Protein AF-A0A945PGB8-F1 (afdb_monomer)

Radius of gyration: 42.98 Å; Cα contacts (8 Å, |Δi|>4): 512; ch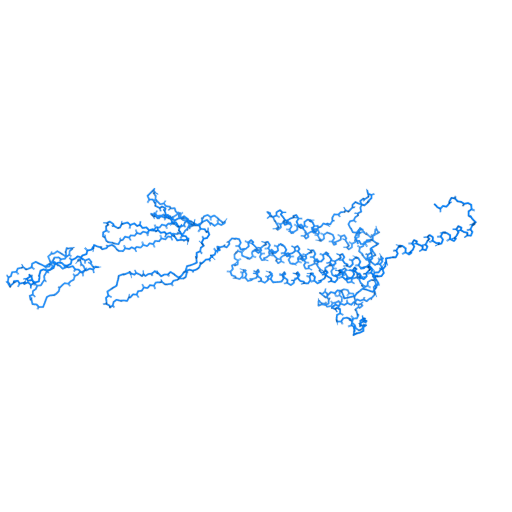ains: 1; bounding box: 104×51×129 Å

Foldseek 3Di:
DPPDPDDPVVVVVVVVVVVVVVVVVVFDDPVVLVVLLVLLVVLLVLLVVLVVVLVVLLVVLVVLCVVPVPQSVVLSVLLVVLVVLLVVLLLLLLLLLQQLQCQQPVWFAFAAQVVQADPVSDGDPVRTDNDHPVPDDPVRSPTDGHDHDQQQDQVSLCVQAHDPPDPDGSVVVSLVSLVVSLVSLCVLCPPPPPLNVVSCVLSPLDFDQDPNDTHHSSCVQRHSDGSSSNSSVSSSVSSSSSVNSSVSSVVSVVSSVQQDPDFPDKDKDKAWPDPDDDVPDDTDIDIDIDGFDQVFDWWWKKADWDDPPPQDIDHDDPPIDTFDDHSRDGDDDDDDDDFAKDKIWTWTWTQGPVGTHIDIDIDIDGDDDDDDDDDDPVPPDDDPPDDDKDADDDPPDFQLVDDDDDPPDDDDDPDSRRRID

Mean predicted aligned error: 15.31 Å

Structure (mmCIF, N/CA/C/O backbone):
data_AF-A0A945PGB8-F1
#
_entry.id   AF-A0A945PGB8-F1
#
loop_
_atom_site.group_PDB
_atom_site.id
_atom_site.type_symbol
_atom_site.label_atom_id
_atom_site.label_alt_id
_atom_site.label_comp_id
_atom_site.label_asym_id
_atom_site.label_entity_id
_atom_site.label_seq_id
_atom_site.pdbx_PDB_ins_code
_atom_site.Cartn_x
_atom_site.Cartn_y
_atom_site.Cartn_z
_atom_site.occupancy
_atom_site.B_iso_or_equiv
_atom_site.auth_seq_id
_atom_site.auth_comp_id
_atom_site.auth_asym_id
_atom_site.auth_atom_id
_atom_site.pdbx_PDB_model_num
ATOM 1 N N . MET A 1 1 ? 48.421 17.226 -33.771 1.00 53.84 1 MET A N 1
ATOM 2 C CA . MET A 1 1 ? 49.086 16.163 -34.560 1.00 53.84 1 MET A CA 1
ATOM 3 C C . MET A 1 1 ? 48.756 16.286 -36.052 1.00 53.84 1 MET A C 1
ATOM 5 O O . MET A 1 1 ? 48.104 15.428 -36.623 1.00 53.84 1 MET A O 1
ATOM 9 N N . ALA A 1 2 ? 49.216 17.376 -36.673 1.00 50.22 2 ALA A N 1
ATOM 10 C CA . ALA A 1 2 ? 49.251 17.598 -38.127 1.00 50.22 2 ALA A CA 1
ATOM 11 C C . ALA A 1 2 ? 50.359 18.626 -38.471 1.00 50.22 2 ALA A C 1
ATOM 13 O O . ALA A 1 2 ? 50.227 19.422 -39.391 1.00 50.22 2 ALA A O 1
ATOM 14 N N . GLY A 1 3 ? 51.422 18.664 -37.656 1.00 51.91 3 GLY A N 1
ATOM 15 C CA . GLY A 1 3 ? 52.451 19.711 -37.657 1.00 51.91 3 GLY A CA 1
ATOM 16 C C . GLY A 1 3 ? 53.781 19.246 -38.243 1.00 51.91 3 GLY A C 1
ATOM 17 O O . GLY A 1 3 ? 54.820 19.465 -37.639 1.00 51.91 3 GLY A O 1
ATOM 18 N N . GLY A 1 4 ? 53.749 18.552 -39.379 1.00 62.94 4 GLY A N 1
ATOM 19 C CA . GLY A 1 4 ? 54.947 18.157 -40.121 1.00 62.94 4 GLY A CA 1
ATOM 20 C C . GLY A 1 4 ? 54.637 18.049 -41.611 1.00 62.94 4 GLY A C 1
ATOM 21 O O . GLY A 1 4 ? 53.498 17.740 -41.974 1.00 62.94 4 GLY A O 1
ATOM 22 N N . ASN A 1 5 ? 55.634 18.310 -42.466 1.00 62.47 5 ASN A N 1
ATOM 23 C CA . ASN A 1 5 ? 55.567 18.190 -43.931 1.00 62.47 5 ASN A CA 1
ATOM 24 C C . ASN A 1 5 ? 55.398 16.719 -44.367 1.00 62.47 5 ASN A C 1
ATOM 26 O O . ASN A 1 5 ? 56.276 16.110 -44.967 1.00 62.47 5 ASN A O 1
ATOM 30 N N . LEU A 1 6 ? 54.256 16.123 -44.026 1.00 69.56 6 LEU A N 1
ATOM 31 C CA . LEU A 1 6 ? 53.848 14.794 -44.461 1.00 69.56 6 LEU A CA 1
ATOM 32 C C . LEU A 1 6 ? 53.384 14.858 -45.916 1.00 69.56 6 LEU A C 1
ATOM 34 O O . LEU A 1 6 ? 52.657 15.780 -46.306 1.00 69.56 6 LEU A O 1
ATOM 38 N N . SER A 1 7 ? 53.770 13.852 -46.702 1.00 80.12 7 SER A N 1
ATOM 39 C CA . SER A 1 7 ? 53.319 13.721 -48.090 1.00 80.12 7 SER A CA 1
ATOM 40 C C . SER A 1 7 ? 51.779 13.662 -48.164 1.00 80.12 7 SER A C 1
ATOM 42 O O . SER A 1 7 ? 51.143 13.130 -47.247 1.00 80.12 7 SER A O 1
ATOM 44 N N . PRO A 1 8 ? 51.140 14.161 -49.241 1.00 77.62 8 PRO A N 1
ATOM 45 C CA . PRO A 1 8 ? 49.679 14.128 -49.394 1.00 77.62 8 PRO A CA 1
ATOM 46 C C . PRO A 1 8 ? 49.063 12.733 -49.183 1.00 77.62 8 PRO A C 1
ATOM 48 O O . PRO A 1 8 ? 47.994 12.603 -48.588 1.00 77.62 8 PRO A O 1
ATOM 51 N N . ARG A 1 9 ? 49.788 11.674 -49.572 1.00 79.69 9 ARG A N 1
ATOM 52 C CA . ARG A 1 9 ? 49.409 10.273 -49.340 1.00 79.69 9 ARG A CA 1
ATOM 53 C C . ARG A 1 9 ? 49.375 9.909 -47.851 1.00 79.69 9 ARG A C 1
ATOM 55 O O . ARG A 1 9 ? 48.418 9.288 -47.405 1.00 79.69 9 ARG A O 1
ATOM 62 N N . GLN A 1 10 ? 50.373 10.320 -47.068 1.00 75.94 10 GLN A N 1
ATOM 63 C CA . GLN A 1 10 ? 50.393 10.091 -45.616 1.00 75.94 10 GLN A CA 1
ATOM 64 C C . GLN A 1 10 ? 49.336 10.919 -44.880 1.00 75.94 10 GLN A C 1
ATOM 66 O O . GLN A 1 10 ? 48.774 10.442 -43.900 1.00 75.94 10 GLN A O 1
ATOM 71 N N . LYS A 1 11 ? 49.003 12.123 -45.366 1.00 77.88 11 LYS A N 1
ATOM 72 C CA . LYS A 1 11 ? 47.878 12.904 -44.825 1.00 77.88 11 LYS A CA 1
ATOM 73 C C . LYS A 1 11 ? 46.538 12.197 -45.044 1.00 77.88 11 LYS A C 1
ATOM 75 O O . LYS A 1 11 ? 45.748 12.137 -44.109 1.00 77.88 11 LYS A O 1
ATOM 80 N N . MET A 1 12 ? 46.309 11.613 -46.225 1.00 80.50 12 MET A N 1
ATOM 81 C CA . MET A 1 12 ? 45.107 10.804 -46.474 1.00 80.50 12 MET A CA 1
ATOM 82 C C . MET A 1 12 ? 45.062 9.542 -45.611 1.00 80.50 12 MET A C 1
ATOM 84 O O . MET A 1 12 ? 44.019 9.245 -45.039 1.00 80.50 12 MET A O 1
ATOM 88 N N . ILE A 1 13 ? 46.185 8.837 -45.452 1.00 83.12 13 ILE A N 1
ATOM 89 C CA . ILE A 1 13 ? 46.251 7.648 -44.592 1.00 83.12 13 ILE A CA 1
ATOM 90 C C . ILE A 1 13 ? 45.977 8.023 -43.129 1.00 83.12 13 ILE A C 1
ATOM 92 O O . ILE A 1 13 ? 45.154 7.382 -42.486 1.00 83.12 13 ILE A O 1
ATOM 96 N N . ASN A 1 14 ? 46.584 9.095 -42.615 1.00 80.88 14 ASN A N 1
ATOM 97 C CA . ASN A 1 14 ? 46.366 9.540 -41.235 1.00 80.88 14 ASN A CA 1
ATOM 98 C C . ASN A 1 14 ? 44.934 10.041 -40.999 1.00 80.88 14 ASN A C 1
ATOM 100 O O . ASN A 1 14 ? 44.370 9.775 -39.942 1.00 80.88 14 ASN A O 1
ATOM 104 N N . MET A 1 15 ? 44.329 10.722 -41.978 1.00 82.00 15 MET A N 1
ATOM 105 C CA . MET A 1 15 ? 42.907 11.085 -41.945 1.00 82.00 15 MET A CA 1
ATOM 106 C C . MET A 1 15 ? 42.017 9.840 -41.930 1.00 82.00 15 MET A C 1
ATOM 108 O O . MET A 1 15 ? 41.088 9.773 -41.136 1.00 82.00 15 MET A O 1
ATOM 112 N N . MET A 1 16 ? 42.325 8.830 -42.746 1.00 81.69 16 MET A N 1
ATOM 113 C CA . MET A 1 16 ? 41.572 7.577 -42.781 1.00 81.69 16 MET A CA 1
ATOM 114 C C . MET A 1 16 ? 41.698 6.801 -41.466 1.00 81.69 16 MET A C 1
ATOM 116 O O . MET A 1 16 ? 40.695 6.315 -40.959 1.00 81.69 16 MET A O 1
ATOM 120 N N . TYR A 1 17 ? 42.894 6.741 -40.871 1.00 83.31 17 TYR A N 1
ATOM 121 C CA . TYR A 1 17 ? 43.100 6.146 -39.549 1.00 83.31 17 TYR A CA 1
ATOM 122 C C . TYR A 1 17 ? 42.362 6.915 -38.453 1.00 83.31 17 TYR A C 1
ATOM 124 O O . TYR A 1 17 ? 41.762 6.286 -37.590 1.00 83.31 17 TYR A O 1
ATOM 132 N N . LEU A 1 18 ? 42.347 8.250 -38.489 1.00 80.88 18 LEU A N 1
ATOM 133 C CA . LEU A 1 18 ? 41.562 9.058 -37.551 1.00 80.88 18 LEU A CA 1
ATOM 134 C C . LEU A 1 18 ? 40.062 8.807 -37.700 1.00 80.88 18 LEU A C 1
ATOM 136 O O . LEU A 1 18 ? 39.387 8.628 -36.695 1.00 80.88 18 LEU A O 1
ATOM 140 N N . VAL A 1 19 ? 39.552 8.745 -38.932 1.00 79.75 19 VAL A N 1
ATOM 141 C CA . VAL A 1 19 ? 38.139 8.450 -39.205 1.00 79.75 19 VAL A CA 1
ATOM 142 C C . VAL A 1 19 ? 37.786 7.027 -38.772 1.00 79.75 19 VAL A C 1
ATOM 144 O O . VAL A 1 19 ? 36.774 6.835 -38.112 1.00 79.75 19 VAL A O 1
ATOM 147 N N . LEU A 1 20 ? 38.629 6.035 -39.063 1.00 79.25 20 LEU A N 1
ATOM 148 C CA . LEU A 1 20 ? 38.396 4.640 -38.681 1.00 79.25 20 LEU A CA 1
ATOM 149 C C . LEU A 1 20 ? 38.501 4.428 -37.163 1.00 79.25 20 LEU A C 1
ATOM 151 O O . LEU A 1 20 ? 37.674 3.733 -36.583 1.00 79.25 20 LEU A O 1
ATOM 155 N N . THR A 1 21 ? 39.467 5.074 -36.506 1.00 80.75 21 THR A N 1
ATOM 156 C CA . THR A 1 21 ? 39.600 5.047 -35.039 1.00 80.75 21 THR A CA 1
ATOM 157 C C . THR A 1 21 ? 38.434 5.779 -34.378 1.00 80.75 21 THR A C 1
ATOM 159 O O . THR A 1 21 ? 37.914 5.301 -33.377 1.00 80.75 21 THR A O 1
ATOM 162 N N . ALA A 1 22 ? 37.972 6.897 -34.948 1.00 75.88 22 ALA A N 1
ATOM 163 C CA . ALA A 1 22 ? 36.781 7.594 -34.474 1.00 75.88 22 ALA A CA 1
ATOM 164 C C . ALA A 1 22 ? 35.515 6.746 -34.659 1.00 75.88 22 ALA A C 1
ATOM 166 O O . ALA A 1 22 ? 34.717 6.687 -33.736 1.00 75.88 22 ALA A O 1
ATOM 167 N N . LEU A 1 23 ? 35.352 6.046 -35.789 1.00 76.31 23 LEU A N 1
ATOM 168 C CA . LEU A 1 23 ? 34.226 5.133 -36.031 1.00 76.31 23 LEU A CA 1
ATOM 169 C C . LEU A 1 23 ? 34.233 3.937 -35.070 1.00 76.31 23 LEU A C 1
ATOM 171 O O . LEU A 1 23 ? 33.194 3.600 -34.511 1.00 76.31 23 LEU A O 1
ATOM 175 N N . LEU A 1 24 ? 35.398 3.328 -34.830 1.00 73.12 24 LEU A N 1
ATOM 176 C CA . LEU A 1 24 ? 35.546 2.255 -33.841 1.00 73.12 24 LEU A CA 1
ATOM 177 C C . LEU A 1 24 ? 35.276 2.745 -32.416 1.00 73.12 24 LEU A C 1
ATOM 179 O O . LEU A 1 24 ? 34.660 2.024 -31.643 1.00 73.12 24 LEU A O 1
ATOM 183 N N . ALA A 1 25 ? 35.697 3.965 -32.076 1.00 70.31 25 ALA A N 1
ATOM 184 C CA . ALA A 1 25 ? 35.446 4.562 -30.766 1.00 70.31 25 ALA A CA 1
ATOM 185 C C . ALA A 1 25 ? 33.985 5.008 -30.565 1.00 70.31 25 ALA A C 1
ATOM 187 O O . ALA A 1 25 ? 33.550 5.156 -29.426 1.00 70.31 25 ALA A O 1
ATOM 188 N N . LEU A 1 26 ? 33.237 5.247 -31.649 1.00 72.62 26 LEU A N 1
ATOM 189 C CA . LEU A 1 26 ? 31.824 5.640 -31.608 1.00 72.62 26 LEU A CA 1
ATOM 190 C C . LEU A 1 26 ? 30.895 4.427 -31.445 1.00 72.62 26 LEU A C 1
ATOM 192 O O . LEU A 1 26 ? 29.792 4.565 -30.919 1.00 72.62 26 LEU A O 1
ATOM 196 N N . ASN A 1 27 ? 31.355 3.241 -31.849 1.00 70.50 27 ASN A N 1
ATOM 197 C CA . ASN A 1 27 ? 30.632 1.992 -31.652 1.00 70.50 27 ASN A CA 1
ATOM 198 C C . ASN A 1 27 ? 30.876 1.446 -30.240 1.00 70.50 27 ASN A C 1
ATOM 200 O O . ASN A 1 27 ? 32.000 1.146 -29.844 1.00 70.50 27 ASN A O 1
ATOM 204 N N . VAL A 1 28 ? 29.794 1.291 -29.478 1.00 77.25 28 VAL A N 1
ATOM 205 C CA . VAL A 1 28 ? 29.815 0.651 -28.157 1.00 77.25 28 VAL A CA 1
ATOM 206 C C . VAL A 1 28 ? 30.038 -0.857 -28.331 1.00 77.25 28 VAL A C 1
ATOM 208 O O . VAL A 1 28 ? 29.540 -1.456 -29.285 1.00 77.25 28 VAL A O 1
ATOM 211 N N . SER A 1 29 ? 30.7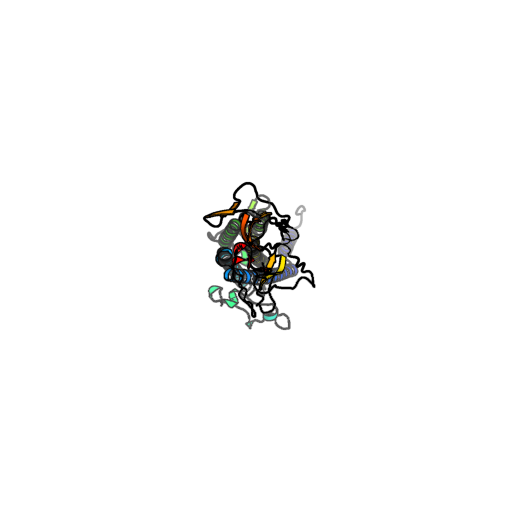85 -1.495 -27.423 1.00 83.50 29 SER A N 1
ATOM 212 C CA . SER A 1 29 ? 31.021 -2.941 -27.508 1.00 83.50 29 SER A CA 1
ATOM 213 C C . SER A 1 29 ? 29.720 -3.736 -27.323 1.00 83.50 29 SER A C 1
ATOM 215 O O . SER A 1 29 ? 28.855 -3.381 -26.518 1.00 83.50 29 SER A O 1
ATOM 217 N N . LYS A 1 30 ? 29.586 -4.853 -28.054 1.00 83.12 30 LYS A N 1
ATOM 218 C CA . LYS A 1 30 ? 28.411 -5.739 -27.967 1.00 83.12 30 LYS A CA 1
ATOM 219 C C . LYS A 1 30 ? 28.190 -6.279 -26.550 1.00 83.12 30 LYS A C 1
ATOM 221 O O . LYS A 1 30 ? 27.050 -6.419 -26.121 1.00 83.12 30 LYS A O 1
ATOM 226 N N . GLU A 1 31 ? 29.272 -6.539 -25.821 1.00 85.50 31 GLU A N 1
ATOM 227 C CA . GLU A 1 31 ? 29.238 -6.991 -24.426 1.00 85.50 31 GLU A CA 1
ATOM 228 C C . GLU A 1 31 ? 28.581 -5.955 -23.512 1.00 85.50 31 GLU A C 1
ATOM 230 O O . GLU A 1 31 ? 27.677 -6.299 -22.759 1.00 85.50 31 GLU A O 1
ATOM 235 N N . VAL A 1 32 ? 28.944 -4.674 -23.647 1.00 86.56 32 VAL A N 1
ATOM 236 C CA . VAL A 1 32 ? 28.340 -3.589 -22.858 1.00 86.56 32 VAL A CA 1
ATOM 237 C C . VAL A 1 32 ? 26.842 -3.479 -23.146 1.00 86.56 32 VAL A C 1
ATOM 239 O O . VAL A 1 32 ? 26.042 -3.362 -22.219 1.00 86.56 32 VAL A O 1
ATOM 242 N N . LEU A 1 33 ? 26.434 -3.574 -24.415 1.00 86.38 33 LEU A N 1
ATOM 243 C CA . LEU A 1 33 ? 25.016 -3.550 -24.795 1.00 86.38 33 LEU A CA 1
ATOM 244 C C . LEU A 1 33 ? 24.245 -4.766 -24.255 1.00 86.38 33 LEU A C 1
ATOM 246 O O . LEU A 1 33 ? 23.086 -4.631 -23.862 1.00 86.38 33 LEU A O 1
ATOM 250 N N . ASN A 1 34 ? 24.875 -5.942 -24.197 1.00 86.31 34 ASN A N 1
ATOM 251 C CA . ASN A 1 34 ? 24.289 -7.125 -23.567 1.00 86.31 34 ASN A CA 1
ATOM 252 C C . ASN A 1 34 ? 24.119 -6.936 -22.056 1.00 86.31 34 ASN A C 1
ATOM 254 O O . ASN A 1 34 ? 23.027 -7.189 -21.554 1.00 86.31 34 ASN A O 1
ATOM 258 N N . SER A 1 35 ? 25.124 -6.406 -21.354 1.00 88.88 35 SER A N 1
ATOM 259 C CA . SER A 1 35 ? 25.012 -6.102 -19.922 1.00 88.88 35 SER A CA 1
ATOM 260 C C . SER A 1 35 ? 23.899 -5.093 -19.627 1.00 88.88 35 SER A C 1
ATOM 262 O O . SER A 1 35 ? 23.176 -5.240 -18.646 1.00 88.88 35 SER A O 1
ATOM 264 N N . PHE A 1 36 ? 23.685 -4.097 -20.494 1.00 88.88 36 PHE A N 1
ATOM 265 C CA . PHE A 1 36 ? 22.535 -3.194 -20.355 1.00 88.88 36 PHE A CA 1
ATOM 266 C C . PHE A 1 36 ? 21.196 -3.932 -20.469 1.00 88.88 36 PHE A C 1
ATOM 268 O O . PHE A 1 36 ? 20.267 -3.640 -19.716 1.00 88.88 36 PHE A O 1
ATOM 275 N N . PHE A 1 37 ? 21.090 -4.907 -21.372 1.00 88.88 37 PHE A N 1
ATOM 276 C CA . PHE A 1 37 ? 19.888 -5.731 -21.487 1.00 88.88 37 PHE A CA 1
ATOM 277 C C . PHE A 1 37 ? 19.683 -6.638 -20.258 1.00 88.88 37 PHE A C 1
ATOM 279 O O . PHE A 1 37 ? 18.559 -6.797 -19.791 1.00 88.88 37 PHE A O 1
ATOM 286 N N . GLU A 1 38 ? 20.750 -7.167 -19.661 1.00 89.50 38 GLU A N 1
ATOM 287 C CA . GLU A 1 38 ? 20.660 -7.913 -18.395 1.00 89.50 38 GLU A CA 1
ATOM 288 C C . GLU A 1 38 ? 20.160 -7.031 -17.242 1.00 89.50 38 GLU A C 1
ATOM 290 O O . GLU A 1 38 ? 19.290 -7.441 -16.469 1.00 89.50 38 GLU A O 1
ATOM 295 N N . VAL A 1 39 ? 20.635 -5.783 -17.165 1.00 92.94 39 VAL A N 1
ATOM 296 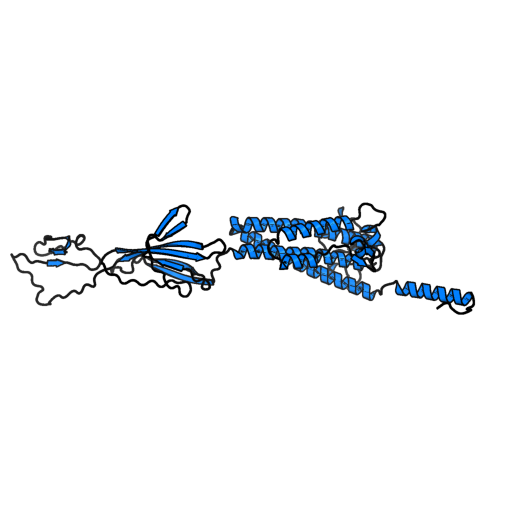C CA . VAL A 1 39 ? 20.127 -4.794 -16.201 1.00 92.94 39 VAL A CA 1
ATOM 297 C C . VAL A 1 39 ? 18.635 -4.534 -16.427 1.00 92.94 39 VAL A C 1
ATOM 299 O O . VAL A 1 39 ? 17.870 -4.514 -15.462 1.00 92.94 39 VAL A O 1
ATOM 302 N N . ASN A 1 40 ? 18.188 -4.406 -17.683 1.00 92.19 40 ASN A N 1
ATOM 303 C CA . ASN A 1 40 ? 16.763 -4.281 -18.010 1.00 92.19 40 ASN A CA 1
ATOM 304 C C . ASN A 1 40 ? 15.939 -5.458 -17.469 1.00 92.19 40 ASN A C 1
ATOM 306 O O . ASN A 1 40 ? 14.867 -5.250 -16.896 1.00 92.19 40 ASN A O 1
ATOM 310 N N . ASN A 1 41 ? 16.436 -6.685 -17.622 1.00 90.38 41 ASN A N 1
ATOM 311 C CA . ASN A 1 41 ? 15.757 -7.881 -17.125 1.00 90.38 41 ASN A CA 1
ATOM 312 C C . ASN A 1 41 ? 15.665 -7.869 -15.592 1.00 90.38 41 ASN A C 1
ATOM 314 O O . ASN A 1 41 ? 14.611 -8.174 -15.029 1.00 90.38 41 ASN A O 1
ATOM 318 N N . GLY A 1 42 ? 16.730 -7.434 -14.910 1.00 91.69 42 GLY A N 1
ATOM 319 C CA . GLY A 1 42 ? 16.739 -7.240 -13.458 1.00 91.69 42 GLY A CA 1
ATOM 320 C C . GLY A 1 42 ? 15.715 -6.205 -12.974 1.00 91.69 42 GLY A C 1
ATOM 321 O O . GLY A 1 42 ? 14.994 -6.454 -12.000 1.00 91.69 42 GLY A O 1
ATOM 322 N N . ILE A 1 43 ? 15.600 -5.075 -13.679 1.00 93.88 43 ILE A N 1
ATOM 323 C CA . ILE A 1 43 ? 14.597 -4.038 -13.393 1.00 93.88 43 ILE A CA 1
ATOM 324 C C . ILE A 1 43 ? 13.192 -4.591 -13.625 1.00 93.88 43 ILE A C 1
ATOM 326 O O . ILE A 1 43 ? 12.344 -4.481 -12.748 1.00 93.88 43 ILE A O 1
ATOM 330 N N . THR A 1 44 ? 12.967 -5.266 -14.751 1.00 90.75 44 THR A N 1
ATOM 331 C CA . THR A 1 44 ? 11.666 -5.852 -15.099 1.00 90.75 44 THR A CA 1
ATOM 332 C C . THR A 1 44 ? 11.204 -6.857 -14.038 1.00 90.75 44 THR A C 1
ATOM 334 O O . THR A 1 44 ? 10.063 -6.790 -13.585 1.00 90.75 44 THR A O 1
ATOM 337 N N . ARG A 1 45 ? 12.103 -7.727 -13.554 1.00 91.06 45 ARG A N 1
ATOM 338 C CA . ARG A 1 45 ? 11.818 -8.654 -12.443 1.00 91.06 45 ARG A CA 1
ATOM 339 C C . ARG A 1 45 ? 11.469 -7.919 -11.146 1.00 91.06 45 ARG A C 1
ATOM 341 O O . ARG A 1 45 ? 10.607 -8.343 -10.381 1.00 91.06 45 ARG A O 1
ATOM 348 N N . THR A 1 46 ? 12.150 -6.812 -10.879 1.00 92.44 46 THR A N 1
ATOM 349 C CA . THR A 1 46 ? 11.850 -5.968 -9.719 1.00 92.44 46 THR A CA 1
ATOM 350 C C . THR A 1 46 ? 10.472 -5.316 -9.860 1.00 92.44 46 THR A C 1
ATOM 352 O O . THR A 1 46 ? 9.682 -5.348 -8.920 1.00 92.44 46 THR A O 1
ATOM 355 N N . THR A 1 47 ? 10.129 -4.820 -11.050 1.00 92.31 47 THR A N 1
ATOM 356 C CA . THR A 1 47 ? 8.811 -4.244 -11.349 1.00 92.31 47 THR A CA 1
ATOM 357 C C . THR A 1 47 ? 7.687 -5.267 -11.186 1.00 92.31 47 THR A C 1
ATOM 359 O O . THR A 1 47 ? 6.661 -4.943 -10.591 1.00 92.31 47 THR A O 1
ATOM 362 N N . THR A 1 48 ? 7.871 -6.517 -11.633 1.00 91.50 48 THR A N 1
ATOM 363 C CA . THR A 1 48 ? 6.867 -7.577 -11.423 1.00 91.50 48 THR A CA 1
ATOM 364 C C . THR A 1 48 ? 6.666 -7.889 -9.941 1.00 91.50 48 THR A C 1
ATOM 366 O O . THR A 1 48 ? 5.533 -8.088 -9.509 1.00 91.50 48 THR A O 1
ATOM 369 N N . ASN A 1 49 ? 7.741 -7.870 -9.146 1.00 92.12 49 ASN A N 1
ATOM 370 C CA . ASN A 1 49 ? 7.659 -8.081 -7.699 1.00 92.12 49 ASN A CA 1
ATOM 371 C C . ASN A 1 49 ? 6.923 -6.938 -6.992 1.00 92.12 49 ASN A C 1
ATOM 373 O O . ASN A 1 49 ? 6.117 -7.199 -6.102 1.00 92.12 49 ASN A O 1
ATOM 377 N N . PHE A 1 50 ? 7.181 -5.685 -7.382 1.00 91.81 50 PHE A N 1
ATOM 378 C CA . PHE A 1 50 ? 6.429 -4.542 -6.860 1.00 91.81 50 PHE A CA 1
ATOM 379 C C . PHE A 1 50 ? 4.951 -4.633 -7.226 1.00 91.81 50 PHE A C 1
ATOM 381 O O . PHE A 1 50 ? 4.114 -4.462 -6.353 1.00 91.81 50 PHE A O 1
ATOM 388 N N . ASN A 1 51 ? 4.619 -4.990 -8.469 1.00 91.75 51 ASN A N 1
ATOM 389 C CA . ASN A 1 51 ? 3.225 -5.145 -8.881 1.00 91.75 51 ASN A CA 1
ATOM 390 C C . ASN A 1 51 ? 2.488 -6.221 -8.058 1.00 91.75 51 ASN A C 1
ATOM 392 O O . ASN A 1 51 ? 1.373 -5.992 -7.597 1.00 91.75 51 ASN A O 1
ATOM 396 N N . ALA A 1 52 ? 3.131 -7.369 -7.807 1.00 93.12 52 ALA A N 1
ATOM 397 C CA . ALA A 1 52 ? 2.565 -8.417 -6.956 1.00 93.12 52 ALA A CA 1
ATOM 398 C C . ALA A 1 52 ? 2.336 -7.927 -5.514 1.00 93.12 52 ALA A C 1
ATOM 400 O O . ALA A 1 52 ? 1.232 -8.056 -4.991 1.00 93.12 52 ALA A O 1
ATOM 401 N N . LYS A 1 53 ? 3.344 -7.284 -4.907 1.00 93.56 53 LYS A N 1
ATOM 402 C CA . LYS A 1 53 ? 3.231 -6.712 -3.554 1.00 93.56 53 LYS A CA 1
ATOM 403 C C . LYS A 1 53 ? 2.162 -5.627 -3.458 1.00 93.56 53 LYS A C 1
ATOM 405 O O . LYS A 1 53 ? 1.423 -5.588 -2.480 1.00 93.56 53 LYS A O 1
ATOM 410 N N . ASN A 1 54 ? 2.063 -4.757 -4.462 1.00 94.62 54 ASN A N 1
ATOM 411 C CA . ASN A 1 54 ? 1.027 -3.730 -4.512 1.00 94.62 54 ASN A CA 1
ATOM 412 C C . ASN A 1 54 ? -0.354 -4.394 -4.567 1.00 94.62 54 ASN A C 1
ATOM 414 O O . ASN A 1 54 ? -1.257 -3.969 -3.852 1.00 94.62 54 ASN A O 1
ATOM 418 N N . GLY A 1 55 ? -0.496 -5.482 -5.334 1.00 94.81 55 GLY A N 1
ATOM 419 C CA . GLY A 1 55 ? -1.694 -6.325 -5.358 1.00 94.81 55 GLY A CA 1
ATOM 420 C C . GLY A 1 55 ? -2.113 -6.831 -3.975 1.00 94.81 55 GLY A C 1
ATOM 421 O O . GLY A 1 55 ? -3.275 -6.667 -3.601 1.00 94.81 55 GLY A O 1
ATOM 422 N N . ASP A 1 56 ? -1.173 -7.365 -3.192 1.00 94.19 56 ASP A N 1
ATOM 423 C CA . ASP A 1 56 ? -1.435 -7.819 -1.818 1.00 94.19 56 ASP A CA 1
ATOM 424 C C . ASP A 1 56 ? -1.889 -6.661 -0.913 1.00 94.19 56 ASP A C 1
ATOM 426 O O . ASP A 1 56 ? -2.842 -6.791 -0.140 1.00 94.19 56 ASP A O 1
ATOM 430 N N . THR A 1 57 ? -1.249 -5.495 -1.036 1.00 93.62 57 THR A N 1
ATOM 431 C CA . THR A 1 57 ? -1.625 -4.299 -0.273 1.00 93.62 57 THR A CA 1
ATOM 432 C C . THR A 1 57 ? -3.023 -3.798 -0.652 1.00 93.62 57 THR A C 1
ATOM 434 O O . THR A 1 57 ? -3.796 -3.431 0.234 1.00 93.62 57 THR A O 1
ATOM 437 N N . TYR A 1 58 ? -3.401 -3.832 -1.935 1.00 94.81 58 TYR A N 1
ATOM 438 C CA . TYR A 1 58 ? -4.764 -3.507 -2.376 1.00 94.81 58 TYR A CA 1
ATOM 439 C C . TYR A 1 58 ? -5.805 -4.472 -1.803 1.00 94.81 58 TYR A C 1
ATOM 441 O O . TYR A 1 58 ? -6.833 -4.020 -1.299 1.00 94.81 58 TYR A O 1
ATOM 449 N N . ALA A 1 59 ? -5.515 -5.776 -1.792 1.00 93.94 59 ALA A N 1
ATOM 450 C CA . ALA A 1 59 ? -6.393 -6.761 -1.163 1.00 93.94 59 ALA A CA 1
ATOM 451 C C . ALA A 1 59 ? -6.568 -6.493 0.345 1.00 93.94 59 ALA A C 1
ATOM 453 O O . ALA A 1 59 ? -7.667 -6.641 0.883 1.00 93.94 59 ALA A O 1
ATOM 454 N N . ALA A 1 60 ? -5.516 -6.029 1.029 1.00 90.25 60 ALA A N 1
ATOM 455 C CA . ALA A 1 60 ? -5.606 -5.618 2.428 1.00 90.25 60 ALA A CA 1
ATOM 456 C C . ALA A 1 60 ? -6.499 -4.377 2.630 1.00 90.25 60 ALA A C 1
ATOM 458 O O . ALA A 1 60 ? -7.240 -4.320 3.613 1.00 90.25 60 ALA A O 1
ATOM 459 N N . PHE A 1 61 ? -6.485 -3.405 1.707 1.00 91.69 61 PHE A N 1
ATOM 460 C CA . PHE A 1 61 ? -7.425 -2.275 1.736 1.00 91.69 61 PHE A CA 1
ATOM 461 C C . PHE A 1 61 ? -8.876 -2.716 1.560 1.00 91.69 61 PHE A C 1
ATOM 463 O O . PHE A 1 61 ? -9.753 -2.193 2.249 1.00 91.69 61 PHE A O 1
ATOM 470 N N . ASP A 1 62 ? -9.133 -3.668 0.660 1.00 91.94 62 ASP A N 1
ATOM 471 C CA . ASP A 1 62 ? -10.474 -4.220 0.457 1.00 91.94 62 ASP A CA 1
ATOM 472 C C . ASP A 1 62 ? -10.972 -4.912 1.737 1.00 91.94 62 ASP A C 1
ATOM 474 O O . ASP A 1 62 ? -12.051 -4.581 2.230 1.00 91.94 62 ASP A O 1
ATOM 478 N N . ALA A 1 63 ? -10.141 -5.756 2.361 1.00 89.94 63 ALA A N 1
ATOM 479 C CA . ALA A 1 63 ? -10.466 -6.403 3.634 1.00 89.94 63 ALA A CA 1
ATOM 480 C C . ALA A 1 63 ? -10.695 -5.392 4.777 1.00 89.94 63 ALA A C 1
ATOM 482 O O . ALA A 1 63 ? -11.633 -5.525 5.564 1.00 89.94 63 ALA A O 1
ATOM 483 N N . ALA A 1 64 ? -9.870 -4.345 4.870 1.00 86.50 64 ALA A N 1
ATOM 484 C CA . ALA A 1 64 ? -10.034 -3.299 5.880 1.00 86.50 64 ALA A CA 1
ATOM 485 C C . ALA A 1 64 ? -11.333 -2.496 5.681 1.00 86.50 64 ALA A C 1
ATOM 487 O O . ALA A 1 64 ? -11.998 -2.141 6.658 1.00 86.50 64 ALA A O 1
ATOM 488 N N . ALA A 1 65 ? -11.712 -2.229 4.428 1.00 88.88 65 ALA A N 1
ATOM 489 C CA . ALA A 1 65 ? -12.951 -1.540 4.087 1.00 88.88 65 ALA A CA 1
ATOM 490 C C . ALA A 1 65 ? -14.199 -2.390 4.361 1.00 88.88 65 ALA A C 1
ATOM 492 O O . ALA A 1 65 ? -15.224 -1.824 4.731 1.00 88.88 65 ALA A O 1
ATOM 493 N N . GLU A 1 66 ? -14.120 -3.719 4.251 1.00 87.56 66 GLU A N 1
ATOM 494 C CA . GLU A 1 66 ? -15.208 -4.619 4.659 1.00 87.56 66 GLU A CA 1
ATOM 495 C C . GLU A 1 66 ? -15.437 -4.597 6.176 1.00 87.56 66 GLU A C 1
ATOM 497 O O . GLU A 1 66 ? -16.579 -4.550 6.635 1.00 87.56 66 GLU A O 1
ATOM 502 N N . VAL A 1 67 ? -14.358 -4.583 6.967 1.00 84.12 67 VAL A N 1
ATOM 503 C CA . VAL A 1 67 ? -14.441 -4.570 8.437 1.00 84.12 67 VAL A CA 1
ATOM 504 C C . VAL A 1 67 ? -14.871 -3.201 8.970 1.00 84.12 67 VAL A C 1
ATOM 506 O O . VAL A 1 67 ? -15.654 -3.122 9.919 1.00 84.12 67 VAL A O 1
ATOM 509 N N . ASN A 1 68 ? -14.360 -2.109 8.395 1.00 81.38 68 ASN A N 1
ATOM 510 C CA . ASN A 1 68 ? -14.682 -0.752 8.831 1.00 81.38 68 ASN A CA 1
ATOM 511 C C . ASN A 1 68 ? -14.808 0.227 7.647 1.00 81.38 68 ASN A C 1
ATOM 513 O O . ASN A 1 68 ? -13.877 0.997 7.377 1.00 81.38 68 ASN A O 1
ATOM 517 N N . PRO A 1 69 ? -15.983 0.271 6.990 1.00 86.00 69 PRO A N 1
ATOM 518 C CA . PRO A 1 69 ? -16.205 1.115 5.816 1.00 86.00 69 PRO A CA 1
ATOM 519 C C . PRO A 1 69 ? -16.021 2.610 6.091 1.00 86.00 69 PRO A C 1
ATOM 521 O O . PRO A 1 69 ? -15.503 3.336 5.250 1.00 86.00 69 PRO A O 1
ATOM 524 N N . VAL A 1 70 ? -16.412 3.077 7.283 1.00 83.31 70 VAL A N 1
ATOM 525 C CA . VAL A 1 70 ? -16.372 4.505 7.650 1.00 83.31 70 VAL A CA 1
ATOM 526 C C . VAL A 1 70 ? -14.938 5.019 7.716 1.00 83.31 70 VAL A C 1
ATOM 528 O O . VAL A 1 70 ? -14.668 6.152 7.325 1.00 83.31 70 VAL A O 1
ATOM 531 N N . LYS A 1 71 ? -14.016 4.191 8.218 1.00 81.44 71 LYS A N 1
ATOM 532 C CA . LYS A 1 71 ? -12.616 4.580 8.372 1.00 81.44 71 LYS A CA 1
ATOM 533 C C . LYS A 1 71 ? -11.782 4.234 7.146 1.00 81.44 71 LYS A C 1
ATOM 535 O O . LYS A 1 71 ? -11.054 5.091 6.672 1.00 81.44 71 LYS A O 1
ATOM 540 N N . ALA A 1 72 ? -11.859 2.998 6.658 1.00 86.62 72 ALA A N 1
ATOM 541 C CA . ALA A 1 72 ? -10.985 2.503 5.595 1.00 86.62 72 ALA A CA 1
ATOM 542 C C . ALA A 1 72 ? -11.497 2.822 4.179 1.00 86.62 72 ALA A C 1
ATOM 544 O O . ALA A 1 72 ? -10.699 2.838 3.245 1.00 86.62 72 ALA A O 1
ATOM 545 N N . GLY A 1 73 ? -12.789 3.132 4.010 1.00 88.12 73 GLY A N 1
ATOM 546 C CA . GLY A 1 73 ? -13.386 3.482 2.716 1.00 88.12 73 GLY A CA 1
ATOM 547 C C . GLY A 1 73 ? -12.683 4.644 2.000 1.00 88.12 73 GLY A C 1
ATOM 548 O O . GLY A 1 73 ? -12.220 4.444 0.878 1.00 88.12 73 GLY A O 1
ATOM 549 N N . PRO A 1 74 ? -12.504 5.819 2.639 1.00 90.31 74 PRO A N 1
ATOM 550 C CA . PRO A 1 74 ? -11.836 6.960 2.006 1.00 90.31 74 PRO A CA 1
ATOM 551 C C . PRO A 1 74 ? -10.390 6.669 1.575 1.00 90.31 74 PRO A C 1
ATOM 553 O O . PRO A 1 74 ? -9.976 7.053 0.483 1.00 90.31 74 PRO A O 1
ATOM 556 N N . TYR A 1 75 ? -9.621 5.954 2.403 1.00 90.00 75 TYR A N 1
ATOM 557 C CA . TYR A 1 75 ? -8.236 5.583 2.082 1.00 90.00 75 TYR A CA 1
ATOM 558 C C . TYR A 1 75 ? -8.163 4.565 0.941 1.00 90.00 75 TYR A C 1
ATOM 560 O O . TYR A 1 75 ? -7.285 4.662 0.085 1.00 90.00 75 TYR A O 1
ATOM 568 N N . ARG A 1 76 ? -9.109 3.619 0.885 1.00 92.38 76 ARG A N 1
ATOM 569 C CA . ARG A 1 76 ? -9.243 2.677 -0.229 1.00 92.38 76 ARG A CA 1
ATOM 570 C C . ARG A 1 76 ? -9.532 3.413 -1.537 1.00 92.38 76 ARG A C 1
ATOM 572 O O . ARG A 1 76 ? -8.863 3.153 -2.532 1.00 92.38 76 ARG A O 1
ATOM 579 N N . GLU A 1 77 ? -10.490 4.338 -1.546 1.00 92.50 77 GLU A N 1
ATOM 580 C CA . GLU A 1 77 ? -10.815 5.128 -2.742 1.00 92.50 77 GLU A CA 1
ATOM 581 C C . GLU A 1 77 ? -9.600 5.919 -3.248 1.00 92.50 77 GLU A C 1
ATOM 583 O O . GLU A 1 77 ? -9.308 5.909 -4.445 1.00 92.50 77 GLU A O 1
ATOM 588 N N . GLN A 1 78 ? -8.837 6.532 -2.338 1.00 91.88 78 GLN A N 1
ATOM 589 C CA . GLN A 1 78 ? -7.582 7.207 -2.679 1.00 91.88 78 GLN A CA 1
ATOM 590 C C . GLN A 1 78 ? -6.541 6.240 -3.260 1.00 91.88 78 GLN A C 1
ATOM 592 O O . GLN A 1 78 ? -5.950 6.534 -4.298 1.00 91.88 78 GLN A O 1
ATOM 597 N N . ALA A 1 79 ? -6.350 5.069 -2.645 1.00 93.75 79 ALA A N 1
ATOM 598 C CA . ALA A 1 79 ? -5.402 4.064 -3.122 1.00 93.75 79 ALA A CA 1
ATOM 599 C C . ALA A 1 79 ? -5.758 3.563 -4.536 1.00 93.75 79 ALA A C 1
ATOM 601 O O . ALA A 1 79 ? -4.879 3.435 -5.392 1.00 93.75 79 ALA A O 1
ATOM 602 N N . TYR A 1 80 ? -7.044 3.328 -4.814 1.00 94.62 80 TYR A N 1
ATOM 603 C CA . TYR A 1 80 ? -7.517 2.909 -6.137 1.00 94.62 80 TYR A CA 1
ATOM 604 C C . TYR A 1 80 ? -7.436 4.024 -7.186 1.00 94.62 80 TYR A C 1
ATOM 606 O O . TYR A 1 80 ? -7.195 3.735 -8.358 1.00 94.62 80 TYR A O 1
ATOM 614 N N . LYS A 1 81 ? -7.572 5.294 -6.788 1.00 93.94 81 LYS A N 1
ATOM 615 C CA . LYS A 1 81 ? -7.307 6.427 -7.684 1.00 93.94 81 LYS A CA 1
ATOM 616 C C . LYS A 1 81 ? -5.842 6.444 -8.135 1.00 93.94 81 LYS A C 1
ATOM 618 O O . LYS A 1 81 ? -5.579 6.566 -9.327 1.00 93.94 81 LYS A O 1
ATOM 623 N N . ILE A 1 82 ? -4.902 6.251 -7.206 1.00 93.31 82 ILE A N 1
ATOM 624 C CA . ILE A 1 82 ? -3.467 6.161 -7.530 1.00 93.31 82 ILE A CA 1
ATOM 625 C C . ILE A 1 82 ? -3.205 4.982 -8.462 1.00 93.31 82 ILE A C 1
ATOM 627 O O . ILE A 1 82 ? -2.503 5.147 -9.455 1.00 93.31 82 ILE A O 1
ATOM 631 N N . LYS A 1 83 ? -3.818 3.824 -8.186 1.00 94.75 83 LYS A N 1
ATOM 632 C CA . LYS A 1 83 ? -3.696 2.634 -9.032 1.00 94.75 83 LYS A CA 1
ATOM 633 C C . LYS A 1 83 ? -4.059 2.931 -10.485 1.00 94.75 83 LYS A C 1
ATOM 635 O O . LYS A 1 83 ? -3.319 2.576 -11.392 1.00 94.75 83 LYS A O 1
ATOM 640 N N . GLN A 1 84 ? -5.182 3.614 -10.711 1.00 94.69 84 GLN A N 1
ATOM 641 C CA . GLN A 1 84 ? -5.627 3.982 -12.057 1.00 94.69 84 GLN A CA 1
ATOM 642 C C . GLN A 1 84 ? -4.638 4.919 -12.762 1.00 94.69 84 GLN A C 1
ATOM 644 O O . GLN A 1 84 ? -4.351 4.728 -13.944 1.00 94.69 84 GLN A O 1
ATOM 649 N N . GLU A 1 85 ? -4.104 5.917 -12.050 1.00 93.88 85 GLU A N 1
ATOM 650 C CA . GLU A 1 85 ? -3.096 6.834 -12.598 1.00 93.88 85 GLU A CA 1
ATOM 651 C C . GLU A 1 85 ? -1.782 6.095 -12.924 1.00 93.88 85 GLU A C 1
ATOM 653 O O . GLU A 1 85 ? -1.234 6.267 -14.017 1.00 93.88 85 GLU A O 1
ATOM 658 N N . ALA A 1 86 ? -1.323 5.215 -12.028 1.00 94.62 86 ALA A N 1
ATOM 659 C CA . ALA A 1 86 ? -0.124 4.400 -12.205 1.00 94.62 86 ALA A CA 1
ATOM 660 C C . ALA A 1 86 ? -0.273 3.382 -13.349 1.00 94.62 86 ALA A C 1
ATOM 662 O O . ALA A 1 86 ? 0.610 3.285 -14.201 1.00 94.62 86 ALA A O 1
ATOM 663 N N . ASP A 1 87 ? -1.395 2.660 -13.422 1.00 94.12 87 ASP A N 1
ATOM 664 C CA . ASP A 1 87 ? -1.681 1.669 -14.466 1.00 94.12 87 ASP A CA 1
ATOM 665 C C . ASP A 1 87 ? -1.738 2.316 -15.852 1.00 94.12 87 ASP A C 1
ATOM 667 O O . ASP A 1 87 ? -1.137 1.798 -16.798 1.00 94.12 87 ASP A 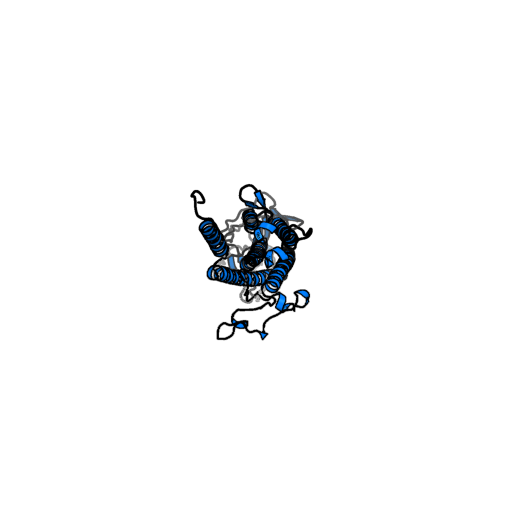O 1
ATOM 671 N N . LYS A 1 88 ? -2.391 3.482 -15.970 1.00 93.56 88 LYS A N 1
ATOM 672 C CA . LYS A 1 88 ? -2.419 4.261 -17.215 1.00 93.56 88 LYS A CA 1
ATOM 673 C C . LYS A 1 88 ? -1.002 4.606 -17.671 1.00 93.56 88 LYS A C 1
ATOM 675 O O . LYS A 1 88 ? -0.668 4.435 -18.840 1.00 93.56 88 LYS A O 1
ATOM 680 N N . LEU A 1 89 ? -0.162 5.068 -16.751 1.00 93.50 89 LEU A N 1
ATOM 681 C CA . LEU A 1 89 ? 1.189 5.501 -17.074 1.00 93.50 89 LEU A CA 1
ATOM 682 C C . LEU A 1 89 ? 2.123 4.325 -17.400 1.00 93.50 89 LEU A C 1
ATOM 684 O O . LEU A 1 89 ? 2.919 4.399 -18.338 1.00 93.50 89 LEU A O 1
ATOM 688 N N . VAL A 1 90 ? 1.995 3.209 -16.680 1.00 94.06 90 VAL A N 1
ATOM 689 C CA . VAL A 1 90 ? 2.724 1.967 -16.971 1.00 94.06 90 VAL A CA 1
ATOM 690 C C . VAL A 1 90 ? 2.331 1.408 -18.338 1.00 94.06 90 VAL A C 1
ATOM 692 O O . VAL A 1 90 ? 3.217 0.943 -19.059 1.00 94.06 90 VAL A O 1
ATOM 695 N N . ALA A 1 91 ? 1.053 1.504 -18.722 1.00 93.00 91 ALA A N 1
ATOM 696 C CA . ALA A 1 91 ? 0.577 1.127 -20.050 1.00 93.00 91 ALA A CA 1
ATOM 697 C C . ALA A 1 91 ? 1.187 2.012 -21.151 1.00 93.00 91 ALA A C 1
ATOM 699 O O . ALA A 1 91 ? 1.724 1.471 -22.116 1.00 93.00 91 ALA A O 1
ATOM 700 N N . SER A 1 92 ? 1.208 3.340 -20.978 1.00 92.94 92 SER A N 1
ATOM 701 C CA . SER A 1 92 ? 1.871 4.260 -21.919 1.00 92.94 92 SER A CA 1
ATOM 702 C C . SER A 1 92 ? 3.369 3.962 -22.063 1.00 92.94 92 SER A C 1
ATOM 704 O O . SER A 1 92 ? 3.906 3.919 -23.170 1.00 92.94 92 SER A O 1
ATOM 706 N N . LEU A 1 93 ? 4.066 3.697 -20.952 1.00 93.75 93 LEU A N 1
ATOM 707 C CA . LEU A 1 93 ? 5.479 3.304 -20.980 1.00 93.75 93 LEU A CA 1
ATOM 708 C C . LEU A 1 93 ? 5.685 1.964 -21.697 1.00 93.75 93 LEU A C 1
ATOM 710 O O . LEU A 1 93 ? 6.669 1.790 -22.415 1.00 93.75 93 LEU A O 1
ATOM 714 N N . GLN A 1 94 ? 4.765 1.018 -21.521 1.00 93.62 94 GLN A N 1
ATOM 715 C CA . GLN A 1 94 ? 4.840 -0.285 -22.171 1.00 93.62 94 GLN A CA 1
ATOM 716 C C . GLN A 1 94 ? 4.613 -0.182 -23.682 1.00 93.62 94 GLN A C 1
ATOM 718 O O . GLN A 1 94 ? 5.349 -0.804 -24.449 1.00 93.62 94 GLN A O 1
ATOM 723 N N . GLU A 1 95 ? 3.677 0.663 -24.112 1.00 93.25 95 GLU A N 1
ATOM 724 C CA . GLU A 1 95 ? 3.474 1.005 -25.519 1.00 93.25 95 GLU A CA 1
ATOM 725 C C . GLU A 1 95 ? 4.745 1.601 -26.137 1.00 93.25 95 GLU A C 1
ATOM 727 O O . GLU A 1 95 ? 5.191 1.172 -27.204 1.00 93.25 95 GLU A O 1
ATOM 732 N N . MET A 1 96 ? 5.385 2.549 -25.444 1.00 93.00 96 MET A N 1
ATOM 733 C CA . MET A 1 96 ? 6.645 3.140 -25.900 1.00 93.00 96 MET A CA 1
ATOM 734 C C . MET A 1 96 ? 7.741 2.082 -26.067 1.00 93.00 96 MET A C 1
ATOM 736 O O . MET A 1 96 ? 8.419 2.061 -27.095 1.00 93.00 96 MET A O 1
ATOM 740 N N . LYS A 1 97 ? 7.893 1.169 -25.099 1.00 93.19 97 LYS A N 1
ATOM 741 C CA . LYS A 1 97 ? 8.860 0.062 -25.180 1.00 93.19 97 LYS A CA 1
ATOM 742 C C . LYS A 1 97 ? 8.573 -0.853 -26.368 1.00 93.19 97 LYS A C 1
ATOM 744 O O . LYS A 1 97 ? 9.498 -1.201 -27.098 1.00 93.19 97 LYS A O 1
ATOM 749 N N . TYR A 1 98 ? 7.308 -1.215 -26.581 1.00 92.94 98 TYR A N 1
ATOM 750 C CA . TYR A 1 98 ? 6.896 -2.053 -27.705 1.00 92.94 98 TYR A CA 1
ATOM 751 C C . TYR A 1 98 ? 7.222 -1.393 -29.049 1.00 92.94 98 TYR A C 1
ATOM 753 O O . TYR A 1 98 ? 7.877 -1.996 -29.898 1.00 92.94 98 TYR A O 1
ATOM 761 N N . ASN A 1 99 ? 6.837 -0.126 -29.214 1.00 91.44 99 ASN A N 1
ATOM 762 C CA . ASN A 1 99 ? 7.070 0.633 -30.441 1.00 91.44 99 ASN A CA 1
ATOM 763 C C . ASN A 1 99 ? 8.566 0.822 -30.732 1.00 91.44 99 ASN A C 1
ATOM 765 O O . ASN A 1 99 ? 8.974 0.758 -31.893 1.00 91.44 99 ASN A O 1
ATOM 769 N N . LEU A 1 100 ? 9.394 0.994 -29.696 1.00 91.50 100 LEU A N 1
ATOM 770 C CA . LEU A 1 100 ? 10.851 1.060 -29.825 1.00 91.50 100 LEU A CA 1
ATOM 771 C C . LEU A 1 100 ? 11.433 -0.236 -30.392 1.00 91.50 100 LEU A C 1
ATOM 773 O O . LEU A 1 100 ? 12.180 -0.196 -31.369 1.00 91.50 100 LEU A O 1
ATOM 777 N N . VAL A 1 101 ? 11.073 -1.379 -29.804 1.00 91.12 101 VAL A N 1
ATOM 778 C CA . VAL A 1 101 ? 11.567 -2.694 -30.243 1.00 91.12 101 VAL A CA 1
ATOM 779 C C . VAL A 1 101 ? 11.065 -2.998 -31.651 1.00 91.12 101 VAL A C 1
ATOM 781 O O . VAL A 1 101 ? 11.848 -3.404 -32.504 1.00 91.12 101 VAL A O 1
ATOM 784 N N . LEU A 1 102 ? 9.792 -2.711 -31.940 1.00 91.19 102 LEU A N 1
ATOM 785 C CA . LEU A 1 102 ? 9.224 -2.884 -33.275 1.00 91.19 102 LEU A CA 1
ATOM 786 C C . LEU A 1 102 ? 9.955 -2.025 -34.316 1.00 91.19 102 LEU A C 1
ATOM 788 O O . LEU A 1 102 ? 10.177 -2.472 -35.436 1.00 91.19 102 LEU A O 1
ATOM 792 N N . LYS A 1 103 ? 10.365 -0.801 -33.972 1.00 89.56 103 LYS A N 1
ATOM 793 C CA . LYS A 1 103 ? 11.114 0.068 -34.888 1.00 89.56 103 LYS A CA 1
ATOM 794 C C . LYS A 1 103 ? 12.547 -0.411 -35.118 1.00 89.56 103 LYS A C 1
ATOM 796 O O . LYS A 1 103 ? 13.001 -0.347 -36.260 1.00 89.56 103 LYS A O 1
ATOM 801 N N . ALA A 1 104 ? 13.222 -0.875 -34.067 1.00 89.12 104 ALA A N 1
ATOM 802 C CA . ALA A 1 104 ? 14.605 -1.340 -34.131 1.00 89.12 104 ALA A CA 1
ATOM 803 C C . ALA A 1 104 ? 14.722 -2.701 -34.843 1.00 89.12 104 ALA A C 1
ATOM 805 O O . ALA A 1 104 ? 15.517 -2.855 -35.770 1.00 89.12 104 ALA A O 1
ATOM 806 N N . ASP A 1 105 ? 13.892 -3.675 -34.465 1.00 87.25 105 ASP A N 1
ATOM 807 C CA . ASP A 1 105 ? 14.004 -5.073 -34.906 1.00 87.25 105 ASP A CA 1
ATOM 808 C C . ASP A 1 105 ? 12.998 -5.465 -35.996 1.00 87.25 105 ASP A C 1
ATOM 810 O O . ASP A 1 105 ? 13.143 -6.522 -36.609 1.00 87.25 105 ASP A O 1
ATOM 814 N N . LYS A 1 106 ? 11.964 -4.645 -36.246 1.00 87.94 106 LYS A N 1
ATOM 815 C CA . LYS A 1 106 ? 10.794 -4.944 -37.112 1.00 87.94 106 LYS A CA 1
ATOM 816 C C . LYS A 1 106 ? 9.902 -6.087 -36.622 1.00 87.94 106 LYS A C 1
ATOM 818 O O . LYS A 1 106 ? 8.842 -6.314 -37.199 1.00 87.94 106 LYS A O 1
ATOM 823 N N . LYS A 1 107 ? 10.310 -6.777 -35.561 1.00 88.38 107 LYS A N 1
ATOM 824 C CA . LYS A 1 107 ? 9.573 -7.834 -34.875 1.00 88.38 107 LYS A CA 1
ATOM 825 C C . LYS A 1 107 ? 9.792 -7.721 -33.373 1.00 88.38 107 LYS A C 1
ATOM 827 O O . LYS A 1 107 ? 10.852 -7.286 -32.935 1.00 88.38 107 LYS A O 1
ATOM 832 N N . VAL A 1 108 ? 8.796 -8.121 -32.595 1.00 87.12 108 VAL A N 1
ATOM 833 C CA . VAL A 1 108 ? 8.827 -8.072 -31.132 1.00 87.12 108 VAL A CA 1
ATOM 834 C C . VAL A 1 108 ? 8.621 -9.471 -30.572 1.00 87.12 108 VAL A C 1
ATOM 836 O O . VAL A 1 108 ? 7.740 -10.201 -31.020 1.00 87.12 108 VAL A O 1
ATOM 839 N N . TYR A 1 109 ? 9.417 -9.828 -29.569 1.00 86.12 109 TYR A N 1
ATOM 840 C CA . TYR A 1 109 ? 9.229 -11.036 -28.772 1.00 86.12 109 TYR A CA 1
ATOM 841 C C . TYR A 1 109 ? 8.724 -10.632 -27.389 1.00 86.12 109 TYR A C 1
ATOM 843 O O . TYR A 1 109 ? 9.357 -9.821 -26.708 1.00 86.12 109 TYR A O 1
ATOM 851 N N . LEU A 1 110 ? 7.581 -11.184 -26.987 1.00 85.62 110 LEU A N 1
ATOM 852 C CA . LEU A 1 110 ? 6.960 -10.941 -25.687 1.00 85.62 110 LEU A CA 1
ATOM 853 C C . LEU A 1 110 ? 7.044 -12.202 -24.827 1.00 85.62 110 LEU A C 1
ATOM 855 O O . LEU A 1 110 ? 6.856 -13.304 -25.338 1.00 85.62 110 LEU A O 1
ATOM 859 N N . GLY A 1 111 ? 7.281 -12.027 -23.529 1.00 81.19 111 GLY A N 1
ATOM 860 C CA . GLY A 1 111 ? 7.298 -13.118 -22.554 1.00 81.19 111 GLY A CA 1
ATOM 861 C C . GLY A 1 111 ? 8.659 -13.378 -21.926 1.00 81.19 111 GLY A C 1
ATOM 862 O O . GLY A 1 111 ? 9.594 -12.581 -22.040 1.00 81.19 111 GLY A O 1
ATOM 863 N N . SER A 1 112 ? 8.735 -14.483 -21.192 1.00 76.00 112 SER A N 1
ATOM 864 C CA . SER A 1 112 ? 9.944 -14.881 -20.474 1.00 76.00 112 SER A CA 1
ATOM 865 C C . SER A 1 112 ? 10.971 -15.504 -21.412 1.00 76.00 112 SER A C 1
ATOM 867 O O . SER A 1 112 ? 10.623 -16.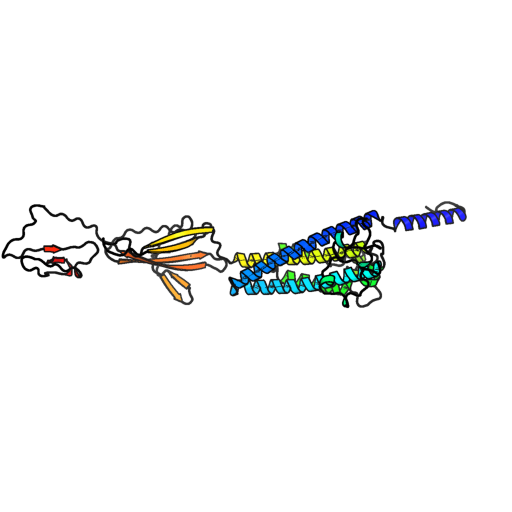122 -22.413 1.00 76.00 112 SER A O 1
ATOM 869 N N . GLU A 1 113 ? 12.252 -15.399 -21.054 1.00 71.94 113 GLU A N 1
ATOM 870 C CA . GLU A 1 113 ? 13.368 -15.911 -21.859 1.00 71.94 113 GLU A CA 1
ATOM 871 C C . GLU A 1 113 ? 13.217 -17.401 -22.217 1.00 71.94 113 GLU A C 1
ATOM 873 O O . GLU A 1 113 ? 13.444 -17.779 -23.362 1.00 71.94 113 GLU A O 1
ATOM 878 N N . SER A 1 114 ? 12.727 -18.218 -21.280 1.00 67.19 114 SER A N 1
ATOM 879 C CA . SER A 1 114 ? 12.447 -19.649 -21.479 1.00 67.19 114 SER A CA 1
ATOM 880 C C . SER A 1 114 ? 11.301 -19.942 -22.449 1.00 67.19 114 SER A C 1
ATOM 882 O O . SER A 1 114 ? 11.162 -21.063 -22.919 1.00 67.19 114 SER A O 1
ATOM 884 N N . GLU A 1 115 ? 10.442 -18.962 -22.720 1.00 73.75 115 GLU A N 1
ATOM 885 C CA . GLU A 1 115 ? 9.343 -19.118 -23.666 1.00 73.75 115 GLU A CA 1
ATOM 886 C C . GLU A 1 115 ? 9.783 -18.719 -25.069 1.00 73.75 115 GLU A C 1
ATOM 888 O O . GLU A 1 115 ? 9.292 -19.283 -26.038 1.00 73.75 115 GLU A O 1
ATOM 893 N N . ILE A 1 116 ? 10.678 -17.746 -25.206 1.00 76.50 116 ILE A N 1
ATOM 894 C CA . ILE A 1 116 ? 11.040 -17.175 -26.508 1.00 76.50 116 ILE A CA 1
ATOM 895 C C . ILE A 1 116 ? 12.286 -17.805 -27.133 1.00 76.50 116 ILE A C 1
ATOM 897 O O . ILE A 1 116 ? 12.499 -17.605 -28.329 1.00 76.50 116 ILE A O 1
ATOM 901 N N . LYS A 1 117 ? 13.085 -18.545 -26.354 1.00 78.44 117 LYS A N 1
ATOM 902 C CA . LYS A 1 117 ? 14.289 -19.237 -26.822 1.00 78.44 117 LYS A CA 1
ATOM 903 C C . LYS A 1 117 ? 14.095 -20.750 -26.885 1.00 78.44 117 LYS A C 1
ATOM 905 O O . LYS A 1 117 ? 13.370 -21.309 -26.065 1.00 78.44 117 LYS A O 1
ATOM 910 N N . ASP A 1 118 ? 14.730 -21.388 -27.858 1.00 72.94 118 ASP A N 1
ATOM 911 C CA . ASP A 1 118 ? 14.837 -22.845 -27.947 1.00 72.94 118 ASP A CA 1
ATOM 912 C C . ASP A 1 118 ? 15.939 -23.406 -27.022 1.00 72.94 118 ASP A C 1
ATOM 914 O O . ASP A 1 118 ? 16.596 -22.670 -26.281 1.00 72.94 118 ASP A O 1
ATOM 918 N N . GLU A 1 119 ? 16.122 -24.732 -27.034 1.00 70.31 119 GLU A N 1
ATOM 919 C CA . GLU A 1 119 ? 17.139 -25.433 -26.232 1.00 70.31 119 GLU A CA 1
ATOM 920 C C . GLU A 1 119 ? 18.583 -25.045 -26.614 1.00 70.31 119 GLU A C 1
ATOM 922 O O . GLU A 1 119 ? 19.501 -25.251 -25.819 1.00 70.31 119 GLU A O 1
ATOM 927 N N . GLU A 1 120 ? 18.781 -24.444 -27.793 1.00 64.44 120 GLU A N 1
ATOM 928 C CA . GLU A 1 120 ? 20.071 -23.962 -28.303 1.00 64.44 120 GLU A CA 1
ATOM 929 C C . GLU A 1 120 ? 20.320 -22.479 -27.951 1.00 64.44 120 GLU A C 1
ATOM 931 O O . GLU A 1 120 ? 21.444 -21.985 -28.060 1.00 64.44 120 GLU A O 1
ATOM 936 N N . GLY A 1 121 ? 19.302 -21.788 -27.423 1.00 65.88 121 GLY A N 1
ATOM 937 C CA . GLY A 1 121 ? 19.359 -20.387 -27.006 1.00 65.88 121 GLY A CA 1
ATOM 938 C C . GLY A 1 121 ? 18.969 -19.388 -28.100 1.00 65.88 121 GLY A C 1
ATOM 939 O O . GLY A 1 121 ? 19.072 -18.175 -27.867 1.00 65.88 121 GLY A O 1
ATOM 940 N N . ASP A 1 122 ? 18.492 -19.875 -29.245 1.00 73.56 122 ASP A N 1
ATOM 941 C CA . ASP A 1 122 ? 18.052 -19.089 -30.390 1.00 73.56 122 ASP A CA 1
ATOM 942 C C . ASP A 1 122 ? 16.566 -18.715 -30.289 1.00 73.56 122 ASP A C 1
ATOM 944 O O . ASP A 1 122 ? 15.752 -19.380 -29.652 1.00 73.56 122 ASP A O 1
ATOM 948 N N . LEU A 1 123 ? 16.199 -17.578 -30.889 1.00 78.50 123 LEU A N 1
ATOM 949 C CA . LEU A 1 123 ? 14.839 -17.037 -30.818 1.00 78.50 123 LEU A CA 1
ATOM 950 C C . LEU A 1 123 ? 13.875 -17.831 -31.711 1.00 78.50 123 LEU A C 1
ATOM 952 O O . LEU A 1 123 ? 14.069 -17.922 -32.923 1.00 78.50 123 LEU A O 1
ATOM 956 N N . ILE A 1 124 ? 12.764 -18.298 -31.138 1.00 77.25 124 ILE A N 1
ATOM 957 C CA . ILE A 1 124 ? 11.743 -19.076 -31.852 1.00 77.25 124 ILE A CA 1
ATOM 958 C C . ILE A 1 124 ? 10.947 -18.156 -32.787 1.00 77.25 124 ILE A C 1
ATOM 960 O O . ILE A 1 124 ? 10.109 -17.371 -32.339 1.00 77.25 124 ILE A O 1
ATOM 964 N N . ASP A 1 125 ? 11.151 -18.269 -34.101 1.00 70.75 125 ASP A N 1
ATOM 965 C CA . ASP A 1 125 ? 10.567 -17.345 -35.090 1.00 70.75 125 ASP A CA 1
ATOM 966 C C . ASP A 1 125 ? 9.023 -17.316 -35.079 1.00 70.75 125 ASP A C 1
ATOM 968 O O . ASP A 1 125 ? 8.415 -16.259 -35.253 1.00 70.75 125 ASP A O 1
ATOM 972 N N . GLY A 1 126 ? 8.378 -18.439 -34.734 1.00 69.25 126 GLY A N 1
ATOM 973 C CA . GLY A 1 126 ? 6.919 -18.543 -34.583 1.00 69.25 126 GLY A CA 1
ATOM 974 C C . GLY A 1 126 ? 6.316 -17.738 -33.422 1.00 69.25 126 GLY A C 1
ATOM 975 O O . GLY A 1 126 ? 5.098 -17.598 -33.355 1.00 69.25 126 GLY A O 1
ATOM 976 N N . LYS A 1 127 ? 7.142 -17.198 -32.514 1.00 77.62 127 LYS A N 1
ATOM 977 C CA . LYS A 1 127 ? 6.711 -16.320 -31.409 1.00 77.62 127 LYS A CA 1
ATOM 978 C C . LYS A 1 127 ? 6.947 -14.836 -31.689 1.00 77.62 127 LYS A C 1
ATOM 980 O O . LYS A 1 127 ? 6.707 -14.002 -30.817 1.00 77.62 127 LYS A O 1
ATOM 985 N N . SER A 1 128 ? 7.421 -14.501 -32.887 1.00 80.81 128 SER A N 1
ATOM 986 C CA . SER A 1 128 ? 7.615 -13.115 -33.292 1.00 80.81 128 SER A CA 1
ATOM 987 C C . SER A 1 128 ? 6.280 -12.432 -33.600 1.00 80.81 128 SER A C 1
ATOM 989 O O . SER A 1 128 ? 5.393 -12.992 -34.244 1.00 80.81 128 SER A O 1
ATOM 991 N N . ILE A 1 129 ? 6.130 -11.200 -33.123 1.00 82.38 129 ILE A N 1
ATOM 992 C CA . ILE A 1 129 ? 4.944 -10.371 -33.335 1.00 82.38 129 ILE A CA 1
ATOM 993 C C . ILE A 1 129 ? 5.353 -9.171 -34.186 1.00 82.38 129 ILE A C 1
ATOM 995 O O . ILE A 1 129 ? 6.288 -8.446 -33.854 1.00 82.38 129 ILE A O 1
ATOM 999 N N . VAL A 1 130 ? 4.642 -8.963 -35.294 1.00 84.81 130 VAL A N 1
ATOM 1000 C CA . VAL A 1 130 ? 4.863 -7.842 -36.236 1.00 84.81 130 VAL A CA 1
ATOM 1001 C C . VAL A 1 130 ? 3.684 -6.852 -36.211 1.00 84.81 130 VAL A C 1
ATOM 1003 O O . VAL A 1 130 ? 3.651 -5.864 -36.938 1.00 84.81 130 VAL A O 1
ATOM 1006 N N . LEU A 1 131 ? 2.688 -7.113 -35.364 1.00 85.12 131 LEU A N 1
ATOM 1007 C CA . LEU A 1 131 ? 1.481 -6.300 -35.229 1.00 85.12 131 LEU A CA 1
ATOM 1008 C C . LEU A 1 131 ? 1.783 -4.945 -34.572 1.00 85.12 131 LEU A C 1
ATOM 1010 O O . LEU A 1 131 ? 2.740 -4.802 -33.811 1.00 85.12 131 LEU A O 1
ATOM 1014 N N . THR A 1 132 ? 0.948 -3.945 -34.842 1.00 84.75 132 THR A N 1
ATOM 1015 C CA . THR A 1 132 ? 0.975 -2.656 -34.136 1.00 84.75 132 THR A CA 1
ATOM 1016 C C . THR A 1 132 ? 0.294 -2.768 -32.772 1.00 84.75 132 THR A C 1
ATOM 1018 O O . THR A 1 132 ? -0.557 -3.635 -32.578 1.00 84.75 132 THR A O 1
ATOM 1021 N N . TRP A 1 133 ? 0.642 -1.873 -31.838 1.00 85.50 133 TRP A N 1
ATOM 1022 C CA . TRP A 1 133 ? 0.139 -1.870 -30.455 1.00 85.50 133 TRP A CA 1
ATOM 1023 C C . TRP A 1 133 ? -1.392 -1.993 -30.338 1.00 85.50 133 TRP A C 1
ATOM 1025 O O . TRP A 1 133 ? -1.896 -2.749 -29.507 1.00 85.50 133 TRP A O 1
ATOM 1035 N N . ASP A 1 134 ? -2.135 -1.316 -31.216 1.00 86.00 134 ASP A N 1
ATOM 1036 C CA . ASP A 1 134 ? -3.604 -1.314 -31.209 1.00 86.00 134 ASP A CA 1
ATOM 1037 C C . ASP A 1 134 ? -4.225 -2.690 -31.486 1.00 86.00 134 ASP A C 1
ATOM 1039 O O . ASP A 1 134 ? -5.337 -2.970 -31.044 1.00 86.00 134 ASP A O 1
ATOM 1043 N N . LEU A 1 135 ? -3.503 -3.554 -32.204 1.00 86.62 135 LEU A N 1
ATOM 1044 C CA . LEU A 1 135 ? -3.958 -4.883 -32.614 1.00 86.62 135 LEU A CA 1
ATOM 1045 C C . LEU A 1 135 ? -3.536 -5.987 -31.631 1.00 86.62 135 LEU A C 1
ATOM 1047 O O . LEU A 1 135 ? -3.860 -7.153 -31.854 1.00 86.62 135 LEU A O 1
ATOM 1051 N N . LEU A 1 136 ? -2.805 -5.646 -30.562 1.00 86.62 136 LEU A N 1
ATOM 1052 C CA . LEU A 1 136 ? -2.418 -6.605 -29.528 1.00 86.62 136 LEU A CA 1
ATOM 1053 C C . LEU A 1 136 ? -3.589 -6.915 -28.592 1.00 86.62 136 LEU A C 1
ATOM 1055 O O . LEU A 1 136 ? -4.367 -6.033 -28.221 1.00 86.62 136 LEU A O 1
ATOM 1059 N N . SER A 1 137 ? -3.648 -8.168 -28.139 1.00 86.88 137 SER A N 1
ATOM 1060 C CA . SER A 1 137 ? -4.538 -8.570 -27.045 1.00 86.88 137 SER A CA 1
ATOM 1061 C C . SER A 1 137 ? -4.122 -7.929 -25.716 1.00 86.88 137 SER A C 1
ATOM 1063 O O . SER A 1 137 ? -2.946 -7.630 -25.495 1.00 86.88 137 SER A O 1
ATOM 1065 N N . ASP A 1 138 ? -5.070 -7.778 -24.790 1.00 84.50 138 ASP A N 1
ATOM 1066 C CA . ASP A 1 138 ? -4.802 -7.193 -23.468 1.00 84.50 138 ASP A CA 1
ATOM 1067 C C . ASP A 1 138 ? -3.755 -7.989 -22.677 1.00 84.50 138 ASP A C 1
ATOM 1069 O O . ASP A 1 138 ? -2.921 -7.411 -21.984 1.00 84.50 138 ASP A O 1
ATOM 1073 N N . GLN A 1 139 ? -3.732 -9.316 -22.843 1.00 83.88 139 GLN A N 1
ATOM 1074 C CA . GLN A 1 139 ? -2.700 -10.162 -22.244 1.00 83.88 139 GLN A CA 1
ATOM 1075 C C . GLN A 1 139 ? -1.314 -9.838 -22.809 1.00 83.88 139 GLN A C 1
ATOM 1077 O O . GLN A 1 139 ? -0.375 -9.665 -22.038 1.00 83.88 139 GLN A O 1
ATOM 1082 N N . GLN A 1 140 ? -1.182 -9.682 -24.130 1.00 84.56 140 GLN A N 1
ATOM 1083 C CA . GLN A 1 140 ? 0.095 -9.333 -24.762 1.00 84.56 140 GLN A CA 1
ATOM 1084 C C . GLN A 1 140 ? 0.593 -7.948 -24.339 1.00 84.56 140 GLN A C 1
ATOM 1086 O O . GLN A 1 140 ? 1.788 -7.777 -24.117 1.00 84.56 140 GLN A O 1
ATOM 1091 N N . LYS A 1 141 ? -0.304 -6.972 -24.161 1.00 86.56 141 LYS A N 1
ATOM 1092 C CA . LYS A 1 141 ? 0.065 -5.623 -23.694 1.00 86.56 141 LYS A CA 1
ATOM 1093 C C . LYS A 1 141 ? 0.684 -5.625 -22.296 1.00 86.56 141 LYS A C 1
ATOM 1095 O O . LYS A 1 141 ? 1.466 -4.735 -21.986 1.00 86.56 141 LYS A O 1
ATOM 1100 N N . LEU A 1 142 ? 0.372 -6.624 -21.471 1.00 84.25 142 LEU A N 1
ATOM 1101 C CA . LEU A 1 142 ? 0.913 -6.779 -20.117 1.00 84.25 142 LEU A CA 1
ATOM 1102 C C . LEU A 1 142 ? 2.211 -7.601 -20.069 1.00 84.25 142 LEU A C 1
ATOM 1104 O O . LEU A 1 142 ? 2.881 -7.622 -19.037 1.00 84.25 142 LEU A O 1
ATOM 1108 N N . MET A 1 143 ? 2.575 -8.285 -21.157 1.00 86.06 143 MET A N 1
ATOM 1109 C CA . MET 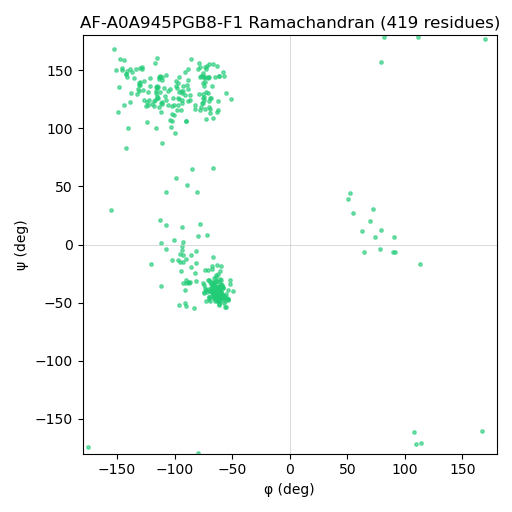A 1 143 ? 3.779 -9.114 -21.203 1.00 86.06 143 MET A CA 1
ATOM 1110 C C . MET A 1 143 ? 5.047 -8.268 -21.319 1.00 86.06 143 MET A C 1
ATOM 1112 O O . MET A 1 143 ? 5.082 -7.220 -21.962 1.00 86.06 143 MET A O 1
ATOM 1116 N N . ASN A 1 144 ? 6.130 -8.767 -20.729 1.00 87.06 144 ASN A N 1
ATOM 1117 C CA . ASN A 1 144 ? 7.435 -8.122 -20.794 1.00 87.06 144 ASN A CA 1
ATOM 1118 C C . ASN A 1 144 ? 8.065 -8.261 -22.187 1.00 87.06 144 ASN A C 1
ATOM 1120 O O . ASN A 1 144 ? 7.842 -9.248 -22.886 1.00 87.06 144 ASN A O 1
ATOM 1124 N N . ILE A 1 145 ? 8.899 -7.287 -22.560 1.00 87.06 145 ILE A N 1
ATOM 1125 C CA . ILE A 1 145 ? 9.750 -7.388 -23.751 1.00 87.06 145 ILE A CA 1
ATOM 1126 C C . ILE A 1 145 ? 10.818 -8.451 -23.486 1.00 87.06 145 ILE A C 1
ATOM 1128 O O . ILE A 1 145 ? 11.639 -8.280 -22.586 1.00 87.06 145 ILE A O 1
ATOM 1132 N N . GLY A 1 146 ? 10.800 -9.528 -24.267 1.00 81.25 146 GLY A N 1
ATOM 1133 C CA . GLY A 1 146 ? 11.676 -10.679 -24.069 1.00 81.25 146 GLY A CA 1
ATOM 1134 C C . GLY A 1 146 ? 13.013 -10.584 -24.809 1.00 81.25 146 GLY A C 1
ATOM 1135 O O . GLY A 1 146 ? 14.017 -11.099 -24.323 1.00 81.25 146 GLY A O 1
ATOM 1136 N N . ALA A 1 147 ? 13.066 -9.903 -25.960 1.00 84.88 147 ALA A N 1
ATOM 1137 C CA . ALA A 1 147 ? 14.298 -9.761 -26.738 1.00 84.88 147 ALA A CA 1
ATOM 1138 C C . ALA A 1 147 ? 14.411 -8.408 -27.452 1.00 84.88 147 ALA A C 1
ATOM 1140 O O . ALA A 1 147 ? 13.412 -7.812 -27.850 1.00 84.88 147 ALA A O 1
ATOM 1141 N N . LEU A 1 148 ? 15.661 -7.970 -27.624 1.00 86.38 148 LEU A N 1
ATOM 1142 C CA . LEU A 1 148 ? 16.069 -6.867 -28.491 1.00 86.38 148 LEU A CA 1
ATOM 1143 C C . LEU A 1 148 ? 17.360 -7.282 -29.206 1.00 86.38 148 LEU A C 1
ATOM 1145 O O . LEU A 1 148 ? 18.349 -7.614 -28.551 1.00 86.38 148 LEU A O 1
ATOM 1149 N N . THR A 1 149 ? 17.348 -7.266 -30.531 1.00 85.00 149 THR A N 1
ATOM 1150 C CA . THR A 1 149 ? 18.406 -7.782 -31.407 1.00 85.00 149 THR A CA 1
ATOM 1151 C C . THR A 1 149 ? 19.328 -6.642 -31.841 1.00 85.00 149 THR A C 1
ATOM 1153 O O . THR A 1 149 ? 20.532 -6.693 -31.587 1.00 85.00 149 THR A O 1
ATOM 1156 N N . ASN A 1 150 ? 18.763 -5.558 -32.381 1.00 87.44 150 ASN A N 1
ATOM 1157 C CA . ASN A 1 150 ? 19.460 -4.336 -32.791 1.00 87.44 150 ASN A CA 1
ATOM 1158 C C . ASN A 1 150 ? 19.635 -3.379 -31.600 1.00 87.44 150 ASN A C 1
ATOM 1160 O O . ASN A 1 150 ? 19.062 -2.290 -31.530 1.00 87.44 150 ASN A O 1
ATOM 1164 N N . LYS A 1 151 ? 20.425 -3.813 -30.613 1.00 87.38 151 LYS A N 1
ATOM 1165 C CA . LYS A 1 151 ? 20.648 -3.087 -29.347 1.00 87.38 151 LYS A CA 1
ATOM 1166 C C . LYS A 1 151 ? 21.384 -1.755 -29.527 1.00 87.38 151 LYS A C 1
ATOM 1168 O O . LYS A 1 151 ? 21.209 -0.850 -28.710 1.00 87.38 151 LYS A O 1
ATOM 1173 N N . ASP A 1 152 ? 22.217 -1.660 -30.558 1.00 86.88 152 ASP A N 1
ATOM 1174 C CA . ASP A 1 152 ? 23.085 -0.528 -30.885 1.00 86.88 152 ASP A CA 1
ATOM 1175 C C . ASP A 1 152 ? 22.398 0.570 -31.707 1.00 86.88 152 ASP A C 1
ATOM 1177 O O . ASP A 1 152 ? 22.976 1.646 -31.843 1.00 86.88 152 ASP A O 1
ATOM 1181 N N . ASP A 1 153 ? 21.178 0.355 -32.214 1.00 88.00 153 ASP A N 1
ATOM 1182 C CA . ASP A 1 153 ? 20.462 1.361 -33.009 1.00 88.00 153 ASP A CA 1
ATOM 1183 C C . ASP A 1 153 ? 20.192 2.629 -32.182 1.00 88.00 153 ASP A C 1
ATOM 1185 O O . ASP A 1 153 ? 19.448 2.595 -31.198 1.00 88.00 153 ASP A O 1
ATOM 1189 N N . ARG A 1 154 ? 20.796 3.751 -32.596 1.00 86.38 154 ARG A N 1
ATOM 1190 C CA . ARG A 1 154 ? 20.696 5.074 -31.949 1.00 86.38 154 ARG A CA 1
ATOM 1191 C C . ARG A 1 154 ? 19.631 5.977 -32.574 1.00 86.38 154 ARG A C 1
ATOM 1193 O O . ARG A 1 154 ? 19.345 7.050 -32.044 1.00 86.38 154 ARG A O 1
ATOM 1200 N N . HIS A 1 155 ? 19.052 5.566 -33.700 1.00 86.19 155 HIS A N 1
ATOM 1201 C CA . HIS A 1 155 ? 18.066 6.345 -34.441 1.00 86.19 155 HIS A CA 1
ATOM 1202 C C . HIS A 1 155 ? 16.640 6.024 -34.000 1.00 86.19 155 HIS A C 1
ATOM 1204 O O . HIS A 1 155 ? 15.846 6.951 -33.848 1.00 86.19 155 HIS A O 1
ATOM 1210 N N . ALA A 1 156 ? 16.322 4.752 -33.723 1.00 87.38 156 ALA A N 1
ATOM 1211 C CA . ALA A 1 156 ? 14.965 4.334 -33.355 1.00 87.38 156 ALA A CA 1
ATOM 1212 C C . ALA A 1 156 ? 14.376 5.137 -32.180 1.00 87.38 156 ALA A C 1
ATOM 1214 O O . ALA A 1 156 ? 13.249 5.622 -32.282 1.00 87.38 156 ALA A O 1
ATOM 1215 N N . SER A 1 157 ? 15.146 5.331 -31.102 1.00 87.81 157 SER A N 1
ATOM 1216 C CA . SER A 1 157 ? 14.716 6.104 -29.926 1.00 87.81 157 SER A CA 1
ATOM 1217 C C . SER A 1 157 ? 14.408 7.564 -30.272 1.00 87.81 157 SER A C 1
ATOM 1219 O O . SER A 1 157 ? 13.318 8.056 -29.973 1.00 87.81 157 SER A O 1
ATOM 1221 N N . GLY A 1 158 ? 15.338 8.255 -30.938 1.00 85.44 158 GLY A N 1
ATOM 1222 C CA . GLY A 1 158 ? 15.162 9.661 -31.308 1.00 85.44 158 GLY A CA 1
ATOM 1223 C C . GLY A 1 158 ? 13.999 9.852 -32.282 1.00 85.44 158 GLY A C 1
ATOM 1224 O O . GLY A 1 158 ? 13.100 10.653 -32.045 1.00 85.44 158 GLY A O 1
ATOM 1225 N N . ASP A 1 159 ? 13.946 9.055 -33.348 1.00 86.38 159 ASP A N 1
ATOM 1226 C CA . ASP A 1 159 ? 12.922 9.184 -34.387 1.00 86.38 159 ASP A CA 1
ATOM 1227 C C . ASP A 1 159 ? 11.496 8.941 -33.876 1.00 86.38 159 ASP A C 1
ATOM 1229 O O . ASP A 1 159 ? 10.541 9.526 -34.407 1.00 86.38 159 ASP A O 1
ATOM 1233 N N . LEU A 1 160 ? 11.333 8.083 -32.868 1.00 86.56 160 LEU A N 1
ATOM 1234 C CA . LEU A 1 160 ? 10.041 7.814 -32.243 1.00 86.56 160 LEU A CA 1
ATOM 1235 C C . LEU A 1 160 ? 9.694 8.855 -31.182 1.00 86.56 160 LEU A C 1
ATOM 1237 O O . LEU A 1 160 ? 8.627 9.466 -31.254 1.00 86.56 160 LEU A O 1
ATOM 1241 N N . PHE A 1 161 ? 10.578 9.053 -30.206 1.00 87.50 161 PHE A N 1
ATOM 1242 C CA . PHE A 1 161 ? 10.222 9.727 -28.962 1.00 87.50 161 PHE A CA 1
ATOM 1243 C C . PHE A 1 161 ? 10.479 11.230 -28.976 1.00 87.50 161 PHE A C 1
ATOM 1245 O O . PHE A 1 161 ? 9.715 11.967 -28.349 1.00 87.50 161 PHE A O 1
ATOM 1252 N N . TYR A 1 162 ? 11.513 11.699 -29.682 1.00 85.50 162 TYR A N 1
ATOM 1253 C CA . TYR A 1 162 ? 11.896 13.110 -29.677 1.00 85.50 162 TYR A CA 1
ATOM 1254 C C . TYR A 1 162 ? 12.528 13.570 -30.994 1.00 85.50 162 TYR A C 1
ATOM 1256 O O . TYR A 1 162 ? 13.659 13.220 -31.329 1.00 85.50 162 TYR A O 1
ATOM 1264 N N . ASN A 1 163 ? 11.840 14.470 -31.699 1.00 80.50 163 ASN A N 1
ATOM 1265 C CA . ASN A 1 163 ? 12.378 15.126 -32.885 1.00 80.50 163 ASN A CA 1
ATOM 1266 C C . ASN A 1 163 ? 12.278 16.650 -32.754 1.00 80.50 163 ASN A C 1
ATOM 1268 O O . ASN A 1 163 ? 11.184 17.195 -32.619 1.00 80.50 163 ASN A O 1
ATOM 1272 N N . SER A 1 164 ? 13.407 17.352 -32.892 1.00 75.25 164 SER A N 1
ATOM 1273 C CA . SER A 1 164 ? 13.475 18.820 -32.808 1.00 75.25 164 SER A CA 1
ATOM 1274 C C . SER A 1 164 ? 12.609 19.550 -33.846 1.00 75.25 164 SER A C 1
ATOM 1276 O O . SER A 1 164 ? 12.336 20.737 -33.690 1.00 75.25 164 SER A O 1
ATOM 1278 N N . LYS A 1 165 ? 12.189 18.871 -34.923 1.00 76.12 165 LYS A N 1
ATOM 1279 C CA . LYS A 1 165 ? 11.313 19.424 -35.970 1.00 76.12 165 LYS A CA 1
ATOM 1280 C C . LYS A 1 165 ? 9.823 19.163 -35.720 1.00 76.12 165 LYS A C 1
ATOM 1282 O O . LYS A 1 165 ? 8.995 19.781 -36.389 1.00 76.12 165 LYS A O 1
ATOM 1287 N N . ARG A 1 166 ? 9.460 18.246 -34.814 1.00 78.81 166 ARG A N 1
ATOM 1288 C CA . ARG A 1 166 ? 8.057 17.947 -34.477 1.00 78.81 166 ARG A CA 1
ATOM 1289 C C . ARG A 1 166 ? 7.597 18.859 -33.341 1.00 78.81 166 ARG A C 1
ATOM 1291 O O . ARG A 1 166 ? 8.326 19.067 -32.380 1.00 78.81 166 ARG A O 1
ATOM 1298 N N . LYS A 1 167 ? 6.377 19.396 -33.459 1.00 67.19 167 LYS A N 1
ATOM 1299 C CA . LYS A 1 167 ? 5.762 20.223 -32.405 1.00 67.19 167 LYS A CA 1
ATOM 1300 C C . LYS A 1 167 ? 5.287 19.397 -31.205 1.00 67.19 167 LYS A C 1
ATOM 1302 O O . LYS A 1 167 ? 5.405 19.879 -30.088 1.00 67.19 167 LYS A O 1
ATOM 1307 N N . ASN A 1 168 ? 4.809 18.172 -31.441 1.00 77.69 168 ASN A N 1
ATOM 1308 C CA . ASN A 1 168 ? 4.331 17.262 -30.398 1.00 77.69 168 ASN A CA 1
ATOM 1309 C C . ASN A 1 168 ? 5.209 16.009 -30.399 1.00 77.69 168 ASN A C 1
ATOM 1311 O O . ASN A 1 168 ? 5.301 15.317 -31.417 1.00 77.69 168 ASN A O 1
ATOM 1315 N N . ASN A 1 169 ? 5.873 15.755 -29.276 1.00 86.06 169 ASN A N 1
ATOM 1316 C CA . ASN A 1 169 ? 6.760 14.617 -29.078 1.00 86.06 169 ASN A CA 1
ATOM 1317 C C . ASN A 1 169 ? 6.174 13.718 -27.992 1.00 86.06 169 ASN A C 1
ATOM 1319 O O . ASN A 1 169 ? 5.793 14.211 -26.933 1.00 86.06 169 ASN A O 1
ATOM 1323 N N . ILE A 1 170 ? 6.193 12.404 -28.223 1.00 88.25 170 ILE A N 1
ATOM 1324 C CA . ILE A 1 170 ? 5.688 11.405 -27.268 1.00 88.25 170 ILE A CA 1
ATOM 1325 C C . ILE A 1 170 ? 6.423 11.529 -25.923 1.00 88.25 170 ILE A C 1
ATOM 1327 O O . ILE A 1 170 ? 5.814 11.419 -24.865 1.00 88.25 170 ILE A O 1
ATOM 1331 N N . ALA A 1 171 ? 7.728 11.833 -25.945 1.00 87.06 171 ALA A N 1
ATOM 1332 C CA . ALA A 1 171 ? 8.502 12.060 -24.725 1.00 87.06 171 ALA A CA 1
ATOM 1333 C C . ALA A 1 171 ? 8.037 13.289 -23.921 1.00 87.06 171 ALA A C 1
ATOM 1335 O O . ALA A 1 171 ? 8.148 13.289 -22.696 1.00 87.06 171 ALA A O 1
ATOM 1336 N N . THR A 1 172 ? 7.525 14.329 -24.587 1.00 88.31 172 THR A N 1
ATOM 1337 C CA . THR A 1 172 ? 7.005 15.530 -23.915 1.00 88.31 172 THR A CA 1
ATOM 1338 C C . THR A 1 172 ? 5.659 15.235 -23.264 1.00 88.31 172 THR A C 1
ATOM 1340 O O . THR A 1 172 ? 5.458 15.610 -22.111 1.00 88.31 172 THR A O 1
ATOM 1343 N N . ASP A 1 173 ? 4.783 14.496 -23.948 1.00 90.25 173 ASP A N 1
ATOM 1344 C CA . ASP A 1 173 ? 3.505 14.051 -23.381 1.00 90.25 173 ASP A CA 1
ATOM 1345 C C . ASP A 1 173 ? 3.739 13.141 -22.161 1.00 90.25 173 ASP A C 1
ATOM 1347 O O . ASP A 1 173 ? 3.177 13.375 -21.091 1.00 90.25 173 ASP A O 1
ATOM 1351 N N . LEU A 1 174 ? 4.682 12.194 -22.263 1.00 91.12 174 LEU A N 1
ATOM 1352 C CA . LEU A 1 174 ? 5.089 11.342 -21.142 1.00 91.12 174 LEU A CA 1
ATOM 1353 C C . LEU A 1 174 ? 5.595 12.161 -19.944 1.00 91.12 174 LEU A C 1
ATOM 1355 O O . LEU A 1 174 ? 5.255 11.865 -18.801 1.00 91.12 174 LEU A O 1
ATOM 1359 N N . LYS A 1 175 ? 6.416 13.191 -20.182 1.00 90.44 175 LYS A N 1
ATOM 1360 C CA . LYS A 1 175 ? 6.935 14.062 -19.116 1.00 90.44 175 LYS A CA 1
ATOM 1361 C C . LYS A 1 175 ? 5.808 14.799 -18.394 1.00 90.44 175 LYS A C 1
ATOM 1363 O O . LYS A 1 175 ? 5.873 14.952 -17.172 1.00 90.44 175 LYS A O 1
ATOM 1368 N N . ILE A 1 176 ? 4.791 15.251 -19.128 1.00 91.19 176 ILE A N 1
ATOM 1369 C CA . ILE A 1 176 ? 3.606 15.902 -18.556 1.00 91.19 176 ILE A CA 1
ATOM 1370 C C . ILE A 1 176 ? 2.832 14.908 -17.687 1.00 91.19 176 ILE A C 1
ATOM 1372 O O . ILE A 1 176 ? 2.557 15.220 -16.528 1.00 91.19 176 ILE A O 1
ATOM 1376 N N . ASP A 1 177 ? 2.558 13.706 -18.197 1.00 92.25 177 ASP A N 1
ATOM 1377 C CA . ASP A 1 177 ? 1.840 12.659 -17.461 1.00 92.25 177 ASP A CA 1
ATOM 1378 C C . ASP A 1 177 ? 2.588 12.243 -16.180 1.00 92.25 177 ASP A C 1
ATOM 1380 O O . ASP A 1 177 ? 1.999 12.197 -15.098 1.00 92.25 177 ASP A O 1
ATOM 1384 N N . LEU A 1 178 ? 3.906 12.035 -16.269 1.00 91.69 178 LEU A N 1
ATOM 1385 C CA . LEU A 1 178 ? 4.778 11.726 -15.129 1.00 91.69 178 LEU A CA 1
ATOM 1386 C C . LEU A 1 178 ? 4.793 12.849 -14.082 1.00 91.69 178 LEU A C 1
ATOM 1388 O O . LEU A 1 178 ? 4.772 12.590 -12.878 1.00 91.69 178 LEU A O 1
ATOM 1392 N N . SER A 1 179 ? 4.816 14.106 -14.530 1.00 91.75 179 SER A N 1
ATOM 1393 C CA . SER A 1 179 ? 4.791 15.268 -13.635 1.00 91.75 179 SER A CA 1
ATOM 1394 C C . SER A 1 179 ? 3.429 15.425 -12.958 1.00 91.75 179 SER A C 1
ATOM 1396 O O . SER A 1 179 ? 3.367 15.758 -11.776 1.00 91.75 179 SER A O 1
ATOM 1398 N N . SER A 1 180 ? 2.339 15.151 -13.680 1.00 92.44 180 SER A N 1
ATOM 1399 C CA . SER A 1 180 ? 0.986 15.142 -13.120 1.00 92.44 180 SER A CA 1
ATOM 1400 C C . SER A 1 180 ? 0.846 14.071 -12.042 1.00 92.44 180 SER A C 1
ATOM 1402 O O . SER A 1 180 ? 0.407 14.385 -10.939 1.00 92.44 180 SER A O 1
ATOM 1404 N N . TYR A 1 181 ? 1.278 12.839 -12.332 1.00 93.06 181 TYR A N 1
ATOM 1405 C CA . TYR A 1 181 ? 1.281 11.735 -11.371 1.00 93.06 181 TYR A CA 1
ATOM 1406 C C . TYR A 1 181 ? 2.076 12.091 -10.111 1.00 93.06 181 TYR A C 1
ATOM 1408 O O . TYR A 1 181 ? 1.562 11.998 -8.999 1.00 93.06 181 TYR A O 1
ATOM 1416 N N . LYS A 1 182 ? 3.298 12.612 -10.274 1.00 91.94 182 LYS A N 1
ATOM 1417 C CA . LYS A 1 182 ? 4.126 13.086 -9.157 1.00 91.94 182 LYS A CA 1
ATOM 1418 C C . LYS A 1 182 ? 3.395 14.115 -8.286 1.00 91.94 182 LYS A C 1
ATOM 1420 O O . LYS A 1 182 ? 3.427 14.009 -7.062 1.00 91.94 182 LYS A O 1
ATOM 1425 N N . ASN A 1 183 ? 2.737 15.100 -8.897 1.00 91.19 183 ASN A N 1
ATOM 1426 C CA . ASN A 1 183 ? 1.990 16.121 -8.162 1.00 91.19 183 ASN A CA 1
ATOM 1427 C C . ASN A 1 183 ? 0.779 15.528 -7.421 1.00 91.19 183 ASN A C 1
ATOM 1429 O O . ASN A 1 183 ? 0.540 15.914 -6.275 1.00 91.19 183 ASN A O 1
ATOM 1433 N N . SER A 1 184 ? 0.058 14.569 -8.023 1.00 90.81 184 SER A N 1
ATOM 1434 C CA . SER A 1 184 ? -0.992 13.814 -7.322 1.00 90.81 184 SER A CA 1
ATOM 1435 C C . SER A 1 184 ? -0.433 13.116 -6.082 1.00 90.81 184 SER A C 1
ATOM 1437 O O . SER A 1 184 ? -1.032 13.214 -5.013 1.00 90.81 184 SER A O 1
ATOM 1439 N N . LEU A 1 185 ? 0.728 12.456 -6.188 1.00 90.12 185 LEU A N 1
ATOM 1440 C CA . LEU A 1 185 ? 1.331 11.758 -5.049 1.00 90.12 185 LEU A CA 1
ATOM 1441 C C . LEU A 1 185 ? 1.741 12.719 -3.930 1.00 90.12 185 LEU A C 1
ATOM 1443 O O . LEU A 1 185 ? 1.461 12.451 -2.765 1.00 90.12 185 LEU A O 1
ATOM 1447 N N . ILE A 1 186 ? 2.355 13.857 -4.270 1.00 90.25 186 ILE A N 1
ATOM 1448 C CA . ILE A 1 186 ? 2.754 14.877 -3.285 1.00 90.25 186 ILE A CA 1
ATOM 1449 C C . ILE A 1 186 ? 1.529 15.433 -2.550 1.00 90.25 186 ILE A C 1
ATOM 1451 O O . ILE A 1 186 ? 1.584 15.624 -1.340 1.00 90.25 186 ILE A O 1
ATOM 1455 N N . SER A 1 187 ? 0.411 15.642 -3.254 1.00 89.81 187 SER A N 1
ATOM 1456 C CA . SER A 1 187 ? -0.843 16.083 -2.632 1.00 89.81 187 SER A CA 1
ATOM 1457 C C . SER A 1 187 ? -1.420 15.064 -1.646 1.00 89.81 187 SER A C 1
ATOM 1459 O O . SER A 1 187 ? -2.156 15.460 -0.747 1.00 89.81 187 SER A O 1
ATOM 1461 N N . ILE A 1 188 ? -1.153 13.770 -1.835 1.00 87.62 188 ILE A N 1
ATOM 1462 C CA . ILE A 1 188 ? -1.655 12.694 -0.966 1.00 87.62 188 ILE A CA 1
ATOM 1463 C C . ILE A 1 188 ? -0.704 12.459 0.212 1.00 87.62 188 ILE A C 1
ATOM 1465 O O . ILE A 1 188 ? -1.155 12.148 1.310 1.00 87.62 188 ILE A O 1
ATOM 1469 N N . ALA A 1 189 ? 0.598 12.651 0.002 1.00 86.19 189 ALA A N 1
ATOM 1470 C CA . ALA A 1 189 ? 1.649 12.530 1.010 1.00 86.19 189 ALA A CA 1
ATOM 1471 C C . ALA A 1 189 ? 1.668 13.661 2.059 1.00 86.19 189 ALA A C 1
ATOM 1473 O O . ALA A 1 189 ? 2.628 13.750 2.829 1.00 86.19 189 ALA A O 1
ATOM 1474 N N . ASP A 1 190 ? 0.663 14.543 2.066 1.00 77.69 190 ASP A N 1
ATOM 1475 C CA . ASP A 1 190 ? 0.632 15.751 2.891 1.00 77.69 190 ASP A CA 1
ATOM 1476 C C . ASP A 1 190 ? 0.937 15.437 4.369 1.00 77.69 190 ASP A C 1
ATOM 1478 O O . ASP A 1 190 ? 0.329 14.559 4.985 1.00 77.69 190 ASP A O 1
ATOM 1482 N N . GLY A 1 191 ? 1.941 16.124 4.920 1.00 74.25 191 GLY A N 1
ATOM 1483 C CA . GLY A 1 191 ? 2.459 15.900 6.274 1.00 74.25 191 GLY A CA 1
ATOM 1484 C C . GLY A 1 191 ? 3.631 14.912 6.422 1.00 74.25 191 GLY A C 1
ATOM 1485 O O . GLY A 1 191 ? 4.193 14.844 7.515 1.00 74.25 191 GLY A O 1
ATOM 1486 N N . ASN A 1 192 ? 4.059 14.187 5.376 1.00 83.25 192 ASN A N 1
ATOM 1487 C CA . ASN A 1 192 ? 5.224 13.283 5.430 1.00 83.25 192 ASN A CA 1
ATOM 1488 C C . ASN A 1 192 ? 6.411 13.798 4.590 1.00 83.25 192 ASN A C 1
ATOM 1490 O O . ASN A 1 192 ? 6.593 13.432 3.426 1.00 83.25 192 ASN A O 1
ATOM 1494 N N . GLU A 1 193 ? 7.263 14.629 5.202 1.00 85.62 193 GLU A N 1
ATOM 1495 C CA . GLU A 1 193 ? 8.423 15.250 4.537 1.00 85.62 193 GLU A CA 1
ATOM 1496 C C . GLU A 1 193 ? 9.415 14.227 3.961 1.00 85.62 193 GLU A C 1
ATOM 1498 O O . GLU A 1 193 ? 9.954 14.428 2.871 1.00 85.62 193 GLU A O 1
ATOM 1503 N N . SER A 1 194 ? 9.628 13.103 4.657 1.00 87.06 194 SER A N 1
ATOM 1504 C CA . SER A 1 194 ? 10.547 12.047 4.212 1.00 87.06 194 SER A CA 1
ATOM 1505 C C . SER A 1 194 ? 10.069 11.399 2.914 1.00 87.06 194 SER A C 1
ATOM 1507 O O . SER A 1 194 ? 10.866 11.130 2.013 1.00 87.06 194 SER A O 1
ATOM 1509 N N . LEU A 1 195 ? 8.764 11.148 2.810 1.00 87.12 195 LEU A N 1
ATOM 1510 C CA . LEU A 1 195 ? 8.170 10.510 1.642 1.00 87.12 195 LEU A CA 1
ATOM 1511 C C . LEU A 1 195 ? 8.135 11.473 0.446 1.00 87.12 195 LEU A C 1
ATOM 1513 O O . LEU A 1 195 ? 8.480 11.088 -0.669 1.00 87.12 195 LEU A O 1
ATOM 1517 N N . ILE A 1 196 ? 7.844 12.756 0.688 1.00 88.69 196 ILE A N 1
ATOM 1518 C CA . ILE A 1 196 ? 7.928 13.807 -0.337 1.00 88.69 196 ILE A CA 1
ATOM 1519 C C . ILE A 1 196 ? 9.363 13.943 -0.874 1.00 88.69 196 ILE A C 1
ATOM 1521 O O . ILE A 1 196 ? 9.556 14.088 -2.084 1.00 88.69 196 ILE A O 1
ATOM 1525 N N . ALA A 1 197 ? 10.381 13.876 -0.010 1.00 87.19 197 ALA A N 1
ATOM 1526 C CA . ALA A 1 197 ? 11.780 13.903 -0.436 1.00 87.19 197 ALA A CA 1
ATOM 1527 C C . ALA A 1 197 ? 12.130 12.694 -1.323 1.00 87.19 197 ALA A C 1
ATOM 1529 O O . ALA A 1 197 ? 12.689 12.875 -2.406 1.00 87.19 197 ALA A O 1
ATOM 1530 N N . SER A 1 198 ? 11.723 11.485 -0.919 1.00 89.00 198 SER A N 1
ATOM 1531 C CA . SER A 1 198 ? 11.953 10.253 -1.685 1.00 89.00 198 SER A CA 1
ATOM 1532 C C . SER A 1 198 ? 11.271 10.268 -3.060 1.00 89.00 198 SER A C 1
ATOM 1534 O O . SER A 1 198 ? 11.892 9.920 -4.069 1.00 89.00 198 SER A O 1
ATOM 1536 N N . ILE A 1 199 ? 10.026 10.757 -3.141 1.00 89.12 199 ILE A N 1
ATOM 1537 C CA . ILE A 1 199 ? 9.309 10.926 -4.414 1.00 89.12 199 ILE A CA 1
ATOM 1538 C C . ILE A 1 199 ? 10.023 11.942 -5.304 1.00 89.12 199 ILE A C 1
ATOM 1540 O O . ILE A 1 199 ? 10.164 11.721 -6.504 1.00 89.12 199 ILE A O 1
ATOM 1544 N N . ASN A 1 200 ? 10.493 13.058 -4.745 1.00 88.31 200 ASN A N 1
ATOM 1545 C CA . ASN A 1 200 ? 11.206 14.068 -5.523 1.00 88.31 200 ASN A CA 1
ATOM 1546 C C . ASN A 1 200 ? 12.539 13.561 -6.083 1.00 88.31 200 ASN A C 1
ATOM 1548 O O . ASN A 1 200 ? 12.887 13.919 -7.209 1.00 88.31 200 ASN A O 1
ATOM 1552 N N . GLU A 1 201 ? 13.252 12.728 -5.327 1.00 88.00 201 GLU A N 1
ATOM 1553 C CA . GLU A 1 201 ? 14.498 12.101 -5.766 1.00 88.00 201 GLU A CA 1
ATOM 1554 C C . GLU A 1 201 ? 14.252 11.037 -6.846 1.00 88.00 201 GLU A C 1
ATOM 1556 O O . GLU A 1 201 ? 14.921 11.029 -7.882 1.00 88.00 201 GLU A O 1
ATOM 1561 N N . THR A 1 202 ? 13.244 10.186 -6.645 1.00 86.38 202 THR A N 1
ATOM 1562 C CA . THR A 1 202 ? 12.902 9.091 -7.565 1.00 86.38 202 THR A CA 1
ATOM 1563 C C . THR A 1 202 ? 12.311 9.620 -8.879 1.00 86.38 202 THR A C 1
ATOM 1565 O O . THR A 1 202 ? 12.752 9.246 -9.969 1.00 86.38 202 THR A O 1
ATOM 1568 N N . CYS A 1 203 ? 11.361 10.555 -8.787 1.00 84.06 203 CYS A N 1
ATOM 1569 C CA . CYS A 1 203 ? 10.640 11.174 -9.900 1.00 84.06 203 CYS A CA 1
ATOM 1570 C C . CYS A 1 203 ? 11.231 12.549 -10.261 1.00 84.06 203 CYS A C 1
ATOM 1572 O O . CYS A 1 203 ? 10.547 13.583 -10.242 1.00 84.06 203 CYS A O 1
ATOM 1574 N N . ASN A 1 204 ? 12.527 12.582 -10.575 1.00 83.44 204 ASN A N 1
ATOM 1575 C CA . ASN A 1 204 ? 13.184 13.792 -11.061 1.00 83.44 204 ASN A CA 1
ATOM 1576 C C . ASN A 1 204 ? 13.126 13.883 -12.598 1.00 83.44 204 ASN A C 1
ATOM 1578 O O . ASN A 1 204 ? 13.851 13.183 -13.313 1.00 83.44 204 ASN A O 1
ATOM 1582 N N . TYR A 1 205 ? 12.275 14.784 -13.097 1.00 84.62 205 TYR A N 1
ATOM 1583 C CA . TYR A 1 205 ? 12.059 15.035 -14.529 1.00 84.62 205 TYR A CA 1
ATOM 1584 C C . TYR A 1 205 ? 12.553 16.418 -14.980 1.00 84.62 205 TYR A C 1
ATOM 1586 O O . TYR A 1 205 ? 12.103 16.948 -15.998 1.00 84.62 205 TYR A O 1
ATOM 1594 N N . GLU A 1 206 ? 13.467 17.024 -14.220 1.00 84.31 206 GLU A N 1
ATOM 1595 C CA . GLU A 1 206 ? 14.002 18.344 -14.540 1.00 84.31 206 GLU A CA 1
ATOM 1596 C C . GLU A 1 206 ? 14.980 18.321 -15.723 1.00 84.31 206 GLU A C 1
ATOM 1598 O O . GLU A 1 206 ? 15.661 17.331 -16.012 1.00 84.31 206 GLU A O 1
ATOM 1603 N N . ASP A 1 207 ? 15.061 19.461 -16.412 1.00 85.62 207 ASP A N 1
ATOM 1604 C CA . ASP A 1 207 ? 16.001 19.667 -17.509 1.00 85.62 207 ASP A CA 1
ATOM 1605 C C . ASP A 1 207 ? 17.445 19.685 -16.983 1.00 85.62 207 ASP A C 1
ATOM 1607 O O . ASP A 1 207 ? 17.763 20.347 -15.990 1.00 85.62 207 ASP A O 1
ATOM 1611 N N . LYS A 1 208 ? 18.359 19.010 -17.686 1.00 82.56 208 LYS A N 1
ATOM 1612 C CA . LYS A 1 208 ? 19.755 18.885 -17.248 1.00 82.56 208 LYS A CA 1
ATOM 1613 C C . LYS A 1 208 ? 20.631 20.004 -17.805 1.00 82.56 208 LYS A C 1
ATOM 1615 O O . LYS A 1 208 ? 20.441 20.495 -18.919 1.00 82.56 208 LYS A O 1
ATOM 1620 N N . LYS A 1 209 ? 21.653 20.394 -17.037 1.00 81.00 209 LYS A N 1
ATOM 1621 C CA . LYS A 1 209 ? 22.719 21.300 -17.493 1.00 81.00 209 LYS A CA 1
ATOM 1622 C C . LYS A 1 209 ? 23.958 20.491 -17.851 1.00 81.00 209 LYS A C 1
ATOM 1624 O O . LYS A 1 209 ? 24.623 19.957 -16.969 1.00 81.00 209 LYS A O 1
ATOM 1629 N N . ILE A 1 210 ? 24.297 20.435 -19.137 1.00 75.25 210 ILE A N 1
ATOM 1630 C CA . ILE A 1 210 ? 25.493 19.741 -19.627 1.00 75.25 210 ILE A CA 1
ATOM 1631 C C . ILE A 1 210 ? 26.411 20.761 -20.279 1.00 75.25 210 ILE A C 1
ATOM 1633 O O . ILE A 1 210 ? 26.007 21.495 -21.180 1.00 75.25 210 ILE A O 1
ATOM 1637 N N . LYS A 1 211 ? 27.661 20.829 -19.804 1.00 73.88 211 LYS A N 1
ATOM 1638 C CA . LYS A 1 211 ? 28.689 21.753 -20.322 1.00 73.88 211 LYS A CA 1
ATOM 1639 C C . LYS A 1 211 ? 28.197 23.213 -20.413 1.00 73.88 211 LYS A C 1
ATOM 1641 O O . LYS A 1 211 ? 28.478 23.911 -21.382 1.00 73.88 211 LYS A O 1
ATOM 1646 N N . GLY A 1 212 ? 27.414 23.659 -19.425 1.00 73.31 212 GLY A N 1
ATOM 1647 C CA . GLY A 1 212 ? 26.871 25.023 -19.347 1.00 73.31 212 GLY A CA 1
ATOM 1648 C C . GLY A 1 212 ? 25.657 25.314 -20.241 1.00 73.31 212 GLY A C 1
ATOM 1649 O O . GLY A 1 212 ? 25.089 26.397 -20.132 1.00 73.31 212 GLY A O 1
ATOM 1650 N N . LYS A 1 213 ? 25.214 24.369 -21.083 1.00 78.94 213 LYS A N 1
ATOM 1651 C CA . LYS A 1 213 ? 23.988 24.493 -21.887 1.00 78.94 213 LYS A CA 1
ATOM 1652 C C . LYS A 1 213 ? 22.830 23.754 -21.217 1.00 78.94 213 LYS A C 1
ATOM 1654 O O . LYS A 1 213 ? 23.015 22.671 -20.661 1.00 78.94 213 LYS A O 1
ATOM 1659 N N . LYS A 1 214 ? 21.639 24.356 -21.266 1.00 82.69 214 LYS A N 1
ATOM 1660 C CA . LYS A 1 214 ? 20.394 23.715 -20.836 1.00 82.69 214 LYS A CA 1
ATOM 1661 C C . LYS A 1 214 ? 19.971 22.722 -21.919 1.00 82.69 214 LYS A C 1
ATOM 1663 O O . LYS A 1 214 ? 19.786 23.132 -23.061 1.00 82.69 214 LYS A O 1
ATOM 1668 N N . GLN A 1 215 ? 19.841 21.452 -21.557 1.00 82.69 215 GLN A N 1
ATOM 1669 C CA . GLN A 1 215 ? 19.328 20.400 -22.426 1.00 82.69 215 GLN A CA 1
ATOM 1670 C C . GLN A 1 215 ? 17.983 19.930 -21.873 1.00 82.69 215 GLN A C 1
ATOM 1672 O O . GLN A 1 215 ? 17.852 19.689 -20.671 1.00 82.69 215 GLN A O 1
ATOM 1677 N N . LEU A 1 216 ? 16.981 19.846 -22.750 1.00 87.62 216 LEU A N 1
ATOM 1678 C CA . LEU A 1 216 ? 15.648 19.362 -22.394 1.00 87.62 216 LEU A CA 1
ATOM 1679 C C . LEU A 1 216 ? 15.737 17.911 -21.905 1.00 87.62 216 LEU A C 1
ATOM 1681 O O . LEU A 1 216 ? 16.551 17.137 -22.411 1.00 87.62 216 LEU A O 1
ATOM 1685 N N . TRP A 1 217 ? 14.907 17.542 -20.928 1.00 88.94 217 TRP A N 1
ATOM 1686 C CA . TRP A 1 217 ? 14.857 16.174 -20.395 1.00 88.94 217 TRP A CA 1
ATOM 1687 C C . TRP A 1 217 ? 14.605 15.127 -21.494 1.00 88.94 217 TRP A C 1
ATOM 1689 O O . TRP A 1 217 ? 15.265 14.092 -21.533 1.00 88.94 217 TRP A O 1
ATOM 1699 N N . GLU A 1 218 ? 13.695 15.420 -22.419 1.00 88.31 218 GLU A N 1
ATOM 1700 C CA . GLU A 1 218 ? 13.314 14.551 -23.533 1.00 88.31 218 GLU A CA 1
ATOM 1701 C C . GLU A 1 218 ? 14.494 14.305 -24.476 1.00 88.31 218 GLU A C 1
ATOM 1703 O O . GLU A 1 218 ? 14.786 13.173 -24.857 1.00 88.31 218 GLU A O 1
ATOM 1708 N N . GLU A 1 219 ? 15.210 15.380 -24.806 1.00 87.81 219 GLU A N 1
ATOM 1709 C CA . GLU A 1 219 ? 16.398 15.329 -25.648 1.00 87.81 219 GLU A CA 1
ATOM 1710 C C . GLU A 1 219 ? 17.515 14.556 -24.953 1.00 87.81 219 GLU A C 1
ATOM 1712 O O . GLU A 1 219 ? 18.124 13.678 -25.542 1.00 87.81 219 GLU A O 1
ATOM 1717 N N . TYR A 1 220 ? 17.770 14.837 -23.679 1.00 88.31 220 TYR A N 1
ATOM 1718 C CA . TYR A 1 220 ? 18.833 14.168 -22.939 1.00 88.31 220 TYR A CA 1
ATOM 1719 C C . TYR A 1 220 ? 18.634 12.648 -22.842 1.00 88.31 220 TYR A C 1
ATOM 1721 O O . TYR A 1 220 ? 19.604 11.896 -22.904 1.00 88.31 220 TYR A O 1
ATOM 1729 N N . ASN A 1 221 ? 17.392 12.205 -22.660 1.00 88.00 221 ASN A N 1
ATOM 1730 C CA . ASN A 1 221 ? 17.082 10.805 -22.400 1.00 88.00 221 ASN A CA 1
ATOM 1731 C C . ASN A 1 221 ? 16.879 9.971 -23.670 1.00 88.00 221 ASN A C 1
ATOM 1733 O O . ASN A 1 221 ? 17.185 8.780 -23.657 1.00 88.00 221 ASN A O 1
ATOM 1737 N N . PHE A 1 222 ? 16.353 10.567 -24.746 1.00 89.88 222 PHE A N 1
ATOM 1738 C CA . PHE A 1 222 ? 15.919 9.810 -25.924 1.00 89.88 222 PHE A CA 1
ATOM 1739 C C . PHE A 1 222 ? 16.625 10.193 -27.228 1.00 89.88 222 PHE A C 1
ATOM 1741 O O . PHE A 1 222 ? 16.580 9.403 -28.175 1.00 89.88 222 PHE A O 1
ATOM 1748 N N . TYR A 1 223 ? 17.288 11.353 -27.306 1.00 87.75 223 TYR A N 1
ATOM 1749 C CA . TYR A 1 223 ? 18.028 11.754 -28.505 1.00 87.75 223 TYR A CA 1
ATOM 1750 C C . TYR A 1 223 ? 19.387 11.049 -28.576 1.00 87.75 223 TYR A C 1
ATOM 1752 O O . TYR A 1 223 ? 20.161 11.089 -27.622 1.00 87.75 223 TYR A O 1
ATOM 1760 N N . ASP A 1 224 ? 19.694 10.436 -29.725 1.00 86.31 224 ASP A N 1
ATOM 1761 C CA . ASP A 1 224 ? 20.970 9.744 -29.990 1.00 86.31 224 ASP A CA 1
ATOM 1762 C C . ASP A 1 224 ? 21.311 8.651 -28.941 1.00 86.31 224 ASP A C 1
ATOM 1764 O O . ASP A 1 224 ? 22.475 8.321 -28.681 1.00 86.31 224 ASP A O 1
ATOM 1768 N N . MET A 1 225 ? 20.269 8.081 -28.326 1.00 87.75 225 MET A N 1
ATOM 1769 C CA . MET A 1 225 ? 20.343 7.029 -27.312 1.00 87.75 225 MET A CA 1
ATOM 1770 C C . MET A 1 225 ? 20.226 5.651 -27.983 1.00 87.75 225 MET A C 1
ATOM 1772 O O . MET A 1 225 ? 19.284 5.445 -28.753 1.00 87.75 225 MET A O 1
ATOM 1776 N N . PRO A 1 226 ? 21.124 4.686 -27.696 1.00 91.06 226 PRO A N 1
ATOM 1777 C CA . PRO A 1 226 ? 20.968 3.312 -28.167 1.00 91.06 226 PRO A CA 1
ATOM 1778 C C . PRO A 1 226 ? 19.639 2.708 -27.706 1.00 91.06 226 PRO A C 1
ATOM 1780 O O . PRO A 1 226 ? 19.201 2.947 -26.578 1.00 91.06 226 PRO A O 1
ATOM 1783 N N . SER A 1 227 ? 19.034 1.868 -28.540 1.00 90.44 227 SER A N 1
ATOM 1784 C CA . SER A 1 227 ? 17.719 1.269 -28.288 1.00 90.44 227 SER A CA 1
ATOM 1785 C C . SER A 1 227 ? 17.676 0.476 -26.982 1.00 90.44 227 SER A C 1
ATOM 1787 O O . SER A 1 227 ? 16.704 0.573 -26.237 1.00 90.44 227 SER A O 1
ATOM 1789 N N . VAL A 1 228 ? 18.756 -0.230 -26.624 1.00 90.44 228 VAL A N 1
ATOM 1790 C CA . VAL A 1 228 ? 18.834 -0.918 -25.322 1.00 90.44 228 VAL A CA 1
ATOM 1791 C C . VAL A 1 228 ? 18.843 0.057 -24.141 1.00 90.44 228 VAL A C 1
ATOM 1793 O O . VAL A 1 228 ? 18.252 -0.228 -23.105 1.00 90.44 228 VAL A O 1
ATOM 1796 N N . GLY A 1 229 ? 19.470 1.224 -24.298 1.00 90.56 229 GLY A N 1
ATOM 1797 C CA . GLY A 1 229 ? 19.530 2.267 -23.276 1.00 90.56 229 GLY A CA 1
ATOM 1798 C C . GLY A 1 229 ? 18.202 3.009 -23.107 1.00 90.56 229 GLY A C 1
ATOM 1799 O O . GLY A 1 229 ? 17.802 3.326 -21.992 1.00 90.56 229 GLY A O 1
ATOM 1800 N N . ALA A 1 230 ? 17.486 3.252 -24.204 1.00 92.25 230 ALA A N 1
ATOM 1801 C CA . ALA A 1 230 ? 16.136 3.802 -24.140 1.00 92.25 230 ALA A CA 1
ATOM 1802 C C . ALA A 1 230 ? 15.154 2.794 -23.512 1.00 92.25 230 ALA A C 1
ATOM 1804 O O . ALA A 1 230 ? 14.347 3.167 -22.662 1.00 92.25 230 ALA A O 1
ATOM 1805 N N . LEU A 1 231 ? 15.267 1.504 -23.857 1.00 93.12 231 LEU A N 1
ATOM 1806 C CA . LEU A 1 231 ? 14.459 0.431 -23.272 1.00 93.12 231 LEU A CA 1
ATOM 1807 C C . LEU A 1 231 ? 14.685 0.296 -21.757 1.00 93.12 231 LEU A C 1
ATOM 1809 O O . LEU A 1 231 ? 13.714 0.249 -21.003 1.00 93.12 231 LEU A O 1
ATOM 1813 N N . THR A 1 232 ? 15.946 0.270 -21.305 1.00 93.44 232 THR A N 1
ATOM 1814 C CA . THR A 1 232 ? 16.279 0.195 -19.871 1.00 93.44 232 THR A CA 1
ATOM 1815 C C . THR A 1 232 ? 15.743 1.398 -19.110 1.00 93.44 232 THR A C 1
ATOM 1817 O O . THR A 1 232 ? 15.212 1.237 -18.012 1.00 93.44 232 THR A O 1
ATOM 1820 N N . LEU A 1 233 ? 15.843 2.594 -19.692 1.00 93.25 233 LEU A N 1
ATOM 1821 C CA . LEU A 1 233 ? 15.344 3.818 -19.084 1.00 93.25 233 LEU A CA 1
ATOM 1822 C C . LEU A 1 233 ? 13.817 3.793 -18.919 1.00 93.25 233 LEU A C 1
ATOM 1824 O O . LEU A 1 233 ? 13.318 4.141 -17.851 1.00 93.25 233 LEU A O 1
ATOM 1828 N N . LEU A 1 234 ? 13.079 3.338 -19.935 1.00 93.88 234 LEU A N 1
ATOM 1829 C CA . LEU A 1 234 ? 11.623 3.181 -19.850 1.00 93.88 234 LEU A CA 1
ATOM 1830 C C . LEU A 1 234 ? 11.228 2.138 -18.795 1.00 93.88 234 LEU A C 1
ATOM 1832 O O . LEU A 1 234 ? 10.323 2.384 -17.999 1.00 93.88 234 LEU A O 1
ATOM 1836 N N . SER A 1 235 ? 11.934 1.005 -18.724 1.00 94.75 235 SER A N 1
ATOM 1837 C CA . SER A 1 235 ? 11.717 0.007 -17.667 1.00 94.75 235 SER A CA 1
ATOM 1838 C C . SER A 1 235 ? 12.035 0.562 -16.276 1.00 94.75 235 SER A C 1
ATOM 1840 O O . SER A 1 235 ? 11.313 0.286 -15.321 1.00 94.75 235 SER A O 1
ATOM 1842 N N . LYS A 1 236 ? 13.080 1.390 -16.152 1.00 93.88 236 LYS A N 1
ATOM 1843 C CA . LYS A 1 236 ? 13.413 2.089 -14.904 1.00 93.88 236 LYS A CA 1
ATOM 1844 C C . LYS A 1 236 ? 12.269 3.008 -14.478 1.00 93.88 236 LYS A C 1
ATOM 1846 O O . LYS A 1 236 ? 11.846 2.933 -13.333 1.00 93.88 236 LYS A O 1
ATOM 1851 N N . MET A 1 237 ? 11.700 3.784 -15.404 1.00 93.88 237 MET A N 1
ATOM 1852 C CA . MET A 1 237 ? 10.528 4.627 -15.126 1.00 93.88 237 MET A CA 1
ATOM 1853 C C . MET A 1 237 ? 9.300 3.808 -14.706 1.00 93.88 237 MET A C 1
ATOM 1855 O O . MET A 1 237 ? 8.613 4.200 -13.770 1.00 93.88 237 MET A O 1
ATOM 1859 N N . GLN A 1 238 ? 9.038 2.654 -15.333 1.00 94.06 238 GLN A N 1
ATOM 1860 C CA . GLN A 1 238 ? 7.956 1.756 -14.897 1.00 94.06 238 GLN A CA 1
ATOM 1861 C C . GLN A 1 238 ? 8.181 1.268 -13.460 1.00 94.06 238 GLN A C 1
ATOM 1863 O O . GLN A 1 238 ? 7.248 1.247 -12.658 1.00 94.06 238 GLN A O 1
ATOM 1868 N N . SER A 1 239 ? 9.421 0.904 -13.124 1.00 94.88 239 SER A N 1
ATOM 1869 C CA . SER A 1 239 ? 9.780 0.483 -11.771 1.00 94.88 239 SER A CA 1
ATOM 1870 C C . SER A 1 239 ? 9.622 1.613 -10.756 1.00 94.88 239 SER A C 1
ATOM 1872 O O . SER A 1 239 ? 9.093 1.371 -9.676 1.00 94.88 239 SER A O 1
ATOM 1874 N N . ASP A 1 240 ? 10.042 2.833 -11.093 1.00 93.94 240 ASP A N 1
ATOM 1875 C CA . ASP A 1 240 ? 9.900 4.013 -10.232 1.00 93.94 240 ASP A CA 1
ATOM 1876 C C . ASP A 1 240 ? 8.424 4.300 -9.918 1.00 93.94 240 ASP A C 1
ATOM 1878 O O . ASP A 1 240 ? 8.065 4.599 -8.780 1.00 93.94 240 ASP A O 1
ATOM 1882 N N . VAL A 1 241 ? 7.547 4.165 -10.916 1.00 94.62 241 VAL A N 1
ATOM 1883 C CA . VAL A 1 241 ? 6.099 4.383 -10.769 1.00 94.62 241 VAL A CA 1
ATOM 1884 C C . VAL A 1 241 ? 5.485 3.344 -9.837 1.00 94.62 241 VAL A C 1
ATOM 1886 O O . VAL A 1 241 ? 4.753 3.709 -8.922 1.00 94.62 241 VAL A O 1
ATOM 1889 N N . ARG A 1 242 ? 5.838 2.063 -10.003 1.00 94.50 242 ARG A N 1
ATOM 1890 C CA . ARG A 1 242 ? 5.372 0.988 -9.110 1.00 94.50 242 ARG A CA 1
ATOM 1891 C C . ARG A 1 242 ? 5.942 1.090 -7.698 1.00 94.50 242 ARG A C 1
ATOM 1893 O O . ARG A 1 242 ? 5.251 0.736 -6.747 1.00 94.50 242 ARG A O 1
ATOM 1900 N N . ASN A 1 243 ? 7.175 1.571 -7.556 1.00 93.62 243 ASN A N 1
ATOM 1901 C CA . ASN A 1 243 ? 7.793 1.788 -6.252 1.00 93.62 243 ASN A CA 1
ATOM 1902 C C . ASN A 1 243 ? 7.128 2.954 -5.503 1.00 93.62 243 ASN A C 1
ATOM 1904 O O . ASN A 1 243 ? 6.709 2.796 -4.366 1.00 93.62 243 ASN A O 1
ATOM 1908 N N . THR A 1 244 ? 6.944 4.098 -6.165 1.00 92.50 244 THR A N 1
ATOM 1909 C CA . THR A 1 244 ? 6.264 5.262 -5.564 1.00 92.50 244 THR A CA 1
ATOM 1910 C C . THR A 1 244 ? 4.784 4.998 -5.269 1.00 92.50 244 THR A C 1
ATOM 1912 O O . THR A 1 244 ? 4.269 5.475 -4.259 1.00 92.50 244 THR A O 1
ATOM 1915 N N . GLU A 1 245 ? 4.112 4.190 -6.100 1.00 94.00 245 GLU A N 1
ATOM 1916 C CA . GLU A 1 245 ? 2.787 3.633 -5.795 1.00 94.00 245 GLU A CA 1
ATOM 1917 C C . GLU A 1 245 ? 2.836 2.841 -4.481 1.00 94.00 245 GLU A C 1
ATOM 1919 O O . GLU A 1 245 ? 2.042 3.122 -3.585 1.00 94.00 245 GLU A O 1
ATOM 1924 N N . ALA A 1 246 ? 3.801 1.920 -4.337 1.00 93.88 246 ALA A N 1
ATOM 1925 C CA . ALA A 1 246 ? 3.982 1.093 -3.142 1.00 93.88 246 ALA A CA 1
ATOM 1926 C C . ALA A 1 246 ? 4.181 1.936 -1.871 1.00 93.88 246 ALA A C 1
ATOM 1928 O O . ALA A 1 246 ? 3.564 1.667 -0.838 1.00 93.88 246 ALA A O 1
ATOM 1929 N N . ASP A 1 247 ? 5.018 2.969 -1.942 1.00 91.75 247 ASP A N 1
ATOM 1930 C CA . ASP A 1 247 ? 5.317 3.840 -0.804 1.00 91.75 247 ASP A CA 1
ATOM 1931 C C . ASP A 1 247 ? 4.064 4.582 -0.317 1.00 91.75 247 ASP A C 1
ATOM 1933 O O . ASP A 1 247 ? 3.766 4.598 0.881 1.00 91.75 247 ASP A O 1
ATOM 1937 N N . ILE A 1 248 ? 3.272 5.138 -1.240 1.00 92.12 248 ILE A N 1
ATOM 1938 C CA . ILE A 1 248 ? 2.053 5.875 -0.885 1.00 92.12 248 ILE A CA 1
ATOM 1939 C C . ILE A 1 248 ? 0.972 4.937 -0.351 1.00 92.12 248 ILE A C 1
ATOM 1941 O O . ILE A 1 248 ? 0.348 5.244 0.666 1.00 92.12 248 ILE A O 1
ATOM 1945 N N . ILE A 1 249 ? 0.734 3.790 -0.992 1.00 93.00 249 ILE A N 1
ATOM 1946 C CA . ILE A 1 249 ? -0.286 2.854 -0.503 1.00 93.00 249 ILE A CA 1
ATOM 1947 C C . ILE A 1 249 ? 0.102 2.273 0.864 1.00 93.00 249 ILE A C 1
ATOM 1949 O O . ILE A 1 249 ? -0.769 2.056 1.703 1.00 93.00 249 ILE A O 1
ATOM 1953 N N . ASN A 1 250 ? 1.394 2.093 1.149 1.00 91.31 250 ASN A N 1
ATOM 1954 C CA . ASN A 1 250 ? 1.848 1.699 2.481 1.00 91.31 250 ASN A CA 1
ATOM 1955 C C . ASN A 1 250 ? 1.578 2.793 3.519 1.00 91.31 250 ASN A C 1
ATOM 1957 O O . ASN A 1 250 ? 1.039 2.488 4.581 1.00 91.31 250 ASN A O 1
ATOM 1961 N N . MET A 1 251 ? 1.856 4.057 3.195 1.00 90.62 251 MET A N 1
ATOM 1962 C CA . MET A 1 251 ? 1.525 5.191 4.064 1.00 90.62 251 MET A CA 1
ATOM 1963 C C . MET A 1 251 ? 0.013 5.277 4.339 1.00 90.62 251 MET A C 1
ATOM 1965 O O . MET A 1 251 ? -0.412 5.433 5.484 1.00 90.62 251 MET A O 1
ATOM 1969 N N . LEU A 1 252 ? -0.825 5.135 3.305 1.00 89.56 252 LEU A N 1
ATOM 1970 C CA . LEU A 1 252 ? -2.284 5.134 3.461 1.00 89.56 252 LEU A CA 1
ATOM 1971 C C . LEU A 1 252 ? -2.751 3.988 4.371 1.00 89.56 252 LEU A C 1
ATOM 1973 O O . LEU A 1 252 ? -3.658 4.178 5.181 1.00 89.56 252 LEU A O 1
ATOM 1977 N N . ARG A 1 253 ? -2.108 2.819 4.289 1.00 87.31 253 ARG A N 1
ATOM 1978 C CA . ARG A 1 253 ? -2.403 1.670 5.151 1.00 87.31 253 ARG A CA 1
ATOM 1979 C C . ARG A 1 253 ? -1.999 1.933 6.601 1.00 87.31 253 ARG A C 1
ATOM 1981 O O . ARG A 1 253 ? -2.788 1.679 7.506 1.00 87.31 253 ARG A O 1
ATOM 1988 N N . GLU A 1 254 ? -0.816 2.494 6.831 1.00 85.69 254 GLU A N 1
ATOM 1989 C CA . GLU A 1 254 ? -0.365 2.876 8.175 1.00 85.69 254 GLU A CA 1
ATOM 1990 C C . GLU A 1 254 ? -1.312 3.889 8.828 1.00 85.69 254 GLU A C 1
ATOM 1992 O O . GLU A 1 254 ? -1.607 3.775 10.017 1.00 85.69 254 GLU A O 1
ATOM 1997 N N . ASN A 1 255 ? -1.876 4.814 8.050 1.00 83.50 255 ASN A N 1
ATOM 1998 C CA . ASN A 1 255 ? -2.872 5.768 8.538 1.00 83.50 255 ASN A CA 1
ATOM 1999 C C . ASN A 1 255 ? -4.210 5.101 8.923 1.00 83.50 255 ASN A C 1
ATOM 2001 O O . ASN A 1 255 ? -4.859 5.527 9.887 1.00 83.50 255 ASN A O 1
ATOM 2005 N N . ILE A 1 256 ? -4.612 4.021 8.239 1.00 81.31 256 ILE A N 1
ATOM 2006 C CA . ILE A 1 256 ? -5.756 3.194 8.666 1.00 81.31 256 ILE A CA 1
ATOM 2007 C C . ILE A 1 256 ? -5.456 2.531 10.015 1.00 81.31 256 ILE A C 1
ATOM 2009 O O . ILE A 1 256 ? -6.323 2.520 10.893 1.00 81.31 256 ILE A O 1
ATOM 2013 N N . ASP A 1 257 ? -4.246 2.016 10.213 1.00 69.12 257 ASP A N 1
ATOM 2014 C CA . ASP A 1 257 ? -3.868 1.314 11.442 1.00 69.12 257 ASP A CA 1
ATOM 2015 C C . ASP A 1 257 ? -3.620 2.270 12.620 1.00 69.12 257 ASP A C 1
ATOM 2017 O O . ASP A 1 257 ? -3.937 1.922 13.761 1.00 69.12 257 ASP A O 1
ATOM 2021 N N . ALA A 1 258 ? -3.115 3.482 12.365 1.00 63.16 258 ALA A N 1
ATOM 2022 C CA . ALA A 1 258 ? -2.763 4.471 13.384 1.00 63.16 258 ALA A CA 1
ATOM 2023 C C . ALA A 1 258 ? -3.950 4.794 14.299 1.00 63.16 258 ALA A C 1
ATOM 2025 O O . ALA A 1 258 ? -3.876 4.567 15.497 1.00 63.16 258 ALA A O 1
ATOM 2026 N N . GLY A 1 259 ? -5.106 5.173 13.745 1.00 57.62 259 GLY A N 1
ATOM 2027 C CA . GLY A 1 259 ? -6.280 5.484 14.576 1.00 57.62 259 GLY A CA 1
ATOM 2028 C C . GLY A 1 259 ? -7.041 4.262 15.125 1.00 57.62 259 GLY A C 1
ATOM 2029 O O . GLY A 1 259 ? -8.251 4.365 15.335 1.00 57.62 259 GLY A O 1
ATOM 2030 N N . SER A 1 260 ? -6.451 3.061 15.144 1.00 59.25 260 SER A N 1
ATOM 2031 C CA . SER A 1 260 ? -7.092 1.850 15.679 1.00 59.25 260 SER A CA 1
ATOM 2032 C C . SER A 1 260 ? -6.604 1.602 17.106 1.00 59.25 260 SER A C 1
ATOM 2034 O O . SER A 1 260 ? -5.422 1.754 17.406 1.00 59.25 260 SER A O 1
ATOM 2036 N N . LEU A 1 261 ? -7.519 1.255 18.017 1.00 62.41 261 LEU A N 1
ATOM 2037 C CA . LEU A 1 261 ? -7.137 0.887 19.380 1.00 62.41 261 LEU A CA 1
ATOM 2038 C C . LEU A 1 261 ? -6.347 -0.421 19.320 1.00 62.41 261 LEU A C 1
ATOM 2040 O O . LEU A 1 261 ? -6.909 -1.476 19.027 1.00 62.41 261 LEU A O 1
ATOM 2044 N N . LYS A 1 262 ? -5.042 -0.340 19.577 1.00 63.00 262 LYS A N 1
ATOM 2045 C CA . LYS A 1 262 ? -4.168 -1.510 19.625 1.00 63.00 262 LYS A CA 1
ATOM 2046 C C . LYS A 1 262 ? -4.373 -2.217 20.961 1.00 63.00 262 LYS A C 1
ATOM 2048 O O . LYS A 1 262 ? -4.077 -1.668 22.015 1.00 63.00 262 LYS A O 1
ATOM 2053 N N . PHE A 1 263 ? -4.884 -3.442 20.923 1.00 69.25 263 PHE A N 1
ATOM 2054 C CA . PHE A 1 263 ? -4.987 -4.286 22.110 1.00 69.25 263 PHE A CA 1
ATOM 2055 C C . PHE A 1 263 ? -3.752 -5.183 22.194 1.00 69.25 263 PHE A C 1
ATOM 2057 O O . PHE A 1 263 ? -3.477 -5.934 21.260 1.00 69.25 263 PHE A O 1
ATOM 2064 N N . THR A 1 264 ? -2.997 -5.110 23.291 1.00 72.56 264 THR A N 1
ATOM 2065 C CA . THR A 1 264 ? -1.759 -5.895 23.455 1.00 72.56 264 THR A CA 1
ATOM 2066 C C . THR A 1 264 ? -1.981 -7.211 24.188 1.00 72.56 264 THR A C 1
ATOM 2068 O O . THR A 1 264 ? -1.190 -8.138 24.040 1.00 72.56 264 THR A O 1
ATOM 2071 N N . SER A 1 265 ? -3.045 -7.315 24.985 1.00 76.75 265 SER A N 1
ATOM 2072 C CA . SER A 1 265 ? -3.358 -8.525 25.745 1.00 76.75 265 SER A CA 1
ATOM 2073 C C . SER A 1 265 ? -4.863 -8.742 25.867 1.00 76.75 265 SER A C 1
ATOM 2075 O O . SER A 1 265 ? -5.647 -7.793 25.851 1.00 76.75 265 SER A O 1
ATOM 2077 N N . ALA A 1 266 ? -5.259 -10.006 26.000 1.00 81.44 266 ALA A N 1
ATOM 2078 C CA . ALA A 1 266 ? -6.633 -10.416 26.245 1.00 81.44 266 ALA A CA 1
ATOM 2079 C C . ALA A 1 266 ? -6.686 -11.249 27.530 1.00 81.44 266 ALA A C 1
ATOM 2081 O O . ALA A 1 266 ? -5.902 -12.181 27.701 1.00 81.44 266 ALA A O 1
ATOM 2082 N N . GLU A 1 267 ? -7.608 -10.917 28.427 1.00 81.12 267 GLU A N 1
ATOM 2083 C CA . GLU A 1 267 ? -7.854 -11.660 29.663 1.00 81.12 267 GLU A CA 1
ATOM 2084 C C . GLU A 1 267 ? -9.337 -12.029 29.759 1.00 81.12 267 GLU A C 1
ATOM 2086 O O . GLU A 1 267 ? -10.217 -11.241 29.411 1.00 81.12 267 GLU A O 1
ATOM 2091 N N . GLY A 1 268 ? -9.628 -13.241 30.235 1.00 85.50 268 GLY A N 1
ATOM 2092 C CA . GLY A 1 268 ? -10.992 -13.635 30.576 1.00 85.50 268 GLY A CA 1
ATOM 2093 C C . GLY A 1 268 ? -11.411 -12.978 31.888 1.00 85.50 268 GLY A C 1
ATOM 2094 O O . GLY A 1 268 ? -10.719 -13.124 32.894 1.00 85.50 268 GLY A O 1
ATOM 2095 N N . ILE A 1 269 ? -12.537 -12.266 31.880 1.00 84.94 269 ILE A N 1
ATOM 2096 C CA . ILE A 1 269 ? -13.123 -11.653 33.073 1.00 84.94 269 ILE A CA 1
ATOM 2097 C C . ILE A 1 269 ? -14.483 -12.295 33.340 1.00 84.94 269 ILE A C 1
ATOM 2099 O O . ILE A 1 269 ? -15.321 -12.421 32.446 1.00 84.94 269 ILE A O 1
ATOM 2103 N N . GLN A 1 270 ? -14.703 -12.678 34.596 1.00 85.44 270 GLN A N 1
ATOM 2104 C CA . GLN A 1 270 ? -15.986 -13.127 35.114 1.00 85.44 270 GLN A CA 1
ATOM 2105 C C . GLN A 1 270 ? -16.590 -12.080 36.054 1.00 85.44 270 GLN A C 1
ATOM 2107 O O . GLN A 1 270 ? -15.950 -11.643 37.012 1.00 85.44 270 GLN A O 1
ATOM 2112 N N . ILE A 1 271 ? -17.843 -11.709 35.797 1.00 85.81 271 ILE A N 1
ATOM 2113 C CA . ILE A 1 271 ? -18.645 -10.844 36.663 1.00 85.81 271 ILE A CA 1
ATOM 2114 C C . ILE A 1 271 ? -19.838 -11.664 37.175 1.00 85.81 271 ILE A C 1
ATOM 2116 O O . ILE A 1 271 ? -20.796 -11.892 36.431 1.00 85.81 271 ILE A O 1
ATOM 2120 N N . PRO A 1 272 ? -19.784 -12.172 38.418 1.00 84.81 272 PRO A N 1
ATOM 2121 C CA . PRO A 1 272 ? -20.918 -12.849 39.038 1.00 84.81 272 PRO A CA 1
ATOM 2122 C C . PRO A 1 272 ? -22.034 -11.855 39.378 1.00 84.81 272 PRO A C 1
ATOM 2124 O O . PRO A 1 272 ? -21.758 -10.737 39.808 1.00 84.81 272 PRO A O 1
ATOM 2127 N N . ASN A 1 273 ? -23.297 -12.277 39.249 1.00 82.94 273 ASN A N 1
ATOM 2128 C CA . ASN A 1 273 ? -24.442 -11.451 39.662 1.00 82.94 273 ASN A CA 1
ATOM 2129 C C . ASN A 1 273 ? -24.496 -11.282 41.190 1.00 82.94 273 ASN A C 1
ATOM 2131 O O . ASN A 1 273 ? -24.914 -10.244 41.689 1.00 82.94 273 ASN A O 1
ATOM 2135 N N . SER A 1 274 ? -24.090 -12.313 41.936 1.00 81.56 274 SER A N 1
ATOM 2136 C CA . SER A 1 274 ? -23.930 -12.273 43.390 1.00 81.56 274 SER A CA 1
ATOM 2137 C C . SER A 1 274 ? -22.795 -13.205 43.805 1.00 81.56 274 SER A C 1
ATOM 2139 O O . SER A 1 274 ? -22.725 -14.345 43.346 1.00 81.56 274 SER A O 1
ATOM 2141 N N . ASN A 1 275 ? -21.937 -12.734 44.711 1.00 79.31 275 ASN A N 1
ATOM 2142 C CA . ASN A 1 275 ? -20.899 -13.553 45.349 1.00 79.31 275 ASN A CA 1
ATOM 2143 C C . ASN A 1 275 ? -21.436 -14.389 46.525 1.00 79.31 275 ASN A C 1
ATOM 2145 O O . ASN A 1 275 ? -20.693 -15.181 47.098 1.00 79.31 275 ASN A O 1
ATOM 2149 N N . PHE A 1 276 ? -22.707 -14.210 46.897 1.00 78.25 276 PHE A N 1
ATOM 2150 C CA . PHE A 1 276 ? -23.368 -14.933 47.979 1.00 78.25 276 PHE A CA 1
ATOM 2151 C C . PHE A 1 276 ? -24.641 -15.606 47.455 1.00 78.25 276 PHE A C 1
ATOM 2153 O O . PHE A 1 276 ? -25.543 -14.928 46.959 1.00 78.25 276 PHE A O 1
ATOM 2160 N N . VAL A 1 277 ? -24.702 -16.935 47.549 1.00 77.88 277 VAL A N 1
ATOM 2161 C CA . VAL A 1 277 ? -25.850 -17.760 47.142 1.00 77.88 277 VAL A CA 1
ATOM 2162 C C . VAL A 1 277 ? -26.132 -18.805 48.217 1.00 77.88 277 VAL A C 1
ATOM 2164 O O . VAL A 1 277 ? -25.197 -19.319 48.838 1.00 77.88 277 VAL A O 1
ATOM 2167 N N . LEU A 1 278 ? -27.406 -19.118 48.458 1.00 78.50 278 LEU A N 1
ATOM 2168 C CA . LEU A 1 278 ? -27.783 -20.164 49.405 1.00 78.50 278 LEU A CA 1
ATOM 2169 C C . LEU A 1 278 ? -27.778 -21.535 48.723 1.00 78.50 278 LEU A C 1
ATOM 2171 O O . LEU A 1 278 ? -27.854 -21.667 47.501 1.00 78.50 278 LEU A O 1
ATOM 2175 N N . LYS A 1 279 ? -27.692 -22.595 49.530 1.00 71.19 279 LYS A N 1
ATOM 2176 C CA . LYS A 1 279 ? -27.780 -23.970 49.032 1.00 71.19 279 LYS A CA 1
ATOM 2177 C C . LYS A 1 279 ? -29.165 -24.198 48.413 1.00 71.19 279 LYS A C 1
ATOM 2179 O O . LYS A 1 279 ? -30.154 -24.219 49.135 1.00 71.19 279 LYS A O 1
ATOM 2184 N N . GLY A 1 280 ? -29.205 -24.412 47.099 1.00 82.44 280 GLY A N 1
ATOM 2185 C CA . GLY A 1 280 ? -30.439 -24.562 46.317 1.00 82.44 280 GLY A CA 1
ATOM 2186 C C . GLY A 1 280 ? -30.683 -23.418 45.327 1.00 82.44 280 GLY A C 1
ATOM 2187 O O . GLY A 1 280 ? -31.440 -23.608 44.378 1.00 82.44 280 GLY A O 1
ATOM 2188 N N . ASP A 1 281 ? -29.999 -22.281 45.487 1.00 83.94 281 ASP A N 1
ATOM 2189 C CA . ASP A 1 281 ? -30.093 -21.154 44.557 1.00 83.94 281 ASP A CA 1
ATOM 2190 C C . ASP A 1 281 ? -29.229 -21.370 43.303 1.00 83.94 281 ASP A C 1
ATOM 2192 O O . ASP A 1 281 ? -28.178 -22.016 43.336 1.00 83.94 281 ASP A O 1
ATOM 2196 N N . SER A 1 282 ? -29.642 -20.778 42.176 1.00 82.50 282 SER A N 1
ATOM 2197 C CA . SER A 1 282 ? -28.858 -20.792 40.936 1.00 82.50 282 SER A CA 1
ATOM 2198 C C . SER A 1 282 ? -27.779 -19.704 40.948 1.00 82.50 282 SER A C 1
ATOM 2200 O O . SER A 1 282 ? -28.104 -18.515 40.918 1.00 82.50 282 SER A O 1
ATOM 2202 N N . PHE A 1 283 ? -26.505 -20.094 40.905 1.00 89.19 283 PHE A N 1
ATOM 2203 C CA . PHE A 1 283 ? -25.399 -19.168 40.657 1.00 89.19 283 PHE A CA 1
ATOM 2204 C C . PHE A 1 283 ? -25.383 -18.728 39.185 1.00 89.19 283 PHE A C 1
ATOM 2206 O O . PHE A 1 283 ? -25.471 -19.558 38.280 1.00 89.19 283 PHE A O 1
ATOM 2213 N N . ARG A 1 284 ? -25.277 -17.418 38.935 1.00 87.31 284 ARG A N 1
ATOM 2214 C CA . ARG A 1 284 ? -25.234 -16.827 37.588 1.00 87.31 284 ARG A CA 1
ATOM 2215 C C . ARG A 1 284 ? -24.062 -15.856 37.489 1.00 87.31 284 ARG A C 1
ATOM 2217 O O . ARG A 1 284 ? -23.897 -15.004 38.362 1.00 87.31 284 ARG A O 1
ATOM 2224 N N . ALA A 1 285 ? -23.283 -15.973 36.420 1.00 89.81 285 ALA A N 1
ATOM 2225 C CA . ALA A 1 285 ? -22.159 -15.093 36.130 1.00 89.81 285 ALA A CA 1
ATOM 2226 C C . ALA A 1 285 ? -22.067 -14.807 34.630 1.00 89.81 285 ALA A C 1
ATOM 2228 O O . ALA A 1 285 ? -22.382 -15.667 33.807 1.00 89.81 285 ALA A O 1
ATOM 2229 N N . GLN A 1 286 ? -21.624 -13.601 34.291 1.00 88.06 286 GLN A N 1
ATOM 2230 C CA . GLN A 1 286 ? -21.264 -13.213 32.934 1.00 88.06 286 GLN A CA 1
ATOM 2231 C C . GLN A 1 286 ? -19.770 -13.458 32.736 1.00 88.06 286 GLN A C 1
ATOM 2233 O O . GLN A 1 286 ? -18.965 -13.067 33.579 1.00 88.06 286 GLN A O 1
ATOM 2238 N N . ILE A 1 287 ? -19.401 -14.112 31.637 1.00 88.19 287 ILE A N 1
ATOM 2239 C CA . ILE A 1 287 ? -18.009 -14.400 31.281 1.00 88.19 287 ILE A CA 1
ATOM 2240 C C . ILE A 1 287 ? -17.759 -13.775 29.913 1.00 88.19 287 ILE A C 1
ATOM 2242 O O . ILE A 1 287 ? -18.490 -14.061 28.966 1.00 88.19 287 ILE A O 1
ATOM 2246 N N . PHE A 1 288 ? -16.746 -12.921 29.810 1.00 88.12 288 PHE A N 1
ATOM 2247 C CA . PHE A 1 288 ? -16.359 -12.281 28.555 1.00 88.12 288 PHE A CA 1
ATOM 2248 C C . PHE A 1 288 ? -14.840 -12.117 28.469 1.00 88.12 288 PHE A C 1
ATOM 2250 O O . PHE A 1 288 ? -14.131 -12.140 29.476 1.00 88.12 288 PHE A O 1
ATOM 2257 N N . ILE A 1 289 ? -14.334 -11.966 27.245 1.00 83.00 289 ILE A N 1
ATOM 2258 C CA . ILE A 1 289 ? -12.929 -11.637 26.994 1.00 83.00 289 ILE A CA 1
ATOM 2259 C C . ILE A 1 289 ? -12.805 -10.117 26.999 1.00 83.00 289 ILE A C 1
ATOM 2261 O O . ILE A 1 289 ? -13.483 -9.432 26.235 1.00 83.00 289 ILE A O 1
ATOM 2265 N N . ALA A 1 290 ? -11.934 -9.596 27.855 1.00 82.62 290 ALA A N 1
ATOM 2266 C CA . ALA A 1 290 ? -11.564 -8.193 27.871 1.00 82.62 290 ALA A CA 1
ATOM 2267 C C . ALA A 1 290 ? -10.194 -8.027 27.212 1.00 82.62 290 ALA A C 1
ATOM 2269 O O . ALA A 1 290 ? -9.193 -8.579 27.671 1.00 82.62 290 ALA A O 1
ATOM 2270 N N . ALA A 1 291 ? -10.159 -7.258 26.130 1.00 78.00 291 ALA A N 1
ATOM 2271 C CA . ALA A 1 291 ? -8.922 -6.832 25.500 1.00 78.00 291 ALA A CA 1
ATOM 2272 C C . ALA A 1 291 ? -8.436 -5.541 26.180 1.00 78.00 291 ALA A C 1
ATOM 2274 O O . ALA A 1 291 ? -9.212 -4.597 26.338 1.00 78.00 291 ALA A O 1
ATOM 2275 N N . LYS A 1 292 ? -7.170 -5.501 26.605 1.00 76.62 292 LYS A N 1
ATOM 2276 C CA . LYS A 1 292 ? -6.555 -4.341 27.266 1.00 76.62 292 LYS A CA 1
ATOM 2277 C C . LYS A 1 292 ? -5.224 -3.975 26.618 1.00 76.62 292 LYS A C 1
ATOM 2279 O O . LYS A 1 292 ? -4.517 -4.830 26.080 1.00 76.62 292 LYS A O 1
ATOM 2284 N N . ASP A 1 293 ? -4.884 -2.697 26.709 1.00 75.94 293 ASP A N 1
ATOM 2285 C CA . ASP A 1 293 ? -3.577 -2.174 26.331 1.00 75.94 293 ASP A CA 1
ATOM 2286 C C . ASP A 1 293 ? -2.703 -2.053 27.588 1.00 75.94 293 ASP A C 1
ATOM 2288 O O . ASP A 1 293 ? -3.058 -1.376 28.552 1.00 75.94 293 ASP A O 1
ATOM 2292 N N . THR A 1 294 ? -1.577 -2.761 27.607 1.00 73.06 294 THR A N 1
ATOM 2293 C CA . THR A 1 294 ? -0.589 -2.715 28.697 1.00 73.06 294 THR A CA 1
ATOM 2294 C C . THR A 1 294 ? 0.356 -1.523 28.590 1.00 73.06 294 THR A C 1
ATOM 2296 O O . THR A 1 294 ? 1.059 -1.228 29.553 1.00 73.06 294 THR A O 1
ATOM 2299 N N . THR A 1 295 ? 0.415 -0.872 27.426 1.00 75.50 295 THR A N 1
ATOM 2300 C CA . THR A 1 295 ? 1.315 0.258 27.155 1.00 75.50 295 THR A CA 1
ATOM 2301 C C . THR A 1 295 ? 0.709 1.588 27.584 1.00 75.50 295 THR A C 1
ATOM 2303 O O . THR A 1 295 ? 1.430 2.473 28.046 1.00 75.50 295 THR A O 1
ATOM 2306 N N . GLN A 1 296 ? -0.615 1.715 27.504 1.00 71.19 296 GLN A N 1
ATOM 2307 C CA . GLN A 1 296 ? -1.330 2.901 27.955 1.00 71.19 296 GLN A CA 1
ATOM 2308 C C . GLN A 1 296 ? -1.845 2.744 29.387 1.00 71.19 296 GLN A C 1
ATOM 2310 O O . GLN A 1 296 ? -2.493 1.762 29.743 1.00 71.19 296 GLN A O 1
ATOM 2315 N N . ALA A 1 297 ? -1.597 3.763 30.211 1.00 74.75 297 ALA A N 1
ATOM 2316 C CA . ALA A 1 297 ? -2.184 3.890 31.538 1.00 74.75 297 ALA A CA 1
ATOM 2317 C C . ALA A 1 297 ? -3.377 4.863 31.474 1.00 74.75 297 ALA A C 1
ATOM 2319 O O . ALA A 1 297 ? -3.163 6.079 31.519 1.00 74.75 297 ALA A O 1
ATOM 2320 N N . PRO A 1 298 ? -4.627 4.376 31.329 1.00 81.44 298 PRO A N 1
ATOM 2321 C CA . PRO A 1 298 ? -5.800 5.238 31.413 1.00 81.44 298 PRO A CA 1
ATOM 2322 C C . PRO A 1 298 ? -5.914 5.862 32.806 1.00 81.44 298 PRO A C 1
ATOM 2324 O O . PRO A 1 298 ? -5.467 5.291 33.800 1.00 81.44 298 PRO A O 1
ATOM 2327 N N . ILE A 1 299 ? -6.548 7.029 32.886 1.00 82.62 299 ILE A N 1
ATOM 2328 C CA . ILE A 1 299 ? -6.851 7.675 34.165 1.00 82.62 299 ILE A CA 1
ATOM 2329 C C . ILE A 1 299 ? -8.257 7.241 34.565 1.00 82.62 299 ILE A C 1
ATOM 2331 O O . ILE A 1 299 ? -9.204 7.397 33.795 1.00 82.62 299 ILE A O 1
ATOM 2335 N N . ILE A 1 300 ? -8.391 6.668 35.757 1.00 85.50 300 ILE A N 1
ATOM 2336 C CA . ILE A 1 300 ? -9.671 6.182 36.269 1.00 85.50 300 ILE A CA 1
ATOM 2337 C C . ILE A 1 300 ? -10.084 7.072 37.429 1.00 85.50 300 ILE A C 1
ATOM 2339 O O . ILE A 1 300 ? -9.371 7.163 38.429 1.00 85.50 300 ILE A O 1
ATOM 2343 N N . TYR A 1 301 ? -11.247 7.688 37.291 1.00 86.81 301 TYR A N 1
ATOM 2344 C CA . TYR A 1 301 ? -11.880 8.490 38.323 1.00 86.81 301 TYR A CA 1
ATOM 2345 C C . TYR A 1 301 ? -13.049 7.696 38.910 1.00 86.81 301 TYR A C 1
ATOM 2347 O O . TYR A 1 301 ? -13.865 7.158 38.159 1.00 86.81 301 TYR A O 1
ATOM 2355 N N . VAL A 1 302 ? -13.143 7.622 40.237 1.00 84.44 302 VAL A N 1
ATOM 2356 C CA . VAL A 1 302 ? -14.262 7.003 40.964 1.00 84.44 302 VAL A CA 1
ATOM 2357 C C . VAL A 1 302 ? -15.022 8.102 41.697 1.00 84.44 302 VAL A C 1
ATOM 2359 O O . VAL A 1 302 ? -14.437 8.816 42.507 1.00 84.44 302 VAL A O 1
ATOM 2362 N N . GLY A 1 303 ? -16.312 8.240 41.399 1.00 83.38 303 GLY A N 1
ATOM 2363 C CA . GLY A 1 303 ? -17.149 9.340 41.877 1.00 83.38 303 GLY A CA 1
ATOM 2364 C C . GLY A 1 303 ? -18.503 9.384 41.168 1.00 83.38 303 GLY A C 1
ATOM 2365 O O . GLY A 1 303 ? -18.775 8.578 40.271 1.00 83.38 303 GLY A O 1
ATOM 2366 N N . GLU A 1 304 ? -19.362 10.315 41.581 1.00 80.12 304 GLU A N 1
ATOM 2367 C CA . GLU A 1 304 ? -20.589 10.606 40.838 1.00 80.12 304 GLU A CA 1
ATOM 2368 C C . GLU A 1 304 ? -20.259 11.372 39.555 1.00 80.12 304 GLU A C 1
ATOM 2370 O O . GLU A 1 304 ? -19.388 12.238 39.530 1.00 80.12 304 GLU A O 1
ATOM 2375 N N . PHE A 1 305 ? -20.947 11.033 38.468 1.00 80.50 305 PHE A N 1
ATOM 2376 C CA . PHE A 1 305 ? -20.734 11.641 37.160 1.00 80.50 305 PHE A CA 1
ATOM 2377 C C . PHE A 1 305 ? -22.072 11.940 36.493 1.00 80.50 305 PHE A C 1
ATOM 2379 O O . PHE A 1 305 ? -23.031 11.177 36.660 1.00 80.50 305 PHE A O 1
ATOM 2386 N N . ASP A 1 306 ? -22.108 13.004 35.695 1.00 78.19 306 ASP A N 1
ATOM 2387 C CA . ASP A 1 306 ? -23.280 13.401 34.917 1.00 78.19 306 ASP A CA 1
ATOM 2388 C C . ASP A 1 306 ? -22.986 13.339 33.412 1.00 78.19 306 ASP A C 1
ATOM 2390 O O . ASP A 1 306 ? -21.833 13.364 32.961 1.00 78.19 306 ASP A O 1
ATOM 2394 N N . SER A 1 307 ? -24.044 13.188 32.617 1.00 76.44 307 SER A N 1
ATOM 2395 C CA . SER A 1 307 ? -23.966 13.186 31.162 1.00 76.44 307 SER A CA 1
ATOM 2396 C C . SER A 1 307 ? -24.322 14.566 30.624 1.00 76.44 307 SER A C 1
ATOM 2398 O O . SER A 1 307 ? -25.465 15.001 30.701 1.00 76.44 307 SER A O 1
ATOM 2400 N N . LEU A 1 308 ? -23.356 15.222 29.983 1.00 70.44 308 LEU A N 1
ATOM 2401 C CA . LEU A 1 308 ? -23.533 16.542 29.362 1.00 70.44 308 LEU A CA 1
ATOM 2402 C C . LEU A 1 308 ? -24.232 16.479 27.988 1.00 70.44 308 LEU A C 1
ATOM 2404 O O . LEU A 1 308 ? -24.315 17.479 27.279 1.00 70.44 308 LEU A O 1
ATOM 2408 N N . GLY A 1 309 ? -24.726 15.301 27.589 1.00 55.72 309 GLY A N 1
ATOM 2409 C CA . GLY A 1 309 ? -25.254 15.040 26.250 1.00 55.72 309 GLY A CA 1
ATOM 2410 C C . GLY A 1 309 ? -24.158 14.798 25.201 1.00 55.72 309 GLY A C 1
ATOM 2411 O O . GLY A 1 309 ? -22.992 15.155 25.367 1.00 55.72 309 GLY A O 1
ATOM 2412 N N . GLY A 1 310 ? -24.514 14.113 24.108 1.00 58.03 310 GLY A N 1
ATOM 2413 C CA . GLY A 1 310 ? -23.595 13.845 22.989 1.00 58.03 310 GLY A CA 1
ATOM 2414 C C . GLY A 1 310 ? -22.459 12.850 23.280 1.00 58.03 310 GLY A C 1
ATOM 2415 O O . GLY A 1 310 ? -21.451 12.861 22.579 1.00 58.03 310 GLY A O 1
ATOM 2416 N N . GLY A 1 311 ? -22.591 12.004 24.309 1.00 63.69 311 GLY A N 1
ATOM 2417 C CA . GLY A 1 311 ? -21.577 11.000 24.671 1.00 63.69 311 GLY A CA 1
ATOM 2418 C C . GLY A 1 311 ? -20.383 11.545 25.464 1.00 63.69 311 GLY A C 1
ATOM 2419 O O . GLY A 1 311 ? -19.385 10.840 25.610 1.00 63.69 311 GLY A O 1
ATOM 2420 N N . LYS A 1 312 ? -20.476 12.778 25.979 1.00 67.94 312 LYS A N 1
ATOM 2421 C CA . LYS A 1 312 ? -19.496 13.381 26.892 1.00 67.94 312 LYS A CA 1
ATOM 2422 C C . LYS A 1 312 ? -19.956 13.222 28.344 1.00 67.94 312 LYS A C 1
ATOM 2424 O O . LYS A 1 312 ? -21.141 13.381 28.643 1.00 67.94 312 LYS A O 1
ATOM 2429 N N . TYR A 1 313 ? -19.014 12.905 29.229 1.00 74.62 313 TYR A N 1
ATOM 2430 C CA . TYR A 1 313 ? -19.252 12.693 30.656 1.00 74.62 313 TYR A CA 1
ATOM 2431 C C . TYR A 1 313 ? -18.245 13.500 31.466 1.00 74.62 313 TYR A C 1
ATOM 2433 O O . TYR A 1 313 ? -17.057 13.486 31.140 1.00 74.62 313 TYR A O 1
ATOM 2441 N N . GLU A 1 314 ? -18.714 14.149 32.524 1.00 75.50 314 GLU A N 1
ATOM 2442 C CA . GLU A 1 314 ? -17.870 14.857 33.487 1.00 75.50 314 GLU A CA 1
ATOM 2443 C C . GLU A 1 314 ? -18.208 14.407 34.911 1.00 75.50 314 GLU A C 1
ATOM 2445 O O . GLU A 1 314 ? -19.325 13.965 35.197 1.00 75.50 314 GLU A O 1
ATOM 2450 N N . MET A 1 315 ? -17.208 14.464 35.793 1.00 75.31 315 MET A N 1
ATOM 2451 C CA . MET A 1 315 ? -17.400 14.202 37.219 1.00 75.31 315 MET A CA 1
ATOM 2452 C C . MET A 1 315 ? -18.189 15.344 37.862 1.00 75.31 315 MET A C 1
ATOM 2454 O O . MET A 1 315 ? -18.000 16.507 37.512 1.00 75.31 315 MET A O 1
ATOM 2458 N N . VAL A 1 316 ? -19.063 15.005 38.808 1.00 73.69 316 VAL A N 1
ATOM 2459 C CA . VAL A 1 316 ? -19.867 15.970 39.564 1.00 73.69 316 VAL A CA 1
ATOM 2460 C C . VAL A 1 316 ? -19.226 16.190 40.930 1.00 73.69 316 VAL A C 1
ATOM 2462 O O . VAL A 1 316 ? -19.116 15.259 41.726 1.00 73.69 316 VAL A O 1
ATOM 2465 N N . GLY A 1 317 ? -18.846 17.437 41.213 1.00 67.38 317 GLY A N 1
ATOM 2466 C CA . GLY A 1 317 ? -18.220 17.838 42.477 1.00 67.38 317 GLY A CA 1
ATOM 2467 C C . GLY A 1 317 ? -16.713 17.560 42.549 1.00 67.38 317 GLY A C 1
ATOM 2468 O O . GLY A 1 317 ? -16.121 17.019 41.619 1.00 67.38 317 GLY A O 1
ATOM 2469 N N . ASP A 1 318 ? -16.099 17.942 43.673 1.00 66.06 318 ASP A N 1
ATOM 2470 C CA . ASP A 1 318 ? -14.652 17.800 43.924 1.00 66.06 318 ASP A CA 1
ATOM 2471 C C . ASP A 1 318 ? -14.283 16.497 44.673 1.00 66.06 318 ASP A C 1
ATOM 2473 O O . ASP A 1 318 ? -13.106 16.188 44.850 1.00 66.06 318 ASP A O 1
ATOM 2477 N N . ASP A 1 319 ? -15.276 15.702 45.088 1.00 69.62 319 ASP A N 1
ATOM 2478 C CA . ASP A 1 319 ? -15.111 14.479 45.895 1.00 69.62 319 ASP A CA 1
ATOM 2479 C C . ASP A 1 319 ? -14.906 13.209 45.035 1.00 69.62 319 ASP A C 1
ATOM 2481 O O . ASP A 1 319 ? -15.588 12.193 45.209 1.00 69.62 319 ASP A O 1
ATOM 2485 N N . TYR A 1 320 ? -13.962 13.236 44.089 1.00 75.06 320 TYR A N 1
ATOM 2486 C CA . TYR A 1 320 ? -13.604 12.064 43.277 1.00 75.06 320 TYR A CA 1
ATOM 2487 C C . TYR A 1 320 ? -12.184 11.565 43.560 1.00 75.06 320 TYR A C 1
ATOM 2489 O O . TYR A 1 320 ? -11.241 12.331 43.750 1.00 75.06 320 TYR A O 1
ATOM 2497 N N . GLU A 1 321 ? -12.014 10.243 43.555 1.00 80.00 321 GLU A N 1
ATOM 2498 C CA . GLU A 1 321 ? -10.723 9.598 43.803 1.00 80.00 321 GLU A CA 1
ATOM 2499 C C . GLU A 1 321 ? -10.119 9.084 42.492 1.00 80.00 321 GLU A C 1
ATOM 2501 O O . GLU A 1 321 ?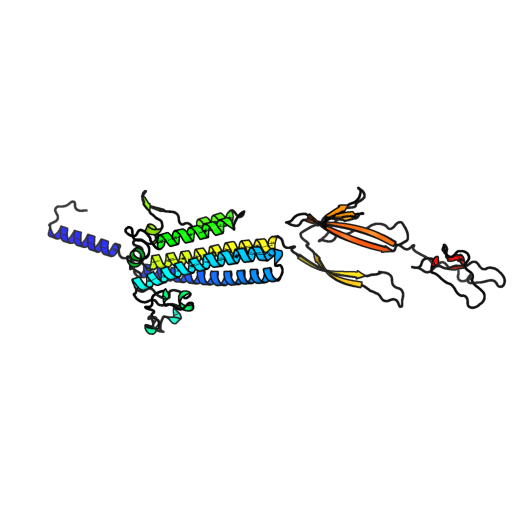 -10.794 8.440 41.682 1.00 80.00 321 GLU A O 1
ATOM 2506 N N . THR A 1 322 ? -8.829 9.343 42.274 1.00 80.94 322 THR A N 1
ATOM 2507 C CA . THR A 1 322 ? -8.086 8.762 41.150 1.00 80.94 322 THR A CA 1
ATOM 2508 C C . THR A 1 322 ? -7.527 7.398 41.530 1.00 80.94 322 THR A C 1
ATOM 2510 O O . THR A 1 322 ? -6.753 7.277 42.483 1.00 80.94 322 THR A O 1
ATOM 2513 N N . VAL A 1 323 ? -7.857 6.372 40.753 1.00 82.06 323 VAL A N 1
ATOM 2514 C CA . VAL A 1 323 ? -7.394 5.005 40.995 1.00 82.06 323 VAL A CA 1
ATOM 2515 C C . VAL A 1 323 ? -6.055 4.766 40.308 1.00 82.06 323 VAL A C 1
ATOM 2517 O O . VAL A 1 323 ? -5.876 5.074 39.129 1.00 82.06 323 VAL A O 1
ATOM 2520 N N . LYS A 1 324 ? -5.112 4.155 41.032 1.00 77.56 324 LYS A N 1
ATOM 2521 C CA . LYS A 1 324 ? -3.837 3.719 40.451 1.00 77.56 324 LYS A CA 1
ATOM 2522 C C . LYS A 1 324 ? -4.073 2.570 39.475 1.00 77.56 324 LYS A C 1
ATOM 2524 O O . LYS A 1 324 ? -4.648 1.542 39.842 1.00 77.56 324 LYS A O 1
ATOM 2529 N N . VAL A 1 325 ? -3.588 2.742 38.250 1.00 77.50 325 VAL A N 1
ATOM 2530 C CA . VAL A 1 325 ? -3.645 1.724 37.201 1.00 77.50 325 VAL A CA 1
ATOM 2531 C C . VAL A 1 325 ? -2.327 0.963 37.147 1.00 77.50 325 VAL A C 1
ATOM 2533 O O . VAL A 1 325 ? -1.261 1.559 37.027 1.00 77.50 325 VAL A O 1
ATOM 2536 N N . VAL A 1 326 ? -2.409 -0.363 37.229 1.00 75.00 326 VAL A N 1
ATOM 2537 C CA . VAL A 1 326 ? -1.281 -1.290 37.096 1.00 75.00 326 VAL A CA 1
ATOM 2538 C C . VAL A 1 326 ? -1.622 -2.273 35.980 1.00 75.00 326 VAL A C 1
ATOM 2540 O O . VAL A 1 326 ? -2.653 -2.940 36.042 1.00 75.00 326 VAL A O 1
ATOM 2543 N N . ASN A 1 327 ? -0.783 -2.356 34.943 1.00 68.62 327 ASN A N 1
ATOM 2544 C CA . ASN A 1 327 ? -0.973 -3.250 33.788 1.00 68.62 327 ASN A CA 1
ATOM 2545 C C . ASN A 1 327 ? -2.362 -3.122 33.123 1.00 68.62 327 ASN A C 1
ATOM 2547 O O . ASN A 1 327 ? -3.029 -4.127 32.857 1.00 68.62 327 ASN A O 1
ATOM 2551 N N . GLY A 1 328 ? -2.828 -1.884 32.923 1.00 69.62 328 GLY A N 1
ATOM 2552 C CA . GLY A 1 328 ? -4.143 -1.592 32.338 1.00 69.62 328 GLY A CA 1
ATOM 2553 C C . GLY A 1 328 ? -5.339 -1.854 33.268 1.00 69.62 328 GLY A C 1
ATOM 2554 O O . GLY A 1 328 ? -6.480 -1.746 32.830 1.00 69.62 328 GLY A O 1
ATOM 2555 N N . LYS A 1 329 ? -5.109 -2.186 34.550 1.00 75.31 329 LYS A N 1
ATOM 2556 C CA . LYS A 1 329 ? -6.156 -2.444 35.552 1.00 75.31 329 LYS A CA 1
ATOM 2557 C C . LYS A 1 329 ? -6.097 -1.446 36.709 1.00 75.31 329 LYS A C 1
ATOM 2559 O O . LYS A 1 329 ? -5.084 -1.346 37.396 1.00 75.31 329 LYS A O 1
ATOM 2564 N N . GLY A 1 330 ? -7.202 -0.748 36.964 1.00 79.06 330 GLY A N 1
ATOM 2565 C CA . GLY A 1 330 ? -7.380 0.051 38.179 1.00 79.06 330 GLY A CA 1
ATOM 2566 C C . GLY A 1 330 ? -7.661 -0.827 39.393 1.00 79.06 330 GLY A C 1
ATOM 2567 O O . GLY A 1 330 ? -8.548 -1.679 39.340 1.00 79.06 330 GLY A O 1
ATOM 2568 N N . ILE A 1 331 ? -6.931 -0.622 40.490 1.00 80.69 331 ILE A N 1
ATOM 2569 C CA . ILE A 1 331 ? -7.197 -1.304 41.765 1.00 80.69 331 ILE A CA 1
ATOM 2570 C C . ILE A 1 331 ? -7.887 -0.322 42.711 1.00 80.69 331 ILE A C 1
ATOM 2572 O O . ILE A 1 331 ? -7.233 0.524 43.316 1.00 80.69 331 ILE A O 1
ATOM 2576 N N . PHE A 1 332 ? -9.208 -0.441 42.836 1.00 84.25 332 PHE A N 1
ATOM 2577 C CA . PHE A 1 332 ? -10.010 0.360 43.760 1.00 84.25 332 PHE A CA 1
ATOM 2578 C C . PHE A 1 332 ? -10.288 -0.410 45.055 1.00 84.25 332 PHE A C 1
ATOM 2580 O O . PHE A 1 332 ? -10.661 -1.584 45.015 1.00 84.25 332 PHE A O 1
ATOM 2587 N N . ALA A 1 333 ? -10.132 0.253 46.202 1.00 82.50 333 ALA A N 1
ATOM 2588 C CA . ALA A 1 333 ? -10.443 -0.310 47.509 1.00 82.50 333 ALA A CA 1
ATOM 2589 C C . ALA A 1 333 ? -11.023 0.772 48.427 1.00 82.50 333 ALA A C 1
ATOM 2591 O O . ALA A 1 333 ? -10.348 1.746 48.744 1.00 82.50 333 ALA A O 1
ATOM 2592 N N . LYS A 1 334 ? -12.257 0.572 48.903 1.00 83.56 334 LYS A N 1
ATOM 2593 C CA . LYS A 1 334 ? -12.917 1.455 49.873 1.00 83.56 334 LYS A CA 1
ATOM 2594 C C . LYS A 1 334 ? -13.481 0.635 51.023 1.00 83.56 334 LYS A C 1
ATOM 2596 O O . LYS A 1 334 ? -14.069 -0.427 50.820 1.00 83.56 334 LYS A O 1
ATOM 2601 N N . ARG A 1 335 ? -13.306 1.124 52.250 1.00 84.88 335 ARG A N 1
ATOM 2602 C CA . ARG A 1 335 ? -13.879 0.486 53.438 1.00 84.88 335 ARG A CA 1
ATOM 2603 C C . ARG A 1 335 ? -15.382 0.762 53.488 1.00 84.88 335 ARG A C 1
ATOM 2605 O O . ARG A 1 335 ? -15.797 1.916 53.491 1.00 84.88 335 ARG A O 1
ATOM 2612 N N . ALA A 1 336 ? -16.187 -0.295 53.554 1.00 84.38 336 ALA A N 1
ATOM 2613 C CA . ALA A 1 336 ? -17.625 -0.177 53.767 1.00 84.38 336 ALA A CA 1
ATOM 2614 C C . ALA A 1 336 ? -17.928 0.275 55.208 1.00 84.38 336 ALA A C 1
ATOM 2616 O O . ALA A 1 336 ? -17.392 -0.303 56.156 1.00 84.38 336 ALA A O 1
ATOM 2617 N N . LEU A 1 337 ? -18.767 1.306 55.359 1.00 81.12 337 LEU A N 1
ATOM 2618 C CA . LEU A 1 337 ? -19.129 1.899 56.656 1.00 81.12 337 LEU A CA 1
ATOM 2619 C C . LEU A 1 337 ? -20.593 1.656 57.038 1.00 81.12 337 LEU A C 1
ATOM 2621 O O . LEU A 1 337 ? -20.881 1.462 58.215 1.00 81.12 337 LEU A O 1
ATOM 2625 N N . SER A 1 338 ? -21.502 1.652 56.063 1.00 80.69 338 SER A N 1
ATOM 2626 C CA . SER A 1 338 ? -22.936 1.448 56.271 1.00 80.69 338 SER A CA 1
ATOM 2627 C C . SER A 1 338 ? -23.412 0.126 55.674 1.00 80.69 338 SER A C 1
ATOM 2629 O O . SER A 1 338 ? -22.930 -0.323 54.631 1.00 80.69 338 SER A O 1
ATOM 2631 N N . GLU A 1 339 ? -24.365 -0.501 56.362 1.00 81.88 339 GLU A N 1
ATOM 2632 C CA . GLU A 1 339 ? -25.062 -1.699 55.894 1.00 81.88 339 GLU A CA 1
ATOM 2633 C C . GLU A 1 339 ? -26.023 -1.364 54.744 1.00 81.88 339 GLU A C 1
ATOM 2635 O O . GLU A 1 339 ? -26.524 -0.243 54.643 1.00 81.88 339 GLU A O 1
ATOM 2640 N N . GLY A 1 340 ? -26.295 -2.346 53.884 1.00 80.69 340 GLY A N 1
ATOM 2641 C CA . GLY A 1 340 ? -27.197 -2.216 52.738 1.00 80.69 340 GLY A CA 1
ATOM 2642 C C . GLY A 1 340 ? -26.490 -2.225 51.382 1.00 80.69 340 GLY A C 1
ATOM 2643 O O . GLY A 1 340 ? -25.304 -2.544 51.272 1.00 80.69 340 GLY A O 1
ATOM 2644 N N . VAL A 1 341 ? -27.252 -1.930 50.325 1.00 81.94 341 VAL A N 1
ATOM 2645 C CA . VAL A 1 341 ? -26.749 -1.874 48.943 1.00 81.94 341 VAL A CA 1
ATOM 2646 C C . VAL A 1 341 ? -25.993 -0.565 48.738 1.00 81.94 341 VAL A C 1
ATOM 2648 O O . VAL A 1 341 ? -26.570 0.515 48.840 1.00 81.94 341 VAL A O 1
ATOM 2651 N N . GLN A 1 342 ? -24.708 -0.670 48.424 1.00 84.12 342 GLN A N 1
ATOM 2652 C CA . GLN A 1 342 ? -23.835 0.450 48.105 1.00 84.12 342 GLN A CA 1
ATOM 2653 C C . GLN A 1 342 ? -23.659 0.529 46.593 1.00 84.12 342 GLN A C 1
ATOM 2655 O O . GLN A 1 342 ? -23.258 -0.448 45.959 1.00 84.12 342 GLN A O 1
ATOM 2660 N N . LYS A 1 343 ? -23.941 1.694 46.013 1.00 86.38 343 LYS A N 1
ATOM 2661 C CA . LYS A 1 343 ? -23.698 1.971 44.594 1.00 86.38 343 LYS A CA 1
ATOM 2662 C C . LYS A 1 343 ? -22.363 2.680 44.435 1.00 86.38 343 LYS A C 1
ATOM 2664 O O . LYS A 1 343 ? -21.980 3.492 45.273 1.00 86.38 343 LYS A O 1
ATOM 2669 N N . TRP A 1 344 ? -21.663 2.376 43.356 1.00 86.69 344 TRP A N 1
ATOM 2670 C CA . TRP A 1 344 ? -20.418 3.037 42.999 1.00 86.69 344 TRP A CA 1
ATOM 2671 C C . TRP A 1 344 ? -20.287 3.113 41.481 1.00 86.69 344 TRP A C 1
ATOM 2673 O O . TRP A 1 344 ? -20.940 2.387 40.731 1.00 86.69 344 TRP A O 1
ATOM 2683 N N . GLY A 1 345 ? -19.450 4.020 41.010 1.00 85.88 345 GLY A N 1
ATOM 2684 C CA . GLY A 1 345 ? -19.225 4.204 39.590 1.00 85.88 345 GLY A CA 1
ATOM 2685 C C . GLY A 1 345 ? -18.143 5.229 39.342 1.00 85.88 345 GLY A C 1
ATOM 2686 O O . GLY A 1 345 ? -17.487 5.706 40.272 1.00 85.88 345 GLY A O 1
ATOM 2687 N N . GLY A 1 346 ? -17.953 5.539 38.072 1.00 88.19 346 GLY A N 1
ATOM 2688 C CA . GLY A 1 346 ? -17.024 6.567 37.668 1.00 88.19 346 GLY A CA 1
ATOM 2689 C C . GLY A 1 346 ? -16.736 6.543 36.181 1.00 88.19 346 GLY A C 1
ATOM 2690 O O . GLY A 1 346 ? -17.495 5.980 35.388 1.00 88.19 346 GLY A O 1
ATOM 2691 N N . LEU A 1 347 ? -15.625 7.173 35.817 1.00 86.62 347 LEU A N 1
ATOM 2692 C CA . LEU A 1 347 ? -15.234 7.432 34.441 1.00 86.62 347 LEU A CA 1
ATOM 2693 C C . LEU A 1 347 ? -13.812 6.932 34.197 1.00 86.62 347 LEU A C 1
ATOM 2695 O O . LEU A 1 347 ? -12.893 7.207 34.969 1.00 86.62 347 LEU A O 1
ATOM 2699 N N . ILE A 1 348 ? -13.627 6.218 33.092 1.00 86.31 348 ILE A N 1
ATOM 2700 C CA . ILE A 1 348 ? -12.317 5.820 32.582 1.00 86.31 348 ILE A CA 1
ATOM 2701 C C . ILE A 1 348 ? -11.984 6.752 31.424 1.00 86.31 348 ILE A C 1
ATOM 2703 O O . ILE A 1 348 ? -12.628 6.697 30.377 1.00 86.31 348 ILE A O 1
ATOM 2707 N N . ALA A 1 349 ? -10.983 7.604 31.611 1.00 83.19 349 ALA A N 1
ATOM 2708 C CA . ALA A 1 349 ? -10.460 8.484 30.581 1.00 83.19 349 ALA A CA 1
ATOM 2709 C C . ALA A 1 349 ? -9.255 7.821 29.906 1.00 83.19 349 ALA A C 1
ATOM 2711 O O . ALA A 1 349 ? -8.213 7.588 30.524 1.00 83.19 349 ALA A O 1
ATOM 2712 N N . MET A 1 350 ? -9.399 7.527 28.617 1.00 81.06 350 MET A N 1
ATOM 2713 C CA . MET A 1 350 ? -8.347 6.953 27.788 1.00 81.06 350 MET A CA 1
ATOM 2714 C C . MET A 1 350 ? -7.973 7.944 26.691 1.00 81.06 350 MET A C 1
ATOM 2716 O O . MET A 1 350 ? -8.843 8.476 25.998 1.00 81.06 350 MET A O 1
ATOM 2720 N N . LYS A 1 351 ? -6.676 8.208 26.529 1.00 75.75 351 LYS A N 1
ATOM 2721 C CA . LYS A 1 351 ? -6.189 9.050 25.436 1.00 75.75 351 LYS A CA 1
ATOM 2722 C C . LYS A 1 351 ? -6.246 8.241 24.144 1.00 75.75 351 LYS A C 1
ATOM 2724 O O . LYS A 1 351 ? -5.649 7.178 24.062 1.00 75.75 351 LYS A O 1
ATOM 2729 N N . THR A 1 352 ? -6.978 8.733 23.155 1.00 68.50 352 THR A N 1
ATOM 2730 C CA . THR A 1 352 ? -6.942 8.204 21.788 1.00 68.50 352 THR A CA 1
ATOM 2731 C C . THR A 1 352 ? -6.391 9.278 20.863 1.00 68.50 352 THR A C 1
ATOM 2733 O O . THR A 1 352 ? -6.423 10.459 21.213 1.00 68.50 352 THR A O 1
ATOM 2736 N N . ASP A 1 353 ? -5.915 8.899 19.681 1.00 62.91 353 ASP A N 1
ATOM 2737 C CA . ASP A 1 353 ? -5.336 9.856 18.724 1.00 62.91 353 ASP A CA 1
ATOM 2738 C C . ASP A 1 353 ? -6.344 10.927 18.277 1.00 62.91 353 ASP A C 1
ATOM 2740 O O . ASP A 1 353 ? -5.968 12.036 17.917 1.00 62.91 353 ASP A O 1
ATOM 2744 N N . ASN A 1 354 ? -7.643 10.625 18.388 1.00 61.75 354 ASN A N 1
ATOM 2745 C CA . ASN A 1 354 ? -8.750 11.532 18.079 1.00 61.75 354 ASN A CA 1
ATOM 2746 C C . ASN A 1 354 ? -9.262 12.318 19.312 1.00 61.75 354 ASN A C 1
ATOM 2748 O O . ASN A 1 354 ? -10.369 12.856 19.296 1.00 61.75 354 ASN A O 1
ATOM 2752 N N . GLY A 1 355 ? -8.487 12.338 20.404 1.00 70.00 355 GLY A N 1
ATOM 2753 C CA . GLY A 1 355 ? -8.816 12.989 21.676 1.00 70.00 355 GLY A CA 1
ATOM 2754 C C . GLY A 1 355 ? -9.072 12.017 22.834 1.00 70.00 355 GLY A C 1
ATOM 2755 O O . GLY A 1 355 ? -9.010 10.794 22.698 1.00 70.00 355 GLY A O 1
ATOM 2756 N N . THR A 1 356 ? -9.351 12.551 24.023 1.00 78.12 356 THR A N 1
ATOM 2757 C CA . THR A 1 356 ? -9.660 11.733 25.207 1.00 78.12 356 THR A CA 1
ATOM 2758 C C . THR A 1 356 ? -11.062 11.138 25.085 1.00 78.12 356 THR A C 1
ATOM 2760 O O . THR A 1 356 ? -12.051 11.869 25.072 1.00 78.12 356 THR A O 1
ATOM 2763 N N . LYS A 1 357 ? -11.158 9.807 25.028 1.00 78.75 357 LYS A N 1
ATOM 2764 C CA . LYS A 1 357 ? -12.429 9.078 25.096 1.00 78.75 357 LYS A CA 1
ATOM 2765 C C . LYS A 1 357 ? -12.728 8.702 26.540 1.00 78.75 357 LYS A C 1
ATOM 2767 O O . LYS A 1 357 ? -11.847 8.231 27.258 1.00 78.75 357 LYS A O 1
ATOM 2772 N N . ILE A 1 358 ? -13.977 8.897 26.945 1.00 83.50 358 ILE A N 1
ATOM 2773 C CA . ILE A 1 358 ? -14.427 8.668 28.316 1.00 83.50 358 ILE A CA 1
ATOM 2774 C C . ILE A 1 358 ? -15.445 7.528 28.322 1.00 83.50 358 ILE A C 1
ATOM 2776 O O . ILE A 1 358 ? -16.438 7.581 27.597 1.00 83.50 358 ILE A O 1
ATOM 2780 N N . TYR A 1 359 ? -15.200 6.511 29.147 1.00 85.69 359 TYR A N 1
ATOM 2781 C CA . TYR A 1 359 ? -16.087 5.363 29.322 1.00 85.69 359 TYR A CA 1
ATOM 2782 C C . TYR A 1 359 ? -16.673 5.352 30.737 1.00 85.69 359 TYR A C 1
ATOM 2784 O O . TYR A 1 359 ? -15.910 5.245 31.702 1.00 85.69 359 TYR A O 1
ATOM 2792 N N . PRO A 1 360 ? -18.004 5.449 30.893 1.00 88.12 360 PRO A N 1
ATOM 2793 C CA . PRO A 1 360 ? -18.638 5.340 32.196 1.00 88.12 360 PRO A CA 1
ATOM 2794 C C . PRO A 1 360 ? -18.727 3.883 32.652 1.00 88.12 360 PRO A C 1
ATOM 2796 O O . PRO A 1 360 ? -18.999 2.983 31.857 1.00 88.12 360 PRO A O 1
ATOM 2799 N N . PHE A 1 361 ? -18.573 3.657 33.953 1.00 87.50 361 PHE A N 1
ATOM 2800 C CA . PHE A 1 361 ? -18.880 2.376 34.582 1.00 87.50 361 PHE A CA 1
ATOM 2801 C C . PHE A 1 361 ? -19.688 2.584 35.860 1.00 87.50 361 PHE A C 1
ATOM 2803 O O . PHE A 1 361 ? -19.594 3.615 36.530 1.00 87.50 361 PHE A O 1
ATOM 2810 N N . ARG A 1 362 ? -20.510 1.589 36.192 1.00 87.19 362 ARG A N 1
ATOM 2811 C CA . ARG A 1 362 ? -21.339 1.561 37.398 1.00 87.19 362 ARG A CA 1
ATOM 2812 C C . ARG A 1 362 ? -21.375 0.144 37.948 1.00 87.19 362 ARG A C 1
ATOM 2814 O O . ARG A 1 362 ? -21.348 -0.818 37.184 1.00 87.19 362 ARG A O 1
ATOM 2821 N N . GLY A 1 363 ? -21.453 0.033 39.263 1.00 85.12 363 GLY A N 1
ATOM 2822 C CA . GLY A 1 363 ? -21.598 -1.225 39.969 1.00 85.12 363 GLY A CA 1
ATOM 2823 C C . GLY A 1 363 ? -22.297 -1.028 41.305 1.00 85.12 363 GLY A C 1
ATOM 2824 O O . GLY A 1 363 ? -22.464 0.088 41.800 1.00 85.12 363 GLY A O 1
ATOM 2825 N N . GLU A 1 364 ? -22.696 -2.135 41.909 1.00 86.06 364 GLU A N 1
ATOM 2826 C CA . GLU A 1 364 ? -23.265 -2.154 43.248 1.00 86.06 364 GLU A CA 1
ATOM 2827 C C . GLU A 1 364 ? -22.721 -3.344 44.034 1.00 86.06 364 GLU A C 1
ATOM 2829 O O . GLU A 1 364 ? -22.331 -4.361 43.460 1.00 86.06 364 GLU A O 1
ATOM 2834 N N . TYR A 1 365 ? -22.635 -3.196 45.352 1.00 83.25 365 TYR A N 1
ATOM 2835 C CA . TYR A 1 365 ? -22.245 -4.269 46.259 1.00 83.25 365 TYR A CA 1
ATOM 2836 C C . TYR A 1 365 ? -23.077 -4.206 47.540 1.00 83.25 365 TYR A C 1
ATOM 2838 O O . TYR A 1 365 ? -23.417 -3.131 48.029 1.00 83.25 365 TYR A O 1
ATOM 2846 N N . LEU A 1 366 ? -23.418 -5.370 48.092 1.00 81.81 366 LEU A N 1
ATOM 2847 C CA . LEU A 1 366 ? -24.171 -5.478 49.339 1.00 81.81 366 LEU A CA 1
ATOM 2848 C C . LEU A 1 366 ? -23.210 -5.548 50.530 1.00 81.81 366 LEU A C 1
ATOM 2850 O O . LEU A 1 366 ? -22.310 -6.388 50.562 1.00 81.81 366 LEU A O 1
ATOM 2854 N N . VAL A 1 367 ? -23.436 -4.701 51.530 1.00 82.44 367 VAL A N 1
ATOM 2855 C CA . VAL A 1 367 ? -22.723 -4.727 52.809 1.00 82.44 367 VAL A CA 1
ATOM 2856 C C . VAL A 1 367 ? -23.655 -5.284 53.873 1.00 82.44 367 VAL A C 1
ATOM 2858 O O . VAL A 1 367 ? -24.707 -4.712 54.147 1.00 82.44 367 VAL A O 1
ATOM 2861 N N . ALA A 1 368 ? -23.256 -6.389 54.493 1.00 76.00 368 ALA A N 1
ATOM 2862 C CA . ALA A 1 368 ? -23.965 -6.977 55.621 1.00 76.00 368 ALA A CA 1
ATOM 2863 C C . ALA A 1 368 ? -23.109 -6.891 56.888 1.00 76.00 368 ALA A C 1
ATOM 2865 O O . ALA A 1 368 ? -21.884 -7.051 56.831 1.00 76.00 368 ALA A O 1
ATOM 2866 N N . ALA A 1 369 ? -23.750 -6.679 58.039 1.00 74.25 369 ALA A N 1
ATOM 2867 C CA . ALA A 1 369 ? -23.085 -6.842 59.322 1.00 74.25 369 ALA A CA 1
ATOM 2868 C C . ALA A 1 369 ? -22.606 -8.283 59.512 1.00 74.25 369 ALA A C 1
ATOM 2870 O O . ALA A 1 369 ? -23.270 -9.250 59.131 1.00 74.25 369 ALA A O 1
ATOM 2871 N N . LYS A 1 370 ? -21.455 -8.433 60.172 1.00 71.50 370 LYS A N 1
ATOM 2872 C CA . LYS A 1 370 ? -21.008 -9.740 60.652 1.00 71.50 370 LYS A CA 1
ATOM 2873 C C . LYS A 1 370 ? -21.939 -10.176 61.782 1.00 71.50 370 LYS A C 1
ATOM 2875 O O . LYS A 1 370 ? -21.935 -9.568 62.847 1.00 71.50 370 LYS A O 1
ATOM 2880 N N . THR A 1 371 ? -22.717 -11.229 61.563 1.00 69.56 371 THR A N 1
ATOM 2881 C CA . THR A 1 371 ? -23.584 -11.812 62.592 1.00 69.56 371 THR A CA 1
ATOM 2882 C C . THR A 1 371 ? -22.892 -12.996 63.260 1.00 69.56 371 THR A C 1
ATOM 2884 O O . THR A 1 371 ? -22.409 -13.891 62.569 1.00 69.56 371 THR A O 1
ATOM 2887 N N . ALA A 1 372 ? -22.887 -13.033 64.590 1.00 67.50 372 ALA A N 1
ATOM 2888 C CA . ALA A 1 372 ? -22.512 -14.207 65.372 1.00 67.50 372 ALA A CA 1
ATOM 2889 C C . ALA A 1 372 ? -23.744 -14.692 66.142 1.00 67.50 372 ALA A C 1
ATOM 2891 O O . ALA A 1 372 ? -24.392 -13.903 66.829 1.00 67.50 372 ALA A O 1
ATOM 2892 N N . VAL A 1 373 ? -24.078 -15.977 66.017 1.00 70.50 373 VAL A N 1
ATOM 2893 C CA . VAL A 1 373 ? -25.163 -16.584 66.794 1.00 70.50 373 VAL A CA 1
ATOM 2894 C C . VAL A 1 373 ? -24.562 -17.122 68.082 1.00 70.50 373 VAL A C 1
ATOM 2896 O O . VAL A 1 373 ? -23.860 -18.130 68.076 1.00 70.50 373 VAL A O 1
ATOM 2899 N N . VAL A 1 374 ? -24.823 -16.431 69.187 1.00 67.19 374 VAL A N 1
ATOM 2900 C CA . VAL A 1 374 ? -24.480 -16.908 70.527 1.00 67.19 374 VAL A CA 1
ATOM 2901 C C . VAL A 1 374 ? -25.772 -17.390 71.168 1.00 67.19 374 VAL A C 1
ATOM 2903 O O . VAL A 1 374 ? -26.630 -16.585 71.516 1.00 67.19 374 VAL A O 1
ATOM 2906 N N . SER A 1 375 ? -25.922 -18.708 71.289 1.00 74.69 375 SER A N 1
ATOM 2907 C CA . SER A 1 375 ? -27.074 -19.325 71.951 1.00 74.69 375 SER A CA 1
ATOM 2908 C C . SER A 1 375 ? -26.583 -20.220 73.093 1.00 74.69 375 SER A C 1
ATOM 2910 O O . SER A 1 375 ? -25.791 -21.131 72.835 1.00 74.69 375 SER A O 1
ATOM 2912 N N . PRO A 1 376 ? -26.980 -19.968 74.354 1.00 75.31 376 PRO A N 1
ATOM 2913 C CA . PRO A 1 376 ? -26.648 -20.856 75.461 1.00 75.31 376 PRO A CA 1
ATOM 2914 C C . PRO A 1 376 ? -27.422 -22.169 75.301 1.00 75.31 376 PRO A C 1
ATOM 2916 O O . PRO A 1 376 ? -28.647 -22.151 75.196 1.00 75.31 376 PRO A O 1
ATOM 2919 N N . THR A 1 377 ? -26.733 -23.313 75.320 1.00 78.44 377 THR A N 1
ATOM 2920 C CA . THR A 1 377 ? -27.349 -24.629 75.054 1.00 78.44 377 THR A CA 1
ATOM 2921 C C . THR A 1 377 ? -28.456 -25.004 76.036 1.00 78.44 377 THR A C 1
ATOM 2923 O O . THR A 1 377 ? -29.386 -25.693 75.644 1.00 78.44 377 THR A O 1
ATOM 2926 N N . ASN A 1 378 ? -28.382 -24.527 77.283 1.00 79.62 378 ASN A N 1
ATOM 2927 C CA . ASN A 1 378 ? -29.371 -24.811 78.331 1.00 79.62 378 ASN A CA 1
ATOM 2928 C C . ASN A 1 378 ? -30.495 -23.759 78.422 1.00 79.62 378 ASN A C 1
ATOM 2930 O O . ASN A 1 378 ? -31.338 -23.852 79.307 1.00 79.62 378 ASN A O 1
ATOM 2934 N N . MET A 1 379 ? -30.496 -22.744 77.550 1.00 81.19 379 MET A N 1
ATOM 2935 C CA . MET A 1 379 ? -31.509 -21.675 77.519 1.00 81.19 379 MET A CA 1
ATOM 2936 C C . MET A 1 379 ? -32.454 -21.816 76.315 1.00 81.19 379 MET A C 1
ATOM 2938 O O . MET A 1 379 ? -33.164 -20.882 75.960 1.00 81.19 379 MET A O 1
ATOM 2942 N N . ASN A 1 380 ? -32.486 -22.990 75.685 1.00 82.19 380 ASN A N 1
ATOM 2943 C CA . ASN A 1 380 ? -33.430 -23.358 74.630 1.00 82.19 380 ASN A CA 1
ATOM 2944 C C . ASN A 1 380 ? -34.794 -23.800 75.206 1.00 82.19 380 ASN A C 1
ATOM 2946 O O . ASN A 1 380 ? -35.347 -24.820 74.797 1.00 82.19 380 ASN A O 1
ATOM 2950 N N . ILE A 1 381 ? -35.319 -23.049 76.176 1.00 84.50 381 ILE A N 1
ATOM 2951 C CA . ILE A 1 381 ? -36.556 -23.358 76.905 1.00 84.50 381 ILE A CA 1
ATOM 2952 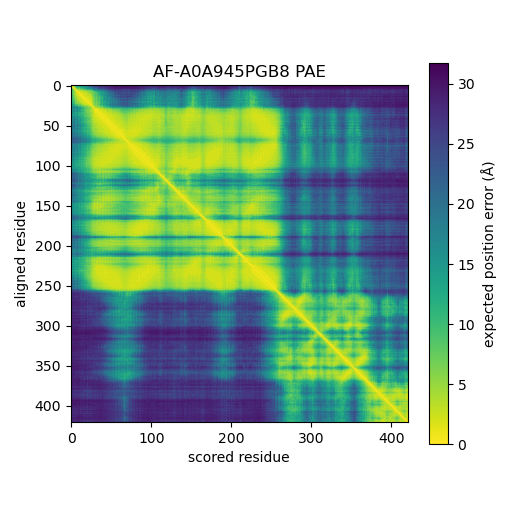C C . ILE A 1 381 ? -37.591 -22.278 76.583 1.00 84.50 381 ILE A C 1
ATOM 2954 O O . ILE A 1 381 ? -37.279 -21.090 76.618 1.00 84.50 381 ILE A O 1
ATOM 2958 N N . LEU A 1 382 ? -38.822 -22.698 76.291 1.00 85.62 382 LEU A N 1
ATOM 2959 C CA . LEU A 1 382 ? -39.992 -21.825 76.199 1.00 85.62 382 LEU A CA 1
ATOM 2960 C C . LEU A 1 382 ? -40.959 -22.206 77.317 1.00 85.62 382 LEU A C 1
ATOM 2962 O O . LEU A 1 382 ? -41.192 -23.391 77.561 1.00 85.62 382 LEU A O 1
ATOM 2966 N N . TYR A 1 383 ? -41.510 -21.209 77.995 1.00 86.44 383 TYR A N 1
ATOM 2967 C CA . TYR A 1 383 ? -42.457 -21.413 79.084 1.00 86.44 383 TYR A CA 1
ATOM 2968 C C . TYR A 1 383 ? -43.892 -21.486 78.557 1.00 86.44 383 TYR A C 1
ATOM 2970 O O . TYR A 1 383 ? -44.270 -20.752 77.643 1.00 86.44 383 TYR A O 1
ATOM 2978 N N . LEU A 1 384 ? -44.693 -22.373 79.147 1.00 86.00 384 LEU A N 1
ATOM 2979 C CA . LEU A 1 384 ? -46.118 -22.498 78.851 1.00 86.00 384 LEU A CA 1
ATOM 2980 C C . LEU A 1 384 ? -46.888 -21.313 79.463 1.00 86.00 384 LEU A C 1
ATOM 2982 O O . LEU A 1 384 ? -46.551 -20.869 80.557 1.00 86.00 384 LEU A O 1
ATOM 2986 N N . GLU A 1 385 ? -47.926 -20.837 78.770 1.00 83.19 385 GLU A N 1
ATOM 2987 C CA . GLU A 1 385 ? -48.873 -19.804 79.244 1.00 83.19 385 GLU A CA 1
ATOM 2988 C C . GLU A 1 385 ? -48.284 -18.411 79.531 1.00 83.19 385 GLU A C 1
ATOM 2990 O O . GLU A 1 385 ? -48.976 -17.549 80.070 1.00 83.19 385 GLU A O 1
ATOM 2995 N N . VAL A 1 386 ? -47.043 -18.145 79.121 1.00 86.44 386 VAL A N 1
ATOM 2996 C CA . VAL A 1 386 ? -46.433 -16.810 79.197 1.00 86.44 386 VAL A CA 1
ATOM 2997 C C . VAL A 1 386 ? -45.850 -16.393 77.852 1.00 86.44 386 VAL A C 1
ATOM 2999 O O . VAL A 1 386 ? -45.448 -17.230 77.040 1.00 86.44 386 VAL A O 1
ATOM 3002 N N . ASP A 1 387 ? -45.786 -15.083 77.625 1.00 86.12 387 ASP A N 1
ATOM 3003 C CA . ASP A 1 387 ? -45.193 -14.520 76.416 1.00 86.12 387 ASP A CA 1
ATOM 3004 C C . ASP A 1 387 ? -43.673 -14.729 76.437 1.00 86.12 387 ASP A C 1
ATOM 3006 O O . ASP A 1 387 ? -42.967 -14.240 77.322 1.00 86.12 387 ASP A O 1
ATOM 3010 N N . ASN A 1 388 ? -43.159 -15.470 75.453 1.00 87.38 388 ASN A N 1
ATOM 3011 C CA . ASN A 1 388 ? -41.731 -15.729 75.296 1.00 87.38 388 ASN A CA 1
ATOM 3012 C C . ASN A 1 388 ? -41.187 -14.825 74.178 1.00 87.38 388 ASN A C 1
ATOM 3014 O O . ASN A 1 388 ? -41.467 -15.103 73.012 1.00 87.38 388 ASN A O 1
ATOM 3018 N N . PRO A 1 389 ? -40.420 -13.764 74.486 1.00 85.94 389 PRO A N 1
ATOM 3019 C CA . PRO A 1 389 ? -39.913 -12.859 73.461 1.00 85.94 389 PRO A CA 1
ATOM 3020 C C . PRO A 1 389 ? -38.840 -13.551 72.614 1.00 85.94 389 PRO A C 1
ATOM 3022 O O . PRO A 1 389 ? -37.818 -14.004 73.137 1.00 85.94 389 PRO A O 1
ATOM 3025 N N . LEU A 1 390 ? -39.043 -13.601 71.297 1.00 84.12 390 LEU A N 1
ATOM 3026 C CA . LEU A 1 390 ? -38.107 -14.211 70.358 1.00 84.12 390 LEU A CA 1
ATOM 3027 C C . LEU A 1 390 ? -37.552 -13.170 69.392 1.00 84.12 390 LEU A C 1
ATOM 3029 O O . LEU A 1 390 ? -38.276 -12.362 68.815 1.00 84.12 390 LEU A O 1
ATOM 3033 N N . LYS A 1 391 ? -36.237 -13.218 69.164 1.00 83.44 391 LYS A N 1
ATOM 3034 C CA . LYS A 1 391 ? -35.586 -12.422 68.123 1.00 83.44 391 LYS A CA 1
ATOM 3035 C C . LYS A 1 391 ? -35.068 -13.340 67.029 1.00 83.44 391 LYS A C 1
ATOM 3037 O O . LYS A 1 391 ? -34.164 -14.138 67.263 1.00 83.44 391 LYS A O 1
ATOM 3042 N N . ILE A 1 392 ? -35.643 -13.216 65.838 1.00 80.62 392 ILE A N 1
ATOM 3043 C CA . ILE A 1 392 ? -35.330 -14.062 64.687 1.00 80.62 392 ILE A CA 1
ATOM 3044 C C . ILE A 1 392 ? -34.614 -13.213 63.642 1.00 80.62 392 ILE A C 1
ATOM 3046 O O . ILE A 1 392 ? -35.143 -12.209 63.163 1.00 80.62 392 ILE A O 1
ATOM 3050 N N . SER A 1 393 ? -33.411 -13.636 63.264 1.00 75.62 393 SER A N 1
ATOM 3051 C CA . SER A 1 393 ? -32.644 -13.034 62.178 1.00 75.62 393 SER A CA 1
ATOM 3052 C C . SER A 1 393 ? -32.152 -14.110 61.216 1.00 75.62 393 SER A C 1
ATOM 3054 O O . SER A 1 393 ? -31.744 -15.197 61.623 1.00 75.62 393 SER A O 1
ATOM 3056 N N . VAL A 1 394 ? -32.204 -13.803 59.920 1.00 72.69 394 VAL A N 1
ATOM 3057 C CA . VAL A 1 394 ? -31.673 -14.662 58.857 1.00 72.69 394 VAL A CA 1
ATOM 3058 C C . VAL A 1 394 ? -30.596 -13.869 58.122 1.00 72.69 394 VAL A C 1
ATOM 3060 O O . VAL A 1 394 ? -30.900 -12.792 57.601 1.00 72.69 394 VAL A O 1
ATOM 3063 N N . PRO A 1 395 ? -29.343 -14.356 58.071 1.00 67.88 395 PRO A N 1
ATOM 3064 C CA . PRO A 1 395 ? -28.287 -13.690 57.320 1.00 67.88 395 PRO A CA 1
ATOM 3065 C C . PRO A 1 395 ? -28.693 -13.477 55.856 1.00 67.88 395 PRO A C 1
ATOM 3067 O O . PRO A 1 395 ? -29.146 -14.406 55.191 1.00 67.88 395 PRO A O 1
ATOM 3070 N N . GLY A 1 396 ? -28.527 -12.251 55.357 1.00 66.00 396 GLY A N 1
ATOM 3071 C CA . GLY A 1 396 ? -28.837 -11.888 53.968 1.00 66.00 396 GLY A CA 1
ATOM 3072 C C . GLY A 1 396 ? -30.267 -11.400 53.710 1.00 66.00 396 GLY A C 1
ATOM 3073 O O . GLY A 1 396 ? -30.529 -10.909 52.617 1.00 66.00 396 GLY A O 1
ATOM 3074 N N . TYR A 1 397 ? -31.167 -11.453 54.698 1.00 70.19 397 TYR A N 1
ATOM 3075 C CA . TYR A 1 397 ? -32.531 -10.928 54.579 1.00 70.19 397 TYR A CA 1
ATOM 3076 C C . TYR A 1 397 ? -32.811 -9.853 55.628 1.00 70.19 397 TYR A C 1
ATOM 3078 O O . TYR A 1 397 ? -32.366 -9.937 56.772 1.00 70.19 397 TYR A O 1
ATOM 3086 N N . THR A 1 398 ? -33.582 -8.834 55.248 1.00 69.81 398 THR A N 1
ATOM 3087 C CA . THR A 1 398 ? -34.058 -7.819 56.191 1.00 69.81 398 THR A CA 1
ATOM 3088 C C . THR A 1 398 ? -35.185 -8.387 57.055 1.00 69.81 398 THR A C 1
ATOM 3090 O O . THR A 1 398 ? -36.021 -9.166 56.589 1.00 69.81 398 THR A O 1
ATOM 3093 N N . ALA A 1 399 ? -35.239 -7.966 58.321 1.00 74.94 399 ALA A N 1
ATOM 3094 C CA . ALA A 1 399 ? -36.213 -8.451 59.304 1.00 74.94 399 ALA A CA 1
ATOM 3095 C C . ALA A 1 399 ? -37.680 -8.369 58.832 1.00 74.94 399 ALA A C 1
ATOM 3097 O O . ALA A 1 399 ? -38.492 -9.231 59.162 1.00 74.94 399 ALA A O 1
ATOM 3098 N N . GLY A 1 400 ? -38.003 -7.384 57.986 1.00 74.19 400 GLY A N 1
ATOM 3099 C CA . GLY A 1 400 ? -39.350 -7.164 57.456 1.00 74.19 400 GLY A CA 1
ATOM 3100 C C . GLY A 1 400 ? -39.879 -8.246 56.503 1.00 74.19 400 GLY A C 1
ATOM 3101 O O . GLY A 1 400 ? -41.098 -8.348 56.333 1.00 74.19 400 GLY A O 1
ATOM 3102 N N . VAL A 1 401 ? -38.996 -9.044 55.892 1.00 78.00 401 VAL A N 1
ATOM 3103 C CA . VAL A 1 401 ? -39.355 -10.072 54.890 1.00 78.00 401 VAL A CA 1
ATOM 3104 C C . VAL A 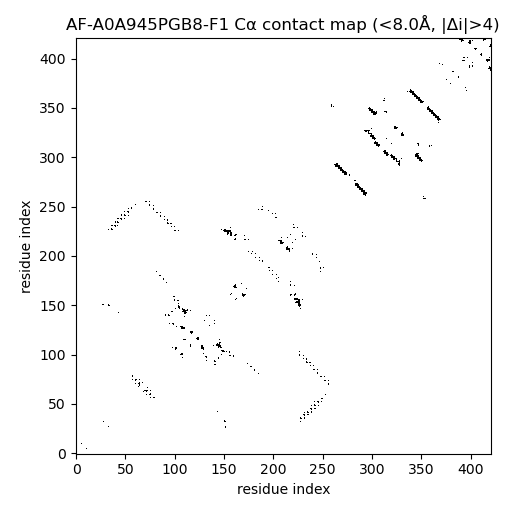1 401 ? -39.473 -11.465 55.519 1.00 78.00 401 VAL A C 1
ATOM 3106 O O . VAL A 1 401 ? -40.040 -12.374 54.921 1.00 78.00 401 VAL A O 1
ATOM 3109 N N . ILE A 1 402 ? -38.987 -11.637 56.748 1.00 79.38 402 ILE A N 1
ATOM 3110 C CA . ILE A 1 402 ? -39.013 -12.918 57.453 1.00 79.38 402 ILE A CA 1
ATOM 3111 C C . ILE A 1 402 ? -40.443 -13.212 57.945 1.00 79.38 402 ILE A C 1
ATOM 3113 O O . ILE A 1 402 ? -41.171 -12.305 58.354 1.00 79.38 402 ILE A O 1
ATOM 3117 N N . SER A 1 403 ? -40.840 -14.487 57.902 1.00 79.69 403 SER A N 1
ATOM 3118 C CA . SER A 1 403 ? -42.054 -15.015 58.534 1.00 79.69 403 SER A CA 1
ATOM 3119 C C . SER A 1 403 ? -41.716 -16.284 59.311 1.00 79.69 403 SER A C 1
ATOM 3121 O O . SER A 1 403 ? -41.098 -17.191 58.753 1.00 79.69 403 SER A O 1
ATOM 3123 N N . ALA A 1 404 ? -42.137 -16.359 60.570 1.00 82.19 404 ALA A N 1
ATOM 3124 C CA . ALA A 1 404 ? -41.916 -17.514 61.432 1.00 82.19 404 ALA A CA 1
ATOM 3125 C C . ALA A 1 404 ? -43.232 -18.248 61.720 1.00 82.19 404 ALA A C 1
ATOM 3127 O O . ALA A 1 404 ? -44.279 -17.620 61.878 1.00 82.19 404 ALA A O 1
ATOM 3128 N N . VAL A 1 405 ? -43.164 -19.577 61.804 1.00 85.12 405 VAL A N 1
ATOM 3129 C CA . VAL A 1 405 ? -44.280 -20.449 62.193 1.00 85.12 405 VAL A CA 1
ATOM 3130 C C . VAL A 1 405 ? -43.774 -21.400 63.272 1.00 85.12 405 VAL A C 1
ATOM 3132 O O . VAL A 1 405 ? -42.656 -21.905 63.169 1.00 85.12 405 VAL A O 1
ATOM 3135 N N . ILE A 1 406 ? -44.590 -21.643 64.296 1.00 86.81 406 ILE A N 1
ATOM 3136 C CA . ILE A 1 406 ? -44.317 -22.627 65.347 1.00 86.81 406 ILE A CA 1
ATOM 3137 C C . ILE A 1 406 ? -45.328 -23.772 65.248 1.00 86.81 406 ILE A C 1
ATOM 3139 O O . ILE A 1 406 ? -46.482 -23.555 64.884 1.00 86.81 406 ILE A O 1
ATOM 3143 N N . ASN A 1 407 ? -44.895 -24.996 65.546 1.00 86.69 407 ASN A N 1
ATOM 3144 C CA . ASN A 1 407 ? -45.752 -26.185 65.543 1.00 86.69 407 ASN A CA 1
ATOM 3145 C C . ASN A 1 407 ? -46.580 -26.329 66.831 1.00 86.69 407 ASN A C 1
ATOM 3147 O O . ASN A 1 407 ? -47.684 -26.862 66.782 1.00 86.69 407 ASN A O 1
ATOM 3151 N N . ASN A 1 408 ? -46.053 -25.873 67.970 1.00 83.12 408 ASN A N 1
ATOM 3152 C CA . ASN A 1 408 ? -46.693 -25.969 69.276 1.00 83.12 408 ASN A CA 1
ATOM 3153 C C . ASN A 1 408 ? -46.820 -24.570 69.901 1.00 83.12 408 ASN A C 1
ATOM 3155 O O . ASN A 1 408 ? -45.824 -23.989 70.327 1.00 83.12 408 ASN A O 1
ATOM 3159 N N . GLY A 1 409 ? -48.040 -24.025 69.912 1.00 84.00 409 GLY A N 1
ATOM 3160 C CA . GLY A 1 409 ? -48.346 -22.666 70.370 1.00 84.00 409 GLY A CA 1
ATOM 3161 C C . GLY A 1 409 ? -48.691 -21.698 69.232 1.00 84.00 409 GLY A C 1
ATOM 3162 O O . GLY A 1 409 ? -49.056 -22.108 68.130 1.00 84.00 409 GLY A O 1
ATOM 3163 N N . LYS A 1 410 ? -48.594 -20.393 69.508 1.00 82.94 410 LYS A N 1
ATOM 3164 C CA . LYS A 1 410 ? -48.830 -19.316 68.537 1.00 82.94 410 LYS A CA 1
ATOM 3165 C C . LYS A 1 410 ? -47.680 -18.315 68.610 1.00 82.94 410 LYS A C 1
ATOM 3167 O O . LYS A 1 410 ? -47.306 -17.902 69.698 1.00 82.94 410 LYS A O 1
ATOM 3172 N N . VAL A 1 411 ? -47.153 -17.921 67.454 1.00 85.12 411 VAL A N 1
ATOM 3173 C CA . VAL A 1 411 ? -46.147 -16.856 67.320 1.00 85.12 411 VAL A CA 1
ATOM 3174 C C . VAL A 1 411 ? -46.805 -15.650 66.658 1.00 85.12 411 VAL A C 1
ATOM 3176 O O . VAL A 1 411 ? -47.543 -15.807 65.681 1.00 85.12 411 VAL A O 1
ATOM 3179 N N . SER A 1 412 ? -46.562 -14.450 67.184 1.00 83.62 412 SER A N 1
ATOM 3180 C CA . SER A 1 412 ? -47.150 -13.209 66.674 1.00 83.62 412 SER A CA 1
ATOM 3181 C C . SER A 1 412 ? -46.122 -12.092 66.628 1.00 83.62 412 SER A C 1
ATOM 3183 O O . SER A 1 412 ? -45.476 -11.804 67.619 1.00 83.62 412 SER A O 1
ATOM 3185 N N . VAL A 1 413 ? -46.017 -11.411 65.490 1.00 83.88 413 VAL A N 1
ATOM 3186 C CA . VAL A 1 413 ? -45.040 -10.334 65.295 1.00 83.88 413 VAL A CA 1
ATOM 3187 C C . VAL A 1 413 ? -45.294 -9.173 66.263 1.00 83.88 413 VAL A C 1
ATOM 3189 O O . VAL A 1 413 ? -46.362 -8.563 66.210 1.00 83.88 413 VAL A O 1
ATOM 3192 N N . VAL A 1 414 ? -44.289 -8.810 67.065 1.00 83.19 414 VAL A N 1
ATOM 3193 C CA . VAL A 1 414 ? -44.325 -7.607 67.916 1.00 83.19 414 VAL A CA 1
ATOM 3194 C C . VAL A 1 414 ? -43.766 -6.405 67.152 1.00 83.19 414 VAL A C 1
ATOM 3196 O O . VAL A 1 414 ? -44.435 -5.381 67.013 1.00 83.19 414 VAL A O 1
ATOM 3199 N N . LYS A 1 415 ? -42.557 -6.533 66.580 1.00 81.62 415 LYS A N 1
ATOM 3200 C CA . LYS A 1 415 ? -41.932 -5.504 65.726 1.00 81.62 415 LYS A CA 1
ATOM 3201 C C . LYS A 1 415 ? -41.215 -6.134 64.540 1.00 81.62 415 LYS A C 1
ATOM 3203 O O . LYS A 1 415 ? -40.060 -6.559 64.622 1.00 81.62 415 LYS A O 1
ATOM 3208 N N . LYS A 1 416 ? -41.879 -6.098 63.382 1.00 76.38 416 LYS A N 1
ATOM 3209 C CA . LYS A 1 416 ? -41.376 -6.714 62.144 1.00 76.38 416 LYS A CA 1
ATOM 3210 C C . LYS A 1 416 ? -40.048 -6.124 61.656 1.00 76.38 416 LYS A C 1
ATOM 3212 O O . LYS A 1 416 ? -39.235 -6.839 61.089 1.00 76.38 416 LYS A O 1
ATOM 3217 N N . SER A 1 417 ? -39.804 -4.833 61.885 1.00 74.62 417 SER A N 1
ATOM 3218 C CA . SER A 1 417 ? -38.571 -4.151 61.461 1.00 74.62 417 SER A CA 1
ATOM 3219 C C . SER A 1 417 ? -37.327 -4.561 62.257 1.00 74.62 417 SER A C 1
ATOM 3221 O O . SER A 1 417 ? -36.220 -4.416 61.747 1.00 74.62 417 SER A O 1
ATOM 3223 N N . LEU A 1 418 ? -37.500 -5.086 63.475 1.00 76.06 418 LEU A N 1
ATOM 3224 C CA . LEU A 1 418 ? -36.413 -5.530 64.359 1.00 76.06 418 LEU A CA 1
ATOM 3225 C C . LEU A 1 418 ? -36.310 -7.060 64.467 1.00 76.06 418 LEU A C 1
ATOM 3227 O O . LEU A 1 418 ? -35.384 -7.565 65.103 1.00 76.06 418 LEU A O 1
ATOM 3231 N N . GLY A 1 419 ? -37.234 -7.787 63.828 1.00 78.94 419 GLY A N 1
ATOM 3232 C CA . GLY A 1 419 ? -37.288 -9.248 63.858 1.00 78.94 419 GLY A CA 1
ATOM 3233 C C . GLY A 1 419 ? -37.750 -9.790 65.210 1.00 78.94 419 GLY A C 1
ATOM 3234 O O . GLY A 1 419 ? -37.297 -10.857 65.613 1.00 78.94 419 GLY A O 1
ATOM 3235 N N . GLU A 1 420 ? -38.597 -9.037 65.918 1.00 84.25 420 GLU A N 1
ATOM 3236 C CA . GLU A 1 420 ? -39.131 -9.391 67.239 1.00 84.25 420 GLU A CA 1
ATOM 3237 C C . GLU A 1 420 ? -40.511 -10.050 67.095 1.00 84.25 420 GLU A C 1
ATOM 3239 O O . GLU A 1 420 ? -41.422 -9.476 66.478 1.00 84.25 420 GLU A O 1
ATOM 3244 N N . TYR A 1 421 ? -40.631 -11.250 67.662 1.00 82.56 421 TYR A N 1
ATOM 3245 C CA . TYR A 1 421 ? -41.746 -12.192 67.559 1.00 82.56 421 TYR A CA 1
ATOM 3246 C C . TYR A 1 421 ? -42.206 -12.694 68.925 1.00 82.56 421 TYR A C 1
ATOM 3248 O O . TYR A 1 421 ? -41.391 -12.644 69.878 1.00 82.56 421 TYR A O 1
#

Secondary structure (DSSP, 8-state):
---S---HHHHHHHHHHHHHHHHHHHSPPHHHHHHHHHHHHHHHHHHHHHHHHHHHHHHHHHHHHHH-HHHHHHHHHHHHHHHHHHHHHHHHHHHHHHHHHHHHHSSEEES-HHHHB-TTS-B-GGGEE---GGGS-HHHHHSPEEE-S-TT-SHHHHHHH--TT-SS-HHHHHHHHHHHHHHHHHHHSTT-HHHHHHHHHHT--PPEEETTEEE-HHHHHHTT--HHHHHHHHHHHHHHHHHHHHHHHHHHHHHHHHTS----EEEEEEEES-S---TTSPP-EEEEEEEE-SS---EEEES-EEE-STT-EEE-SS--EEEPEETTEE-------SSEEEEEEEEEEEEETTEEEEEEEEEEEEE---------GGG----TTS----B---TTS-GGG-----SSS----SBTTTTB-

Solvent-accessible surface area (backbone atoms only — not comparable to full-atom values): 24983 Å² total; per-residue (Å²): 144,82,89,65,97,62,54,74,68,54,51,52,50,52,50,48,50,51,52,51,51,50,53,57,70,69,51,77,58,70,65,60,51,50,53,44,47,52,51,35,52,54,40,47,56,49,34,54,51,39,51,53,52,42,49,54,53,51,52,49,36,53,55,43,22,72,77,37,47,88,71,27,36,65,50,37,53,52,46,52,50,50,48,53,57,46,52,53,50,42,49,55,45,44,51,52,46,50,54,40,38,33,64,52,55,61,40,34,35,66,37,54,61,82,74,44,31,49,100,87,67,47,75,47,72,93,61,54,41,72,75,57,80,89,76,52,54,76,69,61,68,72,43,49,82,46,61,75,82,48,38,76,41,31,54,42,30,12,76,66,31,37,49,98,87,50,94,78,35,60,39,56,56,49,51,52,53,53,51,50,51,52,51,54,49,50,67,70,44,68,92,40,67,69,59,47,51,52,49,50,66,70,65,65,78,67,64,45,75,56,97,89,41,84,38,53,44,46,51,70,62,25,40,76,23,30,35,36,58,40,44,31,51,45,44,46,52,44,30,48,48,43,47,54,48,42,55,50,49,48,52,49,49,50,58,56,54,63,80,46,88,72,63,76,44,74,46,83,46,76,52,59,80,58,99,74,78,60,96,89,58,86,86,53,65,50,74,49,79,46,72,40,34,63,85,53,75,51,51,34,41,40,32,57,65,47,74,79,55,95,84,44,73,48,73,56,78,87,82,56,48,76,39,60,54,56,81,57,39,67,66,82,87,80,85,85,87,66,74,44,80,44,77,50,36,27,40,39,40,34,84,46,95,93,45,76,46,67,46,79,50,73,52,72,50,78,38,75,80,91,82,80,92,85,75,65,84,90,65,82,72,81,66,82,99,53,90,68,86,39,79,57,83,55,93,96,56,63,36,68,77,64,84,82,86,60,94,82,76,86,75,59,76,76,37,48,78,76,16,32,54

Nearest PDB structures (foldseek):
  7cmg-assembly1_A  TM=6.128E-01  e=2.932E-18  Porphyromonas gingivalis ATCC 33277
  7cmg-assembly1_B  TM=5.410E-01  e=2.260E-18  Porphyromonas gingivalis ATCC 33277
  7sau-assembly1_B  TM=8.170E-01  e=1.006E-11  Schleiferia thermophila str. Yellowstone
  6ey4-assembly1_A-2  TM=5.472E-01  e=1.967E-15  Flavobacterium johnsoniae
  7sb2-assembly1_B  TM=5.799E-01  e=3.510E-11  Capnocytophaga canimorsus Cc5

pLDDT: mean 83.04, std 8.43, range [50.22, 94.88]

Sequence (421 aa):
MAGGNLSPRQKMINMMYLVLTALLALNVSKEVLNSFFEVNNGITRTTTNFNAKNGDTYAAFDAAAEVNPVKAGPYREQAYKIKQEADKLVASLQEMKYNLVLKADKKVYLGSESEIKDEEGDLIDGKSIVLTWDLLSDQQKLMNIGALTNKDDRHASGDLFYNSKRKNNIATDLKIDLSSYKNSLISIADGNESLIASINETCNYEDKKIKGKKQLWEEYNFYDMPSVGALTLLSKMQSDVRNTEADIINMLRENIDAGSLKFTSAEGIQIPNSNFVLKGDSFRAQIFIAAKDTTQAPIIYVGEFDSLGGGKYEMVGDDYETVKVVNGKGIFAKRALSEGVQKWGGLIAMKTDNGTKIYPFRGEYLVAAKTAVVSPTNMNILYLEVDNPLKISVPGYTAGVISAVINNGKVSVVKKSLGEY